Protein AF-0000000083464629 (afdb_homodimer)

Solvent-accessible surface area (backbone atoms only — not comparable to full-atom values): 28797 Å² total; per-residue (Å²): 110,67,36,54,51,48,23,51,52,24,50,50,48,28,40,46,31,40,54,57,29,33,68,50,36,50,54,61,89,63,34,59,53,63,51,28,59,60,61,76,72,45,76,74,38,76,68,29,40,52,53,20,51,51,45,43,52,50,42,50,50,52,32,47,51,54,41,57,32,25,65,60,28,70,61,53,49,41,52,51,26,43,52,52,22,53,54,37,43,52,32,29,49,36,16,50,31,30,29,48,50,47,52,40,96,74,70,76,57,60,82,69,73,93,59,94,44,72,65,58,48,50,52,48,31,51,40,29,60,75,26,73,68,31,54,82,65,72,36,41,33,73,42,37,74,41,47,34,28,62,70,39,36,53,30,50,50,32,32,52,50,44,57,68,56,42,55,85,84,46,52,67,59,44,50,50,36,48,50,47,30,51,50,27,44,51,24,29,41,36,31,25,70,44,50,59,40,17,43,52,49,18,51,52,54,47,50,48,53,52,24,52,50,48,28,34,49,40,30,66,78,52,62,44,77,49,94,58,30,42,60,52,68,46,91,59,36,66,59,47,42,65,75,42,67,87,51,80,39,70,78,78,66,45,73,38,81,71,55,81,77,73,59,70,76,74,54,71,73,78,76,72,81,117,111,66,36,53,51,50,22,52,53,25,50,50,49,29,38,46,31,40,54,58,31,34,68,50,37,51,54,60,90,65,35,60,53,63,50,26,57,61,60,76,73,45,78,76,38,74,67,28,40,53,53,20,50,51,44,42,52,50,42,50,50,52,34,48,51,53,40,56,31,24,63,60,27,69,62,52,49,40,53,50,27,42,52,51,22,54,52,38,43,54,33,28,49,35,17,50,30,30,31,47,51,48,53,40,95,75,70,74,58,60,81,70,73,94,60,93,44,72,66,58,49,49,52,46,31,51,40,28,60,74,27,72,67,30,54,82,67,71,36,42,33,74,43,36,73,41,48,34,28,61,70,35,33,52,28,52,51,30,32,52,49,45,56,68,55,42,55,84,82,47,51,67,61,44,51,49,35,47,50,48,28,52,51,28,46,52,22,28,41,36,32,26,71,42,50,60,40,18,45,52,50,17,49,51,54,47,51,48,52,52,22,51,50,47,27,34,50,40,30,66,79,52,60,44,78,49,94,57,30,42,60,53,68,45,90,60,35,66,58,47,43,65,77,40,65,88,53,81,39,71,78,75,65,43,73,39,81,71,56,81,77,75,58,69,76,75,55,72,74,79,76,70,82,118

Organism: Laodelphax striatellus (NCBI:txid195883)

Sequence (548 aa):
MNAFLICVVNFIITTLSLALVHEKVPDRASYGPLPDTFLDNVPVVEWALDASEVLIMLSTTVTYGVIIFHRHRWIVLRRVFLMLSILYLMRSITMYVTVLPMSSSTYYCSPKANITSISIIGKRVFQLISGFGLSINGKHTYCGDYIYSGHTVILVICYLIISEYSPKRCYLLHWASAITSLVGVILVLVARGHYTVDVLIAYFVTTRIFWIYHTLANHVQLKHPGSNNHLSRVWWYGLFQYFEANVGGPVPRQYDWPLPWPRRMLAKHPNRDSMNAFLICVVNFIITTLSLALVHEKVPDRASYGPLPDTFLDNVPVVEWALDASEVLIMLSTTVTYGVIIFHRHRWIVLRRVFLMLSILYLMRSITMYVTVLPMSSSTYYCSPKANITSISIIGKRVFQLISGFGLSINGKHTYCGDYIYSGHTVILVICYLIISEYSPKRCYLLHWASAITSLVGVILVLVARGHYTVDVLIAYFVTTRIFWIYHTLANHVQLKHPGSNNHLSRVWWYGLFQYFEANVGGPVPRQYDWPLPWPRRMLAKHPNRDS

Radius of gyration: 25.74 Å; Cα contacts (8 Å, |Δi|>4): 773; chains: 2; bounding box: 85×74×56 Å

Nearest PDB structures (foldseek):
  8ijq-assembly1_A  TM=8.968E-01  e=2.815E-14  Homo sapiens
  2a96-assembly2_C  TM=6.543E-01  e=4.831E-01  Salmonella enterica subsp. enterica serovar Typhimurium
  1d2t-assembly1_A  TM=6.111E-01  e=1.091E+00  Shimwellia blattae
  7f18-assembly3_C  TM=4.241E-01  e=1.308E+00  Pseudomonas aeruginosa
  8ijq-assembly1_A  TM=8.898E-01  e=2.664E-14  Homo sapiens

pLDDT: mean 89.66, std 13.61, range [23.22, 98.81]

Foldseek 3Di:
DVLQVLLVVLLLLLLLLLLVLLQVADDCVVDPADDADLLVVFAADQCLQVVLVVLLVVLVVVLVVLLLQFPPNVLLVSLLSNLSSVLSNVLSVVLRPDFYHALDSPQAADDHPNDDDPVSSVVSSVLCVVQVNGCVSVSNRRDGSVQADPSLLSLLLSLVSCCQQADPVVVVSNVVSVVSSVSSLVSCVSNSVYGPVNNVRSNVSNVVSSVLLQVCLADQVNLDDDPVNPSCPPPCSVVSNVSSVPRRHRDDNDGHDNDPPPPPPVPDDPPPPD/DVLQVLLVVLLLLLLLLLLVLLQVADDCVVDPADDADLLVVFAADQCLQVVLVVLLVVLVVVLLVLLLQFPPNVLLVSLLSNLSSVLSNVLSVVLRPDFYHALDSDQAADDHPNDDDPVSSVVSSVLCVVQVNGCVSVSNRRDGSVQA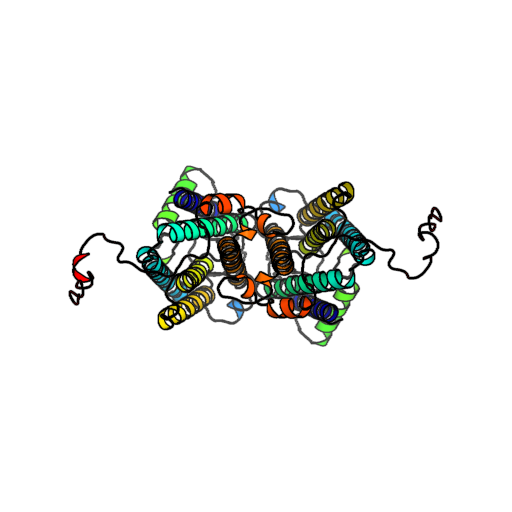DPSLLSLLLSLVSCCQQADPVVVVSNVVSVVSSVSSLVSCVSNSVYGPVNNVSSNVSNVVSVVLLQVCLADQVNLDDDPVNPSCPPPCSVVSNVSSVPRRHRDDNDGHDNDPPDPPPVPDDPPPPD

Secondary structure (DSSP, 8-state):
-HHHHHHHHHHHHHHHHHHHHHTTPPPTTT--PPPBTTTTTS---TTHHHHHHHHHHHHHHHHHHHHHTBTTHHHHHHHHHHHHHHHHHHHHHHHHHBPPPPS-SS---PPP-SS--HHHHHHHHHHHHHTTT-GGGT--------SS-HHHHHHHHHHHHHHHHS-TT-HHHHHHHHHHHHHHHHHHHHTTSS-HHHHHHHHHHHHHHHHHHHHHHH-GGGGS-BTTBGGGGSTTHHHHHHHTTT--SPPP--B--SSSS--SSS--------/-HHHHHHHHHHHHHHHHHHHHHTTPPPTTT--PPPBTTTTTS---TTHHHHHHHHHHHHHHHHHHHHHTBTTHHHHHHHHHHHHHHHHHHHHHHHHHBPPPPS-SS---PPP-SS--HHHHHHHHHHHHHTTT-GGGT--------SS-HHHHHHHHHHHHHHHHS-TT-HHHHHHHHHHHHHHHHHHHHTTSS-HHHHHHHHHHHHHHHHHHHHHHH-GGGGS-BTTBGGGGSTTHHHHHHHTTT--SPPP--B--SSSS--STT--------

Structure (mmCIF, N/CA/C/O backbone):
data_AF-0000000083464629-model_v1
#
loop_
_entity.id
_entity.type
_entity.pdbx_description
1 polymer 'Sphingomyelin synthase-like domain-containing protein'
#
loop_
_atom_site.group_PDB
_atom_site.id
_atom_site.type_symbol
_atom_site.label_atom_id
_atom_site.label_alt_id
_atom_site.label_comp_id
_atom_site.label_asym_id
_atom_site.label_entity_id
_atom_site.label_seq_id
_atom_site.pdbx_PDB_ins_code
_atom_site.Cartn_x
_atom_site.Cartn_y
_atom_site.Cartn_z
_atom_site.occupancy
_atom_site.B_iso_or_equiv
_atom_site.auth_seq_id
_atom_site.auth_comp_id
_atom_site.auth_asym_id
_atom_site.auth_atom_id
_atom_site.pdbx_PDB_model_num
ATOM 1 N N . MET A 1 1 ? 21.281 3.742 19 1 77.5 1 MET A N 1
ATOM 2 C CA . MET A 1 1 ? 21.453 2.316 19.25 1 77.5 1 MET A CA 1
ATOM 3 C C . MET A 1 1 ? 20.125 1.584 19.219 1 77.5 1 MET A C 1
ATOM 5 O O . MET A 1 1 ? 20 0.537 18.594 1 77.5 1 MET A O 1
ATOM 9 N N . ASN A 1 2 ? 19.078 2.164 19.672 1 89.5 2 ASN A N 1
ATOM 10 C CA . ASN A 1 2 ? 17.781 1.507 19.734 1 89.5 2 ASN A CA 1
ATOM 11 C C . ASN A 1 2 ? 17.188 1.309 18.344 1 89.5 2 ASN A C 1
ATOM 13 O O . ASN A 1 2 ? 16.688 0.226 18.031 1 89.5 2 ASN A O 1
ATOM 17 N N . ALA A 1 3 ? 17.359 2.307 17.531 1 89.75 3 ALA A N 1
ATOM 18 C CA . ALA A 1 3 ? 16.781 2.193 16.203 1 89.75 3 ALA A CA 1
ATOM 19 C C . ALA A 1 3 ? 17.516 1.131 15.383 1 89.75 3 ALA A C 1
ATOM 21 O O . ALA A 1 3 ? 16.891 0.401 14.602 1 89.75 3 ALA A O 1
ATOM 22 N N . PHE A 1 4 ? 18.797 1.026 15.609 1 90.62 4 PHE A N 1
ATOM 23 C CA . PHE A 1 4 ? 19.594 0.019 14.922 1 90.62 4 PHE A CA 1
ATOM 24 C C . PHE A 1 4 ? 19.172 -1.384 15.352 1 90.62 4 PHE A C 1
ATOM 26 O O . PHE A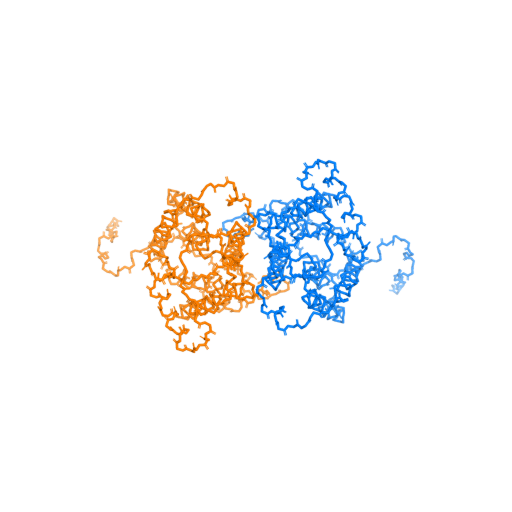 1 4 ? 19.016 -2.271 14.516 1 90.62 4 PHE A O 1
ATOM 33 N N . LEU A 1 5 ? 18.969 -1.547 16.594 1 90.81 5 LEU A N 1
ATOM 34 C CA . LEU A 1 5 ? 18.562 -2.844 17.125 1 90.81 5 LEU A CA 1
ATOM 35 C C . LEU A 1 5 ? 17.188 -3.25 16.594 1 90.81 5 LEU A C 1
ATOM 37 O O . LEU A 1 5 ? 16.984 -4.402 16.219 1 90.81 5 LEU A O 1
ATOM 41 N N . ILE A 1 6 ? 16.312 -2.295 16.5 1 91.62 6 ILE A N 1
ATOM 42 C CA . ILE A 1 6 ? 14.984 -2.566 15.969 1 91.62 6 ILE A CA 1
ATOM 43 C C . ILE A 1 6 ? 15.078 -2.982 14.508 1 91.62 6 ILE A C 1
ATOM 45 O O . ILE A 1 6 ? 14.391 -3.906 14.07 1 91.62 6 ILE A O 1
ATOM 49 N N . CYS A 1 7 ? 15.945 -2.354 13.867 1 91.69 7 CYS A N 1
ATOM 50 C CA . CYS A 1 7 ? 16.141 -2.658 12.453 1 91.69 7 CYS A CA 1
ATOM 51 C C . CYS A 1 7 ? 16.688 -4.062 12.273 1 91.69 7 CYS A C 1
ATOM 53 O O . CYS A 1 7 ? 16.203 -4.832 11.445 1 91.69 7 CYS A O 1
ATOM 55 N N . VAL A 1 8 ? 17.656 -4.426 13.102 1 90.31 8 VAL A N 1
ATOM 56 C CA . VAL A 1 8 ? 18.297 -5.738 13.023 1 90.31 8 VAL A CA 1
ATOM 57 C C . VAL A 1 8 ? 17.281 -6.824 13.359 1 90.31 8 VAL A C 1
ATOM 59 O O . VAL A 1 8 ? 17.172 -7.832 12.656 1 90.31 8 VAL A O 1
ATOM 62 N N . VAL A 1 9 ? 16.5 -6.605 14.32 1 91.56 9 VAL A N 1
ATOM 63 C CA . VAL A 1 9 ? 15.484 -7.574 14.727 1 91.56 9 VAL A CA 1
ATOM 64 C C . VAL A 1 9 ? 14.469 -7.77 13.602 1 91.56 9 VAL A C 1
ATOM 66 O O . VAL A 1 9 ? 14.094 -8.898 13.281 1 91.56 9 VAL A O 1
ATOM 69 N N . ASN A 1 10 ? 14.117 -6.695 12.984 1 92.19 10 ASN A N 1
ATOM 70 C CA . ASN A 1 10 ? 13.125 -6.793 11.922 1 92.19 10 ASN A CA 1
ATOM 71 C C . ASN A 1 10 ? 13.703 -7.465 10.68 1 92.19 10 ASN A C 1
ATOM 73 O O . ASN A 1 10 ? 12.992 -8.164 9.953 1 92.19 10 ASN A O 1
ATOM 77 N N . PHE A 1 11 ? 14.977 -7.258 10.469 1 89.81 11 PHE A N 1
ATOM 78 C CA . PHE A 1 11 ? 15.617 -7.973 9.367 1 89.81 11 PHE A CA 1
ATOM 79 C C . PHE A 1 11 ? 15.648 -9.469 9.641 1 89.81 11 PHE A C 1
ATOM 81 O O . PHE A 1 11 ? 15.445 -10.281 8.734 1 89.81 11 PHE A O 1
ATOM 88 N N . ILE A 1 12 ? 15.852 -9.797 10.891 1 89.69 12 ILE A N 1
ATOM 89 C CA . ILE A 1 12 ? 15.844 -11.203 11.281 1 89.69 12 ILE A CA 1
ATOM 90 C C . ILE A 1 12 ? 14.445 -11.773 11.102 1 89.69 12 ILE A C 1
ATOM 92 O O . ILE A 1 12 ? 14.281 -12.883 10.586 1 89.69 12 ILE A O 1
ATOM 96 N N . ILE A 1 13 ? 13.453 -11.039 11.43 1 92.44 13 ILE A N 1
ATOM 97 C CA . ILE A 1 13 ? 12.07 -11.469 11.266 1 92.44 13 ILE A CA 1
ATOM 98 C C . ILE A 1 13 ? 11.766 -11.672 9.781 1 92.44 13 ILE A C 1
ATOM 100 O O . ILE A 1 13 ? 11.102 -12.641 9.398 1 92.44 13 ILE A O 1
ATOM 104 N N . THR A 1 14 ? 12.289 -10.812 9 1 92.06 14 THR A N 1
ATOM 105 C CA . THR A 1 14 ? 12.055 -10.898 7.566 1 92.06 14 THR A CA 1
ATOM 106 C C . THR A 1 14 ? 12.711 -12.148 6.988 1 92.06 14 THR A C 1
ATOM 108 O O . THR A 1 14 ? 12.109 -12.844 6.164 1 92.06 14 THR A O 1
ATOM 111 N N . THR A 1 15 ? 13.883 -12.43 7.453 1 90.25 15 THR A N 1
ATOM 112 C CA . THR A 1 15 ? 14.57 -13.617 6.973 1 90.25 15 THR A CA 1
ATOM 113 C C . THR A 1 15 ? 13.883 -14.883 7.477 1 90.25 15 THR A C 1
ATOM 115 O O . THR A 1 15 ? 13.812 -15.891 6.762 1 90.25 15 THR A O 1
ATOM 118 N N . LEU A 1 16 ? 13.422 -14.836 8.664 1 90.44 16 LEU A N 1
ATOM 119 C CA . 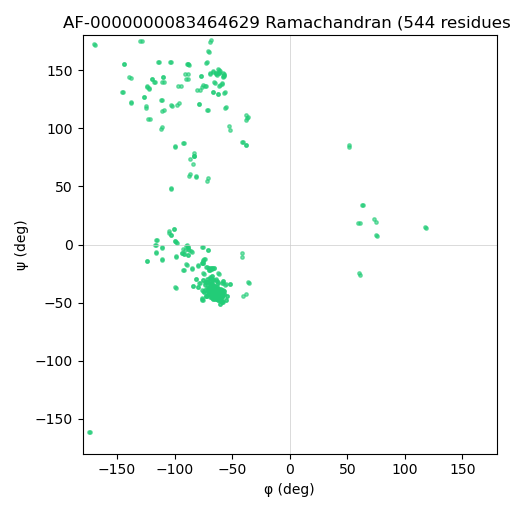LEU A 1 16 ? 12.633 -15.945 9.188 1 90.44 16 LEU A CA 1
ATOM 120 C C . LEU A 1 16 ? 11.375 -16.172 8.359 1 90.44 16 LEU A C 1
ATOM 122 O O . LEU A 1 16 ? 11.039 -17.297 8.016 1 90.44 16 LEU A O 1
ATOM 126 N N . SER A 1 17 ? 10.75 -15.109 8.062 1 93.19 17 SER A N 1
ATOM 127 C CA . SER A 1 17 ? 9.547 -15.188 7.242 1 93.19 17 SER A CA 1
ATOM 128 C C . SER A 1 17 ? 9.844 -15.812 5.883 1 93.19 17 SER A C 1
ATOM 130 O O . SER A 1 17 ? 9.102 -16.688 5.422 1 93.19 17 SER A O 1
ATOM 132 N N . LEU A 1 18 ? 10.891 -15.383 5.305 1 92.31 18 LEU A N 1
ATOM 133 C CA . LEU A 1 18 ? 11.258 -15.914 3.998 1 92.31 18 LEU A CA 1
ATOM 134 C C . LEU A 1 18 ? 11.562 -17.406 4.09 1 92.31 18 LEU A C 1
ATOM 136 O O . LEU A 1 18 ? 11.164 -18.188 3.215 1 92.31 18 LEU A O 1
ATOM 140 N N . ALA A 1 19 ? 12.227 -17.812 5.129 1 89.19 19 ALA A N 1
ATOM 141 C CA . ALA A 1 19 ? 12.547 -19.219 5.336 1 89.19 19 ALA A CA 1
ATOM 142 C C . ALA A 1 19 ? 11.281 -20.062 5.453 1 89.19 19 ALA A C 1
ATOM 144 O O . ALA A 1 19 ? 11.227 -21.188 4.945 1 89.19 19 ALA A O 1
ATOM 145 N N . LEU A 1 20 ? 10.32 -19.547 6.082 1 91 20 LEU A N 1
ATOM 146 C CA . LEU A 1 20 ? 9.062 -20.25 6.254 1 91 20 LEU A CA 1
ATOM 147 C C . LEU A 1 20 ? 8.242 -20.234 4.965 1 91 20 LEU A C 1
ATOM 149 O O . LEU A 1 20 ? 7.637 -21.25 4.598 1 91 20 LEU A O 1
ATOM 153 N N . VAL A 1 21 ? 8.242 -19.141 4.281 1 93.56 21 VAL A N 1
ATOM 154 C CA . VAL A 1 21 ? 7.48 -18.953 3.049 1 93.56 21 VAL A CA 1
ATOM 155 C C . VAL A 1 21 ? 8.016 -19.891 1.966 1 93.56 21 VAL A C 1
ATOM 157 O O . VAL A 1 21 ? 7.25 -20.406 1.153 1 93.56 21 VAL A O 1
ATOM 160 N N . HIS A 1 22 ? 9.312 -20.078 1.956 1 91.94 22 HIS A N 1
ATOM 161 C CA . HIS A 1 22 ? 9.953 -20.938 0.967 1 91.94 22 HIS A CA 1
ATOM 162 C C . HIS A 1 22 ? 9.289 -22.312 0.92 1 91.94 22 HIS A C 1
ATOM 164 O O . HIS A 1 22 ? 9.102 -22.891 -0.159 1 91.94 22 HIS A O 1
ATOM 170 N N . GLU A 1 23 ? 8.82 -22.812 2.053 1 91.44 23 GLU A N 1
ATOM 171 C CA . GLU A 1 23 ? 8.211 -24.141 2.146 1 91.44 23 GLU A CA 1
ATOM 172 C C . GLU A 1 23 ? 6.809 -24.141 1.553 1 91.44 23 GLU A C 1
ATOM 174 O O . GLU A 1 23 ? 6.266 -25.203 1.239 1 91.44 23 GLU A O 1
ATOM 179 N N . LYS A 1 24 ? 6.293 -22.984 1.334 1 93.31 24 LYS A N 1
ATOM 180 C CA . LYS A 1 24 ? 4.891 -22.891 0.929 1 93.31 24 LYS A CA 1
ATOM 181 C C . LYS A 1 24 ? 4.77 -22.438 -0.52 1 93.31 24 LYS A C 1
ATOM 183 O O . LYS A 1 24 ? 3.662 -22.359 -1.06 1 93.31 24 LYS A O 1
ATOM 188 N N . VAL A 1 25 ? 5.867 -22.156 -1.16 1 94.44 25 VAL A N 1
ATOM 189 C CA . VAL A 1 25 ? 5.84 -21.672 -2.535 1 94.44 25 VAL A CA 1
ATOM 190 C C . VAL A 1 25 ? 5.234 -22.734 -3.449 1 94.44 25 VAL A C 1
ATOM 192 O O . VAL A 1 25 ? 5.621 -23.906 -3.389 1 94.44 25 VAL A O 1
ATOM 195 N N . PRO A 1 26 ? 4.27 -22.328 -4.25 1 93.19 26 PRO A N 1
ATOM 196 C CA . PRO A 1 26 ? 3.691 -23.297 -5.18 1 93.19 26 PRO A CA 1
ATOM 197 C C . PRO A 1 26 ? 4.73 -23.922 -6.117 1 93.19 26 PRO A C 1
ATOM 199 O O . PRO A 1 26 ? 5.664 -23.234 -6.543 1 93.19 26 PRO A O 1
ATOM 202 N N . ASP A 1 27 ? 4.469 -25.156 -6.445 1 89.19 27 ASP A N 1
ATOM 203 C CA . ASP A 1 27 ? 5.379 -25.891 -7.324 1 89.19 27 ASP A CA 1
ATOM 204 C C . ASP A 1 27 ? 5.375 -25.297 -8.734 1 89.19 27 ASP A C 1
ATOM 206 O O . ASP A 1 27 ? 4.32 -25.188 -9.359 1 89.19 27 ASP A O 1
ATOM 210 N N . ARG A 1 28 ? 6.457 -25.062 -9.25 1 87.56 28 ARG A N 1
ATOM 211 C CA . ARG A 1 28 ? 6.605 -24.406 -10.547 1 87.56 28 ARG A CA 1
ATOM 212 C C . ARG A 1 28 ? 6.121 -25.312 -11.672 1 87.56 28 ARG A C 1
ATOM 214 O O . ARG A 1 28 ? 5.719 -24.844 -12.734 1 87.56 28 ARG A O 1
ATOM 221 N N . ALA A 1 29 ? 6.227 -26.531 -11.398 1 83.62 29 ALA A N 1
ATOM 222 C CA . ALA A 1 29 ? 5.773 -27.484 -12.406 1 83.62 29 ALA A CA 1
ATOM 223 C C . ALA A 1 29 ? 4.254 -27.438 -12.555 1 83.62 29 ALA A C 1
ATOM 225 O O . ALA A 1 29 ? 3.727 -27.688 -13.648 1 83.62 29 ALA A O 1
ATOM 226 N N . SER A 1 30 ? 3.641 -27.078 -11.461 1 83 30 SER A N 1
ATOM 227 C CA . SER A 1 30 ? 2.184 -27.016 -11.469 1 83 30 SER A CA 1
ATOM 228 C C . SER A 1 30 ? 1.689 -25.578 -11.656 1 83 30 SER A C 1
ATOM 230 O O . SER A 1 30 ? 0.697 -25.344 -12.352 1 83 30 SER A O 1
ATOM 232 N N . TYR A 1 31 ? 2.449 -24.688 -11.031 1 86.31 31 TYR A N 1
ATOM 233 C CA . TYR A 1 31 ? 2.082 -23.266 -11.078 1 86.31 31 TYR A CA 1
ATOM 234 C C . TYR A 1 31 ? 3.094 -22.469 -11.891 1 86.31 31 TYR A C 1
ATOM 236 O O . TYR A 1 31 ? 4.18 -22.156 -11.406 1 86.31 31 TYR A O 1
ATOM 244 N N . GLY A 1 32 ? 2.805 -22.188 -13.094 1 89.12 32 GLY A N 1
ATOM 245 C CA . GLY A 1 32 ? 3.635 -21.234 -13.812 1 89.12 32 GLY A CA 1
ATOM 246 C C . GLY A 1 32 ? 3.508 -19.812 -13.289 1 89.12 32 GLY A C 1
ATOM 247 O O . GLY A 1 32 ? 2.779 -19.562 -12.32 1 89.12 32 GLY A O 1
ATOM 248 N N . PRO A 1 33 ? 4.332 -18.938 -13.891 1 94.94 33 PRO A N 1
ATOM 249 C CA . PRO A 1 33 ? 4.215 -17.531 -13.492 1 94.94 33 PRO A CA 1
ATOM 250 C C . PRO A 1 33 ? 2.814 -16.969 -13.719 1 94.94 33 PRO A C 1
ATOM 252 O O . PRO A 1 33 ? 2.135 -17.359 -14.672 1 94.94 33 PRO A O 1
ATOM 255 N N . LEU A 1 34 ? 2.406 -16.141 -12.859 1 96.81 34 LEU A N 1
ATOM 256 C CA . LEU A 1 34 ? 1.122 -15.461 -13.008 1 96.81 34 LEU A CA 1
ATOM 257 C C . LEU A 1 34 ? 1.133 -14.516 -14.203 1 96.81 34 LEU A C 1
ATOM 259 O O . LEU A 1 34 ? 2.182 -13.984 -14.57 1 96.81 34 LEU A O 1
ATOM 263 N N . PRO A 1 35 ? -0.04 -14.352 -14.82 1 96.5 35 PRO A N 1
ATOM 264 C CA . PRO A 1 35 ? -0.117 -13.336 -15.875 1 96.5 35 PRO A CA 1
ATOM 265 C C . PRO A 1 35 ? 0.284 -11.953 -15.383 1 96.5 35 PRO A C 1
ATOM 267 O O . PRO A 1 35 ? -0.192 -11.5 -14.336 1 96.5 35 PRO A O 1
ATOM 270 N N . ASP A 1 36 ? 1.168 -11.312 -16.125 1 98.12 36 ASP A N 1
ATOM 271 C CA . ASP A 1 36 ? 1.73 -10.023 -15.75 1 98.12 36 ASP A CA 1
ATOM 272 C C . ASP A 1 36 ? 1.983 -9.148 -16.984 1 98.12 36 ASP A C 1
ATOM 274 O O . ASP A 1 36 ? 2.602 -9.594 -17.953 1 98.12 36 ASP A O 1
ATOM 278 N N . THR A 1 37 ? 1.537 -7.961 -16.875 1 97.75 37 THR A N 1
ATOM 279 C CA . THR A 1 37 ? 1.538 -7.07 -18.031 1 97.75 37 THR A CA 1
ATOM 280 C C . THR A 1 37 ? 2.961 -6.828 -18.531 1 97.75 37 THR A C 1
ATOM 282 O O . THR A 1 37 ? 3.219 -6.859 -19.734 1 97.75 37 THR A O 1
ATOM 285 N N . PHE A 1 38 ? 3.91 -6.57 -17.656 1 98.19 38 PHE A N 1
ATOM 286 C CA . PHE A 1 38 ? 5.289 -6.316 -18.047 1 98.19 38 PHE A CA 1
ATOM 287 C C . PHE A 1 38 ? 5.996 -7.613 -18.422 1 98.19 38 PHE A C 1
ATOM 289 O O . PHE A 1 38 ? 6.621 -7.711 -19.484 1 98.19 38 PHE A O 1
ATOM 296 N N . LEU A 1 39 ? 5.859 -8.617 -17.609 1 97.56 39 LEU A N 1
ATOM 297 C CA . LEU A 1 39 ? 6.594 -9.867 -17.781 1 97.56 39 LEU A CA 1
ATOM 298 C C . LEU A 1 39 ? 6.164 -10.578 -19.062 1 97.56 39 LEU A C 1
ATOM 300 O O . LEU A 1 39 ? 6.992 -11.188 -19.75 1 97.56 39 LEU A O 1
ATOM 304 N N . A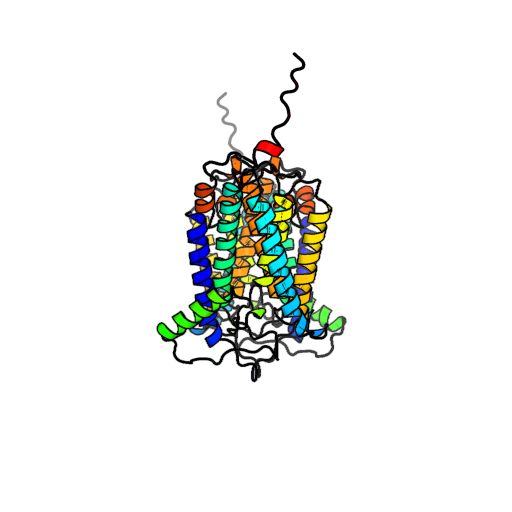SP A 1 40 ? 4.93 -10.484 -19.391 1 97.06 40 ASP A N 1
ATOM 305 C CA . ASP A 1 40 ? 4.395 -11.18 -20.562 1 97.06 40 ASP A CA 1
ATOM 306 C C . ASP A 1 40 ? 4.805 -10.477 -21.859 1 97.06 40 ASP A C 1
ATOM 308 O O . ASP A 1 40 ? 4.738 -11.07 -22.938 1 97.06 40 ASP A O 1
ATOM 312 N N . ASN A 1 41 ? 5.27 -9.188 -21.734 1 97.56 41 ASN A N 1
ATOM 313 C CA . ASN A 1 41 ? 5.5 -8.422 -22.953 1 97.56 41 ASN A CA 1
ATOM 314 C C . ASN A 1 41 ? 6.973 -8.055 -23.125 1 97.56 41 ASN A C 1
ATOM 316 O O . ASN A 1 41 ? 7.355 -7.422 -24.109 1 97.56 41 ASN A O 1
ATOM 320 N N . VAL A 1 42 ? 7.824 -8.469 -22.172 1 97.44 42 VAL A N 1
ATOM 321 C CA . VAL A 1 42 ? 9.25 -8.172 -22.219 1 97.44 42 VAL A CA 1
ATOM 322 C C . VAL A 1 42 ? 10.055 -9.469 -22.094 1 97.44 42 VAL A C 1
ATOM 324 O O . VAL A 1 42 ? 9.812 -10.266 -21.188 1 97.44 42 VAL A O 1
ATOM 327 N N . PRO A 1 43 ? 10.953 -9.68 -23.047 1 97 43 PRO A N 1
ATOM 328 C CA . PRO A 1 43 ? 11.773 -10.891 -22.969 1 97 43 PRO A CA 1
ATOM 329 C C . PRO A 1 43 ? 12.633 -10.938 -21.719 1 97 43 PRO A C 1
ATOM 331 O O . PRO A 1 43 ? 13.109 -9.906 -21.25 1 97 43 PRO A O 1
ATOM 334 N N . VAL A 1 44 ? 12.859 -12.117 -21.234 1 96.44 44 VAL A N 1
ATOM 335 C CA . VAL A 1 44 ? 13.625 -12.328 -20.016 1 96.44 44 VAL A CA 1
ATOM 336 C C . VAL A 1 44 ? 15.117 -12.156 -20.297 1 96.44 44 VAL A C 1
ATOM 338 O O . VAL A 1 44 ? 15.609 -12.602 -21.344 1 96.44 44 VAL A O 1
ATOM 341 N N . VAL A 1 45 ? 15.836 -11.461 -19.438 1 96 45 VAL A N 1
ATOM 342 C CA . VAL A 1 45 ? 17.297 -11.344 -19.422 1 96 45 VAL A CA 1
ATOM 343 C C . VAL A 1 45 ? 17.844 -11.828 -18.094 1 96 45 VAL A C 1
ATOM 345 O O . VAL A 1 45 ? 17.75 -11.125 -17.078 1 96 45 VAL A O 1
ATOM 348 N N . GLU A 1 46 ? 18.469 -12.922 -18.031 1 89.12 46 GLU A N 1
ATOM 349 C CA . GLU A 1 46 ? 18.844 -13.617 -16.797 1 89.12 46 GLU A CA 1
ATOM 350 C C . GLU A 1 46 ? 19.891 -12.82 -16.016 1 89.12 46 GLU A C 1
ATOM 352 O O . GLU A 1 46 ? 19.797 -12.727 -14.789 1 89.12 46 GLU A O 1
ATOM 357 N N . TRP A 1 47 ? 20.859 -12.195 -16.734 1 92.38 47 TRP A N 1
ATOM 358 C CA . TRP A 1 47 ? 21.922 -11.5 -16.016 1 92.38 47 TRP A CA 1
ATOM 359 C C . TRP A 1 47 ? 21.438 -10.172 -15.461 1 92.38 47 TRP A C 1
ATOM 361 O O . TRP A 1 47 ? 22.156 -9.484 -14.742 1 92.38 47 TRP A O 1
ATOM 371 N N . ALA A 1 48 ? 20.188 -9.789 -15.703 1 96.31 48 ALA A N 1
ATOM 372 C CA . ALA A 1 48 ? 19.641 -8.5 -15.289 1 96.31 48 ALA A CA 1
ATOM 373 C C . ALA A 1 48 ? 19.484 -8.422 -13.773 1 96.31 48 ALA A C 1
ATOM 375 O O . ALA A 1 48 ? 19.609 -7.348 -13.188 1 96.31 48 ALA A O 1
ATOM 376 N N . LEU A 1 49 ? 19.219 -9.547 -13.195 1 94.06 49 LEU A N 1
ATOM 377 C CA . LEU A 1 49 ? 19.094 -9.547 -11.742 1 94.06 49 LEU A CA 1
ATOM 378 C C . LEU A 1 49 ? 20.422 -9.227 -11.07 1 94.06 49 LEU A C 1
ATOM 380 O O . LEU A 1 49 ? 20.484 -8.414 -10.141 1 94.06 49 LEU A O 1
ATOM 384 N N . ASP A 1 50 ? 21.5 -9.836 -11.547 1 93.94 50 ASP A N 1
ATOM 385 C CA . ASP A 1 50 ? 22.844 -9.539 -11.023 1 93.94 50 ASP A CA 1
ATOM 386 C C . ASP A 1 50 ? 23.172 -8.062 -11.195 1 93.94 50 ASP A C 1
ATOM 388 O O . ASP A 1 50 ? 23.75 -7.441 -10.297 1 93.94 50 ASP A O 1
ATOM 392 N N . ALA A 1 51 ? 22.875 -7.562 -12.32 1 96.88 51 ALA A N 1
ATOM 393 C CA . ALA A 1 51 ? 23.125 -6.148 -12.586 1 96.88 51 ALA A CA 1
ATOM 394 C C . ALA A 1 51 ? 22.344 -5.262 -11.625 1 96.88 51 ALA A C 1
ATOM 396 O O . ALA A 1 51 ? 22.859 -4.27 -11.117 1 96.88 51 ALA A O 1
ATOM 397 N N . SER A 1 52 ? 21.094 -5.613 -11.398 1 97 52 SER A N 1
ATOM 398 C CA . SER A 1 52 ? 20.281 -4.855 -10.445 1 97 52 SER A CA 1
ATOM 399 C C . SER A 1 52 ? 20.891 -4.895 -9.047 1 97 52 SER A C 1
ATOM 401 O O . SER A 1 52 ? 20.938 -3.879 -8.352 1 97 52 SER A O 1
ATOM 403 N N . GLU A 1 53 ? 21.391 -6.012 -8.625 1 95.56 53 GLU A N 1
ATOM 404 C CA . GLU A 1 53 ? 21.969 -6.16 -7.289 1 95.56 53 GLU A CA 1
ATOM 405 C C . GLU A 1 53 ? 23.266 -5.375 -7.152 1 95.56 53 GLU A C 1
ATOM 407 O O . GLU A 1 53 ? 23.562 -4.848 -6.078 1 95.56 53 GLU A O 1
ATOM 412 N N . VAL A 1 54 ? 24.016 -5.281 -8.242 1 96.94 54 VAL A N 1
ATOM 413 C CA . VAL A 1 54 ? 25.188 -4.414 -8.242 1 96.94 54 VAL A CA 1
ATOM 414 C C . VAL A 1 54 ? 24.766 -2.961 -8.055 1 96.94 54 VAL A C 1
ATOM 416 O O . VAL A 1 54 ? 25.375 -2.221 -7.285 1 96.94 54 VAL A O 1
ATOM 419 N N . LEU A 1 55 ? 23.703 -2.584 -8.727 1 97.88 55 LEU A N 1
ATOM 420 C CA . LEU A 1 55 ? 23.203 -1.226 -8.594 1 97.88 55 LEU A CA 1
ATOM 421 C C . LEU A 1 55 ? 22.688 -0.978 -7.18 1 97.88 55 LEU A C 1
ATOM 423 O O . LEU A 1 55 ? 22.828 0.127 -6.648 1 97.88 55 LEU A O 1
ATOM 427 N N . ILE A 1 56 ? 22.094 -1.988 -6.586 1 97.56 56 ILE A N 1
ATOM 428 C CA . ILE A 1 56 ? 21.641 -1.891 -5.203 1 97.56 56 ILE A CA 1
ATOM 429 C C . ILE A 1 56 ? 22.828 -1.67 -4.281 1 97.56 56 ILE A C 1
ATOM 431 O O . ILE A 1 56 ? 22.797 -0.792 -3.414 1 97.56 56 ILE A O 1
ATOM 435 N N . MET A 1 57 ? 23.891 -2.42 -4.5 1 96.38 57 MET A N 1
ATOM 436 C CA . MET A 1 57 ? 25.094 -2.271 -3.68 1 96.38 57 MET A CA 1
ATOM 437 C C . MET A 1 57 ? 25.703 -0.888 -3.863 1 96.38 57 MET A C 1
ATOM 439 O O . MET A 1 57 ? 26.125 -0.251 -2.891 1 96.38 57 MET A O 1
ATOM 443 N N . LEU A 1 58 ? 25.75 -0.462 -5.062 1 97.81 58 LEU A N 1
ATOM 444 C CA . LEU A 1 58 ? 26.281 0.868 -5.352 1 97.81 58 LEU A CA 1
ATOM 445 C C . LEU A 1 58 ? 25.422 1.945 -4.688 1 97.81 58 LEU A C 1
ATOM 447 O O . LEU A 1 58 ? 25.969 2.844 -4.031 1 97.81 58 LEU A O 1
ATOM 451 N N . SER A 1 59 ? 24.141 1.841 -4.844 1 98.31 59 SER A N 1
ATOM 452 C CA . SER A 1 59 ? 23.219 2.818 -4.266 1 98.31 59 SER A CA 1
ATOM 453 C C . SER A 1 59 ? 23.328 2.848 -2.746 1 98.31 59 SER A C 1
ATOM 455 O O . SER A 1 59 ? 23.328 3.922 -2.139 1 98.31 59 SER A O 1
ATOM 457 N N . THR A 1 60 ? 23.406 1.658 -2.158 1 97.69 60 THR A N 1
ATOM 458 C CA . THR A 1 60 ? 23.484 1.579 -0.705 1 97.69 60 THR A CA 1
ATOM 459 C C . THR A 1 60 ? 24.812 2.172 -0.212 1 97.69 60 THR A C 1
ATOM 461 O O . THR A 1 60 ? 24.844 2.879 0.797 1 97.69 60 THR A O 1
ATOM 464 N N . THR A 1 61 ? 25.875 1.948 -0.953 1 97.69 61 THR A N 1
ATOM 465 C CA . THR A 1 61 ? 27.188 2.475 -0.583 1 97.69 61 THR A CA 1
ATOM 466 C C . THR A 1 61 ? 27.203 3.998 -0.671 1 97.69 61 THR A C 1
ATOM 468 O O . THR A 1 61 ? 27.672 4.672 0.249 1 97.69 61 THR A O 1
ATOM 471 N N . VAL A 1 62 ? 26.688 4.48 -1.727 1 98 62 VAL A N 1
ATOM 472 C CA . VAL A 1 62 ? 26.625 5.926 -1.91 1 98 62 VAL A CA 1
ATOM 473 C C . VAL A 1 62 ? 25.766 6.551 -0.823 1 98 62 VAL A C 1
ATOM 475 O O . VAL A 1 62 ? 26.125 7.582 -0.246 1 98 62 VAL A O 1
ATOM 478 N N . THR A 1 63 ? 24.641 5.949 -0.558 1 98.25 63 THR A N 1
ATOM 479 C CA . THR A 1 63 ? 23.734 6.434 0.488 1 98.25 63 THR A CA 1
ATOM 480 C C . THR A 1 63 ? 24.453 6.457 1.839 1 98.25 63 THR A C 1
ATOM 482 O O . THR A 1 63 ? 24.344 7.438 2.582 1 98.25 63 THR A O 1
ATOM 485 N N . TYR A 1 64 ? 25.156 5.367 2.086 1 97.06 64 TYR A N 1
ATOM 486 C CA . TYR A 1 64 ? 25.938 5.309 3.322 1 97.06 64 TYR A CA 1
ATOM 487 C C . TYR A 1 64 ? 26.953 6.438 3.381 1 97.06 64 TYR A C 1
ATOM 489 O O . TYR A 1 64 ? 27.156 7.051 4.43 1 97.06 64 TYR A O 1
ATOM 497 N N . GLY A 1 65 ? 27.625 6.742 2.326 1 96.25 65 GLY A N 1
ATOM 498 C CA . GLY A 1 65 ? 28.547 7.859 2.248 1 96.25 65 GLY A CA 1
ATOM 499 C C . GLY A 1 65 ? 27.891 9.195 2.535 1 96.25 65 GLY A C 1
ATOM 500 O O . GLY A 1 65 ? 28.422 10 3.305 1 96.25 65 GLY A O 1
ATOM 501 N N . VAL A 1 66 ? 26.719 9.406 1.983 1 96.62 66 VAL A N 1
ATOM 502 C CA . VAL A 1 66 ? 25.969 10.648 2.195 1 96.62 66 VAL A CA 1
ATOM 503 C C . VAL A 1 66 ? 25.641 10.805 3.678 1 96.62 66 VAL A C 1
ATOM 505 O O . VAL A 1 66 ? 25.766 11.898 4.234 1 96.62 66 VAL A O 1
ATOM 508 N N . ILE A 1 67 ? 25.266 9.711 4.301 1 96.75 67 ILE A N 1
ATOM 509 C CA . ILE A 1 67 ? 24.844 9.75 5.695 1 96.75 67 ILE A CA 1
ATOM 510 C C . ILE A 1 67 ? 26.062 9.984 6.598 1 96.75 67 ILE A C 1
ATOM 512 O O . ILE A 1 67 ? 26.016 10.836 7.488 1 96.75 67 ILE A O 1
ATOM 516 N N . ILE A 1 68 ? 27.156 9.273 6.32 1 94.88 68 ILE A N 1
ATOM 517 C CA . ILE A 1 68 ? 28.312 9.312 7.211 1 94.88 68 ILE A CA 1
ATOM 518 C C . ILE A 1 68 ? 28.953 10.695 7.176 1 94.88 68 ILE A C 1
ATOM 520 O O . ILE A 1 68 ? 29.453 11.18 8.188 1 94.88 68 ILE A O 1
ATOM 524 N N . PHE A 1 69 ? 28.875 11.414 6.102 1 93.88 69 PHE A N 1
ATOM 525 C CA . PHE A 1 69 ? 29.5 12.719 5.973 1 93.88 69 PHE A CA 1
ATOM 526 C C . PHE A 1 69 ? 28.531 13.828 6.363 1 93.88 69 PHE A C 1
ATOM 528 O O . PHE A 1 69 ? 28.906 15 6.402 1 93.88 69 PHE A O 1
ATOM 535 N N . HIS A 1 70 ? 27.344 13.477 6.652 1 93.62 70 HIS A N 1
ATOM 536 C CA . HIS A 1 70 ? 26.359 14.453 7.105 1 93.62 70 HIS A CA 1
ATOM 537 C C . HIS A 1 70 ? 26.641 14.891 8.539 1 93.62 70 HIS A C 1
ATOM 539 O O . HIS A 1 70 ? 26.984 14.07 9.391 1 93.62 70 HIS A O 1
ATOM 545 N N . ARG A 1 71 ? 26.562 16.172 8.883 1 93.25 71 ARG A N 1
ATOM 546 C CA . ARG A 1 71 ? 26.844 16.719 10.203 1 93.25 71 ARG A CA 1
ATOM 547 C C . ARG A 1 71 ? 25.969 16.047 11.266 1 93.25 71 ARG A C 1
ATOM 549 O O . ARG A 1 71 ? 26.438 15.773 12.375 1 93.25 71 ARG A O 1
ATOM 556 N N . HIS A 1 72 ? 24.75 15.828 10.914 1 94.81 72 HIS A N 1
ATOM 557 C CA . HIS A 1 72 ? 23.781 15.211 11.82 1 94.81 72 HIS A CA 1
ATOM 558 C C . HIS A 1 72 ? 23.547 13.75 11.461 1 94.81 72 HIS A C 1
ATOM 560 O O . HIS A 1 72 ? 22.406 13.297 11.391 1 94.81 72 HIS A O 1
ATOM 566 N N . ARG A 1 73 ? 24.594 13.016 11.266 1 94.81 73 ARG A N 1
ATOM 567 C CA . ARG A 1 73 ? 24.547 11.656 10.758 1 94.81 73 ARG A CA 1
ATOM 568 C C . ARG A 1 73 ? 23.781 10.734 11.711 1 94.81 73 ARG A C 1
ATOM 570 O O . ARG A 1 73 ? 23.078 9.82 11.273 1 94.81 73 ARG A O 1
ATOM 577 N N . TRP A 1 74 ? 23.797 10.922 12.977 1 94.19 74 TRP A N 1
ATOM 578 C CA . TRP A 1 74 ? 23.141 10.023 13.922 1 94.19 74 TRP A CA 1
ATOM 579 C C . TRP A 1 74 ? 21.625 10.18 13.875 1 94.19 74 TRP A C 1
ATOM 581 O O . TRP A 1 74 ? 20.891 9.203 14.055 1 94.19 74 TRP A O 1
ATOM 591 N N . ILE A 1 75 ? 21.141 11.414 13.625 1 95.88 75 ILE A N 1
ATOM 592 C CA . ILE A 1 75 ? 19.703 11.648 13.438 1 95.88 75 ILE A CA 1
ATOM 593 C C . ILE A 1 75 ? 19.25 10.969 12.156 1 95.88 75 ILE A C 1
ATOM 595 O O . ILE A 1 75 ? 18.219 10.273 12.148 1 95.88 75 ILE A O 1
ATOM 599 N N . VAL A 1 76 ? 20.047 11.141 11.117 1 96.38 76 VAL A N 1
ATOM 600 C CA . VAL A 1 76 ? 19.688 10.578 9.82 1 96.38 76 VAL A CA 1
ATOM 601 C C . VAL A 1 76 ? 19.688 9.055 9.898 1 96.38 76 VAL A C 1
ATOM 603 O O . VAL A 1 76 ? 18.766 8.398 9.414 1 96.38 76 VAL A O 1
ATOM 606 N N . LEU A 1 77 ? 20.703 8.484 10.57 1 96.44 77 LEU A N 1
ATOM 607 C CA . LEU A 1 77 ? 20.797 7.035 10.711 1 96.44 77 LEU A CA 1
ATOM 608 C C . LEU A 1 77 ? 19.594 6.492 11.484 1 96.44 77 LEU A C 1
ATOM 610 O O . LEU A 1 77 ? 19.031 5.457 11.125 1 96.44 77 LEU A O 1
ATOM 614 N N . ARG A 1 78 ? 19.203 7.164 12.508 1 96.62 78 ARG A N 1
ATOM 615 C CA . ARG A 1 78 ? 18.062 6.754 13.305 1 96.62 78 ARG A CA 1
ATOM 616 C C . ARG A 1 78 ? 16.781 6.746 12.469 1 96.62 78 ARG A C 1
ATOM 618 O O . ARG A 1 78 ? 15.992 5.809 12.547 1 96.62 78 ARG A O 1
ATOM 625 N N . ARG A 1 79 ? 16.609 7.773 11.672 1 97.88 79 ARG A N 1
ATOM 626 C CA . ARG A 1 79 ? 15.461 7.863 10.789 1 97.88 79 ARG A CA 1
ATOM 627 C C . ARG A 1 79 ? 15.445 6.707 9.789 1 97.88 79 ARG A C 1
ATOM 629 O O . ARG A 1 79 ? 14.414 6.062 9.594 1 97.88 79 ARG A O 1
ATOM 636 N N . VAL A 1 80 ? 16.594 6.473 9.211 1 97.94 80 VAL A N 1
ATOM 637 C CA . VAL A 1 80 ? 16.719 5.461 8.172 1 97.94 80 VAL A CA 1
ATOM 638 C C . VAL A 1 80 ? 16.469 4.074 8.766 1 97.94 80 VAL A C 1
ATOM 640 O O . VAL A 1 80 ? 15.727 3.271 8.188 1 97.94 80 VAL A O 1
ATOM 643 N N . PHE A 1 81 ? 17.016 3.803 9.938 1 97.31 81 PHE A N 1
ATOM 644 C CA . PHE A 1 81 ? 16.844 2.506 10.578 1 97.31 81 PHE A CA 1
ATOM 645 C C . PHE A 1 81 ? 15.375 2.271 10.938 1 97.31 81 PHE A C 1
ATOM 647 O O . PHE A 1 81 ? 14.859 1.167 10.758 1 97.31 81 PHE A O 1
ATOM 654 N N . LEU A 1 82 ? 14.711 3.273 11.391 1 97.56 82 LEU A N 1
ATOM 655 C CA . LEU A 1 82 ? 13.305 3.111 11.742 1 97.56 82 LEU A CA 1
ATOM 656 C C . LEU A 1 82 ? 12.453 2.863 10.492 1 97.56 82 LEU A C 1
ATOM 658 O O . LEU A 1 82 ? 11.617 1.959 10.477 1 97.56 82 LEU A O 1
ATOM 662 N N . MET A 1 83 ? 12.68 3.637 9.461 1 98.38 83 MET A N 1
ATOM 663 C CA . MET A 1 83 ? 11.898 3.475 8.242 1 98.38 83 MET A CA 1
ATOM 664 C C . MET A 1 83 ? 12.133 2.104 7.613 1 98.38 83 MET A C 1
ATOM 666 O O . MET A 1 83 ? 11.188 1.448 7.168 1 98.38 83 MET A O 1
ATOM 670 N N . LEU A 1 84 ? 13.391 1.671 7.59 1 97.94 84 LEU A N 1
ATOM 671 C CA . LEU A 1 84 ? 13.695 0.344 7.066 1 97.94 84 LEU A CA 1
ATOM 672 C C . LEU A 1 84 ? 13.031 -0.74 7.91 1 97.94 84 LEU A C 1
ATOM 674 O O . LEU A 1 84 ? 12.531 -1.729 7.375 1 97.94 84 LEU A O 1
ATOM 678 N N . SER A 1 85 ? 13.07 -0.496 9.219 1 97.56 85 SER A N 1
ATOM 679 C CA . SER A 1 85 ? 12.422 -1.443 10.125 1 97.56 85 SER A CA 1
ATOM 680 C C . SER A 1 85 ? 10.938 -1.569 9.82 1 97.56 85 SER A C 1
ATOM 682 O O . SER A 1 85 ? 10.406 -2.678 9.742 1 97.56 85 SER A O 1
ATOM 684 N N . ILE A 1 86 ? 10.281 -0.495 9.625 1 98.12 86 ILE A N 1
ATOM 685 C CA . ILE A 1 86 ? 8.852 -0.475 9.336 1 98.12 86 ILE A CA 1
ATOM 686 C C . ILE A 1 86 ? 8.586 -1.162 7.996 1 98.12 86 ILE A C 1
ATOM 688 O O . ILE A 1 86 ? 7.707 -2.021 7.895 1 98.12 86 ILE A O 1
ATOM 692 N N . LEU A 1 87 ? 9.352 -0.84 7.016 1 98.25 87 LEU A N 1
ATOM 693 C CA . LEU A 1 87 ? 9.172 -1.362 5.668 1 98.25 87 LEU A CA 1
ATOM 694 C C . LEU A 1 87 ? 9.367 -2.875 5.641 1 98.25 87 LEU A C 1
ATOM 696 O O . LEU A 1 87 ? 8.562 -3.596 5.043 1 98.25 87 LEU A O 1
ATOM 700 N N . TYR A 1 88 ? 10.336 -3.357 6.316 1 96.81 88 TYR A N 1
ATOM 701 C CA . TYR A 1 88 ? 10.648 -4.781 6.238 1 96.81 88 TYR A CA 1
ATOM 702 C C . TYR A 1 88 ? 9.734 -5.59 7.145 1 96.81 88 TYR A C 1
ATOM 704 O O . TYR A 1 88 ? 9.414 -6.742 6.852 1 96.81 88 TYR A O 1
ATOM 712 N N . LEU A 1 89 ? 9.289 -4.996 8.234 1 97.5 89 LEU A N 1
ATOM 713 C CA . LEU A 1 89 ? 8.273 -5.676 9.031 1 97.5 89 LEU A CA 1
ATOM 714 C C . LEU A 1 89 ? 6.996 -5.887 8.219 1 97.5 89 LEU A C 1
ATOM 716 O O . LEU A 1 89 ? 6.438 -6.984 8.211 1 97.5 89 LEU A O 1
ATOM 720 N N . MET A 1 90 ? 6.582 -4.84 7.578 1 98.12 90 MET A N 1
ATOM 721 C CA . MET A 1 90 ? 5.387 -4.941 6.75 1 98.12 90 MET A CA 1
ATOM 722 C C . MET A 1 90 ? 5.586 -5.949 5.625 1 98.12 90 MET A C 1
ATOM 724 O O . MET A 1 90 ? 4.68 -6.723 5.309 1 98.12 90 MET A O 1
ATOM 728 N N . ARG A 1 91 ? 6.734 -5.941 5.055 1 97.62 91 ARG A N 1
ATOM 729 C CA . ARG A 1 91 ? 7.059 -6.898 4.004 1 97.62 91 ARG A CA 1
ATOM 730 C C . ARG A 1 91 ? 7.008 -8.328 4.531 1 97.62 91 ARG A C 1
ATOM 732 O O . ARG A 1 91 ? 6.492 -9.227 3.861 1 97.62 91 ARG A O 1
ATOM 739 N N . SER A 1 92 ? 7.59 -8.547 5.711 1 97 92 SER A N 1
ATOM 740 C CA . SER A 1 92 ? 7.598 -9.875 6.309 1 97 92 SER A CA 1
ATOM 741 C C . SER A 1 92 ? 6.176 -10.398 6.512 1 97 92 SER A C 1
ATOM 743 O O . SER A 1 92 ? 5.914 -11.586 6.328 1 97 92 SER A O 1
ATOM 745 N N . ILE A 1 93 ? 5.27 -9.523 6.785 1 97.94 93 ILE A N 1
ATOM 746 C CA . ILE A 1 93 ? 3.881 -9.906 7.023 1 97.94 93 ILE A CA 1
ATOM 747 C C . ILE A 1 93 ? 3.201 -10.227 5.695 1 97.94 93 ILE A C 1
ATOM 749 O O . ILE A 1 93 ? 2.57 -11.281 5.555 1 97.94 93 ILE A O 1
ATOM 753 N N . THR A 1 94 ? 3.367 -9.422 4.727 1 98.06 94 THR A N 1
ATOM 754 C CA . THR A 1 94 ? 2.66 -9.594 3.461 1 98.06 94 THR A CA 1
ATOM 755 C C . THR A 1 94 ? 3.162 -10.836 2.727 1 98.06 94 THR A C 1
ATOM 757 O O . THR A 1 94 ? 2.377 -11.555 2.102 1 98.06 94 THR A O 1
ATOM 760 N N . MET A 1 95 ? 4.453 -11.047 2.809 1 97.19 95 MET A N 1
ATOM 761 C CA . MET A 1 95 ? 4.988 -12.227 2.133 1 97.19 95 MET A CA 1
ATOM 762 C C . MET A 1 95 ? 4.508 -13.508 2.811 1 97.19 95 MET A C 1
ATOM 764 O O . MET A 1 95 ? 4.344 -14.531 2.154 1 97.19 95 MET A O 1
ATOM 768 N N . TYR A 1 96 ? 4.223 -13.383 4.09 1 97.31 96 TYR A N 1
ATOM 769 C CA . TYR A 1 96 ? 3.906 -14.57 4.887 1 97.31 96 TYR A CA 1
ATOM 770 C C . TYR A 1 96 ? 2.438 -14.945 4.746 1 97.31 96 TYR A C 1
ATOM 772 O O . TYR A 1 96 ? 2.096 -16.125 4.699 1 97.31 96 TYR A O 1
ATOM 780 N N . VAL A 1 97 ? 1.584 -13.984 4.629 1 98.25 97 VAL A N 1
ATOM 781 C CA . VAL A 1 97 ? 0.157 -14.266 4.758 1 98.25 97 VAL A CA 1
ATOM 782 C C . VAL A 1 97 ? -0.371 -14.883 3.465 1 98.25 97 VAL A C 1
ATOM 784 O O . VAL A 1 97 ? -1.328 -15.656 3.488 1 98.25 97 VAL A O 1
ATOM 787 N N . THR A 1 98 ? 0.148 -14.523 2.35 1 98.38 98 THR A N 1
ATOM 788 C CA . THR A 1 98 ? -0.209 -15.094 1.054 1 98.38 98 THR A CA 1
ATOM 789 C C . THR A 1 98 ? 1.037 -15.328 0.204 1 98.38 98 THR A C 1
ATOM 791 O O . THR A 1 98 ? 1.786 -14.391 -0.08 1 98.38 98 THR A O 1
ATOM 794 N N . VAL A 1 99 ? 1.27 -16.531 -0.209 1 97.62 99 VAL A N 1
ATOM 795 C CA . VAL A 1 99 ? 2.496 -16.891 -0.91 1 97.62 99 VAL A CA 1
ATOM 796 C C . VAL A 1 99 ? 2.221 -17.016 -2.406 1 97.62 99 VAL A C 1
ATOM 798 O O . VAL A 1 99 ? 1.421 -17.844 -2.832 1 97.62 99 VAL A O 1
ATOM 801 N N . LEU A 1 100 ? 2.873 -16.219 -3.238 1 96.88 100 LEU A N 1
ATOM 802 C CA . LEU A 1 100 ? 2.717 -16.219 -4.691 1 96.88 100 LEU A CA 1
ATOM 803 C C . LEU A 1 100 ? 3.68 -17.203 -5.34 1 96.88 100 LEU A C 1
ATOM 805 O O . LEU A 1 100 ? 4.727 -17.516 -4.773 1 96.88 100 LEU A O 1
ATOM 809 N N . PRO A 1 101 ? 3.297 -17.672 -6.535 1 96 101 PRO A N 1
ATOM 810 C CA . PRO A 1 101 ? 4.262 -18.484 -7.277 1 96 101 PRO A CA 1
ATOM 811 C C . PRO A 1 101 ? 5.438 -17.672 -7.809 1 96 101 PRO A C 1
ATOM 813 O O . PRO A 1 101 ? 5.375 -16.438 -7.844 1 96 101 PRO A O 1
ATOM 816 N N . MET A 1 102 ? 6.445 -18.375 -8.219 1 95.44 102 MET A N 1
ATOM 817 C CA . MET A 1 102 ? 7.648 -17.734 -8.719 1 95.44 102 MET A CA 1
ATOM 818 C C . MET A 1 102 ? 7.359 -16.969 -10.008 1 95.44 102 MET A C 1
ATOM 820 O O . MET A 1 102 ? 6.617 -17.453 -10.867 1 95.44 102 MET A O 1
ATOM 824 N N . SER A 1 103 ? 7.922 -15.844 -10.086 1 96 103 SER A N 1
ATOM 825 C CA . SER A 1 103 ? 7.789 -15.039 -11.289 1 96 103 SER A CA 1
ATOM 826 C C . SER A 1 103 ? 8.742 -15.523 -12.383 1 96 103 SER A C 1
ATOM 828 O O . SER A 1 103 ? 8.547 -15.203 -13.562 1 96 103 SER A O 1
ATOM 830 N N . SER A 1 104 ? 9.711 -16.266 -11.992 1 93.5 104 SER A N 1
ATOM 831 C CA . SER A 1 104 ? 10.688 -16.828 -12.922 1 93.5 104 SER A CA 1
ATOM 832 C C . SER A 1 104 ? 10.516 -18.344 -13.055 1 93.5 104 SER A C 1
ATOM 834 O O . SER A 1 104 ? 10.273 -19.031 -12.062 1 93.5 104 SER A O 1
ATOM 836 N N . SER A 1 105 ? 10.75 -18.797 -14.242 1 90.94 105 SER A N 1
ATOM 837 C CA . SER A 1 105 ? 10.68 -20.234 -14.477 1 90.94 105 SER A CA 1
ATOM 838 C C . SER A 1 105 ? 12.055 -20.891 -14.344 1 90.94 105 SER A C 1
ATOM 840 O O . SER A 1 105 ? 12.156 -22.109 -14.266 1 90.94 105 SER A O 1
ATOM 842 N N . THR A 1 106 ? 13.07 -20.062 -14.188 1 87.69 106 THR A N 1
ATOM 843 C CA . THR A 1 106 ? 14.414 -20.625 -14.273 1 87.69 106 THR A CA 1
ATOM 844 C C . THR A 1 106 ? 15.211 -20.328 -13.016 1 87.69 106 THR A C 1
ATOM 846 O O . THR A 1 106 ? 16.25 -20.953 -12.766 1 87.69 106 THR A O 1
ATOM 849 N N . TYR A 1 107 ? 14.758 -19.438 -12.219 1 87.69 107 TYR A N 1
ATOM 850 C CA . TYR A 1 107 ? 15.508 -19.062 -11.023 1 87.69 107 TYR A CA 1
ATOM 851 C C . TYR A 1 107 ? 15.672 -20.266 -10.094 1 87.69 107 TYR A C 1
ATOM 853 O O . TYR A 1 107 ? 14.711 -20.984 -9.828 1 87.69 107 TYR A O 1
ATOM 861 N N . TYR A 1 108 ? 16.844 -20.422 -9.578 1 86.94 108 TYR A N 1
ATOM 862 C CA . TYR A 1 108 ? 17.125 -21.578 -8.719 1 86.94 108 TYR A CA 1
ATOM 863 C C . TYR A 1 108 ? 16.562 -21.359 -7.316 1 86.94 108 TYR A C 1
ATOM 865 O O . TYR A 1 108 ? 16.797 -20.312 -6.707 1 86.94 108 TYR A O 1
ATOM 873 N N . CYS A 1 109 ? 15.883 -22.375 -6.816 1 87.31 109 CYS A N 1
ATOM 874 C CA . CYS A 1 109 ? 15.367 -22.391 -5.453 1 87.31 109 CYS A CA 1
ATOM 875 C C . CYS A 1 109 ? 15.883 -23.625 -4.699 1 87.31 109 CYS A C 1
ATOM 877 O O . CYS A 1 109 ? 15.867 -24.734 -5.227 1 87.31 109 CYS A O 1
ATOM 879 N N . SER A 1 110 ? 16.281 -23.375 -3.488 1 86.38 110 SER A N 1
ATOM 880 C CA . SER A 1 110 ? 16.719 -24.484 -2.656 1 86.38 110 SER A CA 1
ATOM 881 C C . SER A 1 110 ? 15.586 -25.484 -2.432 1 86.38 110 SER A C 1
ATOM 883 O O . SER A 1 110 ? 14.414 -25.109 -2.416 1 86.38 110 SER A O 1
ATOM 885 N N . PRO A 1 111 ? 16.016 -26.766 -2.287 1 85.88 111 PRO A N 1
ATOM 886 C CA . PRO A 1 111 ? 14.977 -27.766 -2.025 1 85.88 111 PRO A CA 1
ATOM 887 C C . PRO A 1 111 ? 14.227 -27.5 -0.721 1 85.88 111 PRO A C 1
ATOM 889 O O . PRO A 1 111 ? 14.812 -27.016 0.247 1 85.88 111 PRO A O 1
ATOM 892 N N . LYS A 1 112 ? 12.969 -27.906 -0.7 1 86.75 112 LYS A N 1
ATOM 893 C CA . LYS A 1 112 ? 12.141 -27.781 0.493 1 86.75 112 LYS A CA 1
ATOM 894 C C . LYS A 1 112 ? 12.477 -28.844 1.521 1 86.75 112 LYS A C 1
ATOM 896 O O . LYS A 1 112 ? 12.938 -29.938 1.161 1 86.75 112 LYS A O 1
ATOM 901 N N . ALA A 1 113 ? 12.414 -28.578 2.717 1 78.81 113 ALA A N 1
ATOM 902 C CA . ALA A 1 113 ? 12.719 -29.547 3.766 1 78.81 113 ALA A CA 1
ATOM 903 C C . ALA A 1 113 ? 11.477 -30.328 4.184 1 78.81 113 ALA A C 1
ATOM 905 O O . ALA A 1 113 ? 11.57 -31.453 4.66 1 78.81 113 ALA A O 1
ATOM 906 N N . ASN A 1 114 ? 10.359 -29.969 3.922 1 68.25 114 ASN A N 1
ATOM 907 C CA . ASN A 1 114 ? 9.078 -30.578 4.27 1 68.25 114 ASN A CA 1
ATOM 908 C C . ASN A 1 114 ? 8.891 -30.672 5.781 1 68.25 114 ASN A C 1
ATOM 910 O O . ASN A 1 114 ? 7.797 -30.969 6.258 1 68.25 114 ASN A O 1
ATOM 914 N N . ILE A 1 115 ? 10.086 -30.688 6.547 1 65.5 115 ILE A N 1
ATOM 915 C CA . ILE A 1 115 ? 9.977 -30.719 8 1 65.5 115 ILE A CA 1
ATOM 916 C C . ILE A 1 115 ? 10.461 -29.391 8.578 1 65.5 115 ILE A C 1
ATOM 918 O O . ILE A 1 115 ? 11.547 -28.906 8.234 1 65.5 115 ILE A O 1
ATOM 922 N N . THR A 1 116 ? 9.547 -28.656 9.195 1 63.81 116 THR A N 1
ATOM 923 C CA . THR A 1 116 ? 9.922 -27.359 9.766 1 63.81 116 THR A CA 1
ATOM 924 C C . THR A 1 116 ? 10.547 -27.531 11.141 1 63.81 116 THR A C 1
ATOM 926 O O . THR A 1 116 ? 9.844 -27.719 12.141 1 63.81 116 THR A O 1
ATOM 929 N N . SER A 1 117 ? 11.867 -27.984 11.148 1 77 117 SER A N 1
ATOM 930 C CA . SER A 1 117 ? 12.547 -28 12.438 1 77 117 SER A CA 1
ATOM 931 C C . SER A 1 117 ? 13.227 -26.656 12.719 1 77 117 SER A C 1
ATOM 933 O O . SER A 1 117 ? 13.562 -25.922 11.789 1 77 117 SER A O 1
ATOM 935 N N . ILE A 1 118 ? 13.273 -26.266 13.969 1 78.75 118 ILE A N 1
ATOM 936 C CA . ILE A 1 118 ? 13.844 -25.016 14.43 1 78.75 118 ILE A CA 1
ATOM 937 C C . ILE A 1 118 ? 15.297 -24.891 13.961 1 78.75 118 ILE A C 1
ATOM 939 O O . ILE A 1 118 ? 15.742 -23.812 13.578 1 78.75 118 ILE A O 1
ATOM 943 N N . SER A 1 119 ? 15.977 -25.984 13.891 1 80.44 119 SER A N 1
ATOM 944 C CA . SER A 1 119 ? 17.375 -25.969 13.477 1 80.44 119 SER A CA 1
ATOM 945 C C . SER A 1 119 ? 17.516 -25.656 11.992 1 80.44 119 SER A C 1
ATOM 947 O O . SER A 1 119 ? 18.391 -24.891 11.602 1 80.44 119 SER A O 1
ATOM 949 N N . ILE A 1 120 ? 16.656 -26.172 11.234 1 79.69 120 ILE A N 1
ATOM 950 C CA . ILE A 1 120 ? 16.703 -25.938 9.797 1 79.69 120 ILE A CA 1
ATOM 951 C C . ILE A 1 120 ? 16.359 -24.484 9.5 1 79.69 120 ILE A C 1
ATOM 953 O O . ILE A 1 120 ? 17.047 -23.828 8.711 1 79.69 120 ILE A O 1
ATOM 957 N N . ILE A 1 121 ? 15.445 -24.031 10.195 1 81.19 121 ILE A N 1
ATOM 958 C CA . ILE A 1 121 ? 15.039 -22.641 10.008 1 81.19 121 ILE A CA 1
ATOM 959 C C . ILE A 1 121 ? 16.172 -21.703 10.422 1 81.19 121 ILE A C 1
ATOM 961 O O . ILE A 1 121 ? 16.469 -20.719 9.734 1 81.19 121 ILE A O 1
ATOM 965 N N . GLY A 1 122 ? 16.781 -22.031 11.5 1 82.62 122 GLY A N 1
ATOM 966 C CA . GLY A 1 122 ? 17.906 -21.234 11.961 1 82.62 122 GLY A CA 1
ATOM 967 C C . GLY A 1 122 ? 19.047 -21.188 10.953 1 82.62 122 GLY A C 1
ATOM 968 O O . GLY A 1 122 ? 19.625 -20.125 10.727 1 82.62 122 GLY A O 1
ATOM 969 N N . LYS A 1 123 ? 19.375 -22.25 10.359 1 80.62 123 LYS A N 1
ATOM 970 C CA . LYS A 1 123 ? 20.422 -22.312 9.336 1 80.62 123 LYS A CA 1
ATOM 971 C C . LYS A 1 123 ? 20.062 -21.453 8.125 1 80.62 123 LYS A C 1
ATOM 973 O O . LYS A 1 123 ? 20.906 -20.75 7.586 1 80.62 123 LYS A O 1
ATOM 978 N N . ARG A 1 124 ? 18.875 -21.5 7.762 1 79.5 124 ARG A N 1
ATOM 979 C CA . ARG A 1 124 ? 18.406 -20.703 6.625 1 79.5 124 ARG A CA 1
ATOM 980 C C . ARG A 1 124 ? 18.516 -19.219 6.91 1 79.5 124 ARG A C 1
ATOM 982 O O . ARG A 1 124 ? 18.953 -18.453 6.055 1 79.5 124 ARG A O 1
ATOM 989 N N . VAL A 1 125 ? 18.141 -18.922 8.102 1 82.25 125 VAL A N 1
ATOM 990 C CA . VAL A 1 125 ? 18.188 -17.516 8.516 1 82.25 125 VAL A CA 1
ATOM 991 C C . VAL A 1 125 ? 19.625 -17.031 8.5 1 82.25 125 VAL A C 1
ATOM 993 O O . VAL A 1 125 ? 19.906 -15.945 7.977 1 82.25 125 VAL A O 1
ATOM 996 N N . PHE A 1 126 ? 20.453 -17.812 8.992 1 81.75 126 PHE A N 1
ATOM 997 C CA . PHE A 1 126 ? 21.875 -17.453 9.039 1 81.75 126 PHE A CA 1
ATOM 998 C C . PHE A 1 126 ? 22.438 -17.297 7.633 1 81.75 126 PHE A C 1
ATOM 1000 O O . PHE A 1 126 ? 23.188 -16.359 7.355 1 81.75 126 PHE A O 1
ATOM 1007 N N . GLN A 1 127 ? 22.109 -18.141 6.758 1 80.12 127 GLN A N 1
ATOM 1008 C CA . GLN A 1 127 ? 22.562 -18.078 5.371 1 80.12 127 GLN A CA 1
ATOM 1009 C C . GLN A 1 127 ? 22.062 -16.797 4.688 1 80.12 127 GLN A C 1
ATOM 1011 O O . GLN A 1 127 ? 22.812 -16.125 3.99 1 80.12 127 GLN A O 1
ATOM 1016 N N . LEU A 1 128 ? 20.906 -16.531 4.949 1 78.31 128 LEU A N 1
ATOM 1017 C CA . LEU A 1 128 ? 20.297 -15.352 4.324 1 78.31 128 LEU A CA 1
ATOM 1018 C C . LEU A 1 128 ? 20.953 -14.07 4.836 1 78.31 128 LEU A C 1
ATOM 1020 O O . LEU A 1 128 ? 21.25 -13.172 4.051 1 78.31 128 LEU A O 1
ATOM 1024 N N . ILE A 1 129 ? 21.172 -14.062 6.078 1 79.5 129 ILE A N 1
ATOM 1025 C CA . ILE A 1 129 ? 21.766 -12.875 6.68 1 79.5 129 ILE A CA 1
ATOM 1026 C C . ILE A 1 129 ? 23.203 -12.703 6.172 1 79.5 129 ILE A C 1
ATOM 1028 O O . ILE A 1 129 ? 23.625 -11.594 5.848 1 79.5 129 ILE A O 1
ATOM 1032 N N . SER A 1 130 ? 23.875 -13.781 6.02 1 78.38 130 SER A N 1
ATOM 1033 C CA . SER A 1 130 ? 25.266 -13.742 5.594 1 78.38 130 SER A CA 1
ATOM 1034 C C . SER A 1 130 ? 25.391 -13.297 4.141 1 78.38 130 SER A C 1
ATOM 1036 O O . SER A 1 130 ? 26.422 -12.727 3.744 1 78.38 130 SER A O 1
ATOM 1038 N N . GLY A 1 131 ? 24.359 -13.43 3.385 1 76.56 131 GLY A N 1
ATOM 1039 C CA . GLY A 1 131 ? 24.359 -13.016 1.991 1 76.56 131 GLY A CA 1
ATOM 1040 C C . GLY A 1 131 ? 23.703 -11.664 1.772 1 76.56 131 GLY A C 1
ATOM 1041 O O . GLY A 1 131 ? 23.562 -11.211 0.634 1 76.56 131 GLY A O 1
ATOM 1042 N N . PHE A 1 132 ? 23.297 -11.055 2.793 1 72.88 132 PHE A N 1
ATOM 1043 C CA . PHE A 1 132 ? 22.625 -9.758 2.748 1 72.88 132 PHE A CA 1
ATOM 1044 C C . PHE A 1 132 ? 21.359 -9.828 1.906 1 72.88 132 PHE A C 1
ATOM 1046 O O . PHE A 1 132 ? 20.984 -8.844 1.27 1 72.88 132 PHE A O 1
ATOM 1053 N N . GLY A 1 133 ? 20.906 -11.07 1.715 1 71.81 133 GLY A N 1
ATOM 1054 C CA . GLY A 1 133 ? 19.656 -11.266 0.981 1 71.81 133 GLY A CA 1
ATOM 1055 C C . GLY A 1 133 ? 19.812 -11.055 -0.513 1 71.81 133 GLY A C 1
ATOM 1056 O O . GLY A 1 133 ? 18.828 -10.766 -1.205 1 71.81 133 GLY A O 1
ATOM 1057 N N . LEU A 1 134 ? 21.016 -11.125 -1 1 79.88 134 LEU A N 1
ATOM 1058 C CA . LEU A 1 134 ? 21.297 -10.922 -2.416 1 79.88 134 LEU A CA 1
ATOM 1059 C C . LEU A 1 134 ? 21.703 -12.227 -3.09 1 79.88 134 LEU A C 1
ATOM 1061 O O . LEU A 1 134 ? 22.406 -13.055 -2.494 1 79.88 134 LEU A O 1
ATOM 1065 N N . SER A 1 135 ? 21.234 -12.414 -4.242 1 79 135 SER A N 1
ATOM 1066 C CA . SER A 1 135 ? 21.484 -13.656 -4.961 1 79 135 SER A CA 1
ATOM 1067 C C . SER A 1 135 ? 22.906 -13.711 -5.484 1 79 135 SER A C 1
ATOM 1069 O O . SER A 1 135 ? 23.484 -14.797 -5.641 1 79 135 SER A O 1
ATOM 1071 N N . ILE A 1 136 ? 23.453 -12.625 -5.676 1 76.75 136 ILE A N 1
ATOM 1072 C CA . ILE A 1 136 ? 24.781 -12.555 -6.289 1 76.75 136 ILE A CA 1
ATOM 1073 C C . ILE A 1 136 ? 25.812 -13.188 -5.359 1 76.75 136 ILE A C 1
ATOM 1075 O O . ILE A 1 136 ? 26.844 -13.68 -5.812 1 76.75 136 ILE A O 1
ATOM 1079 N N . ASN A 1 137 ? 25.469 -13.273 -4.176 1 76.06 137 ASN A N 1
ATOM 1080 C CA . ASN A 1 137 ? 26.391 -13.852 -3.207 1 76.06 137 ASN A CA 1
ATOM 1081 C C . ASN A 1 137 ? 26.219 -15.367 -3.117 1 76.06 137 ASN A C 1
ATOM 1083 O O . ASN A 1 137 ? 26.969 -16.031 -2.391 1 76.06 137 ASN A O 1
ATOM 1087 N N . GLY A 1 138 ? 25.219 -15.898 -3.91 1 72.69 138 GLY A N 1
ATOM 1088 C CA . GLY A 1 138 ? 25.031 -17.328 -3.988 1 72.69 138 GLY A CA 1
ATOM 1089 C C . GLY A 1 138 ? 24.359 -17.906 -2.754 1 72.69 138 GLY A C 1
ATOM 1090 O O . GLY A 1 138 ? 24.281 -19.125 -2.598 1 72.69 138 GLY A O 1
ATOM 1091 N N . LYS A 1 139 ? 23.969 -17 -1.979 1 72.44 139 LYS A N 1
ATOM 1092 C CA . LYS A 1 139 ? 23.453 -17.469 -0.7 1 72.44 139 LYS A CA 1
ATOM 1093 C C . LYS A 1 139 ? 21.953 -17.234 -0.601 1 72.44 139 LYS A C 1
ATOM 1095 O O . LYS A 1 139 ? 21.312 -17.641 0.379 1 72.44 139 LYS A O 1
ATOM 1100 N N . HIS A 1 140 ? 21.438 -16.453 -1.519 1 71.62 140 HIS A N 1
ATOM 1101 C CA . HIS A 1 140 ? 20 -16.25 -1.533 1 71.62 140 HIS A CA 1
ATOM 1102 C C . HIS A 1 140 ? 19.312 -17.25 -2.453 1 71.62 140 HIS A C 1
ATOM 1104 O O . HIS A 1 140 ? 19.078 -16.969 -3.633 1 71.62 140 HIS A O 1
ATOM 1110 N N . THR A 1 141 ? 19.016 -18.438 -1.766 1 78.25 141 THR A N 1
ATOM 1111 C CA . THR A 1 141 ? 18.484 -19.562 -2.547 1 78.25 141 THR A CA 1
ATOM 1112 C C . THR A 1 141 ? 17.062 -19.906 -2.117 1 78.25 141 THR A C 1
ATOM 1114 O O . THR A 1 141 ? 16.453 -20.812 -2.666 1 78.25 141 THR A O 1
ATOM 1117 N N . TYR A 1 142 ? 16.578 -19.047 -1.182 1 86.19 142 TYR A N 1
ATOM 1118 C CA . TYR A 1 142 ? 15.195 -19.266 -0.759 1 86.19 142 TYR A CA 1
ATOM 1119 C C . TYR A 1 142 ? 14.242 -18.344 -1.509 1 86.19 142 TYR A C 1
ATOM 1121 O O . TYR A 1 142 ? 14.547 -17.172 -1.725 1 86.19 142 TYR A O 1
ATOM 1129 N N . CYS A 1 143 ? 13.172 -19 -1.901 1 89 143 CYS A N 1
ATOM 1130 C CA . CYS A 1 143 ? 12.289 -18.328 -2.846 1 89 143 CYS A CA 1
ATOM 1131 C C . CYS A 1 143 ? 10.938 -18.016 -2.209 1 89 143 CYS A C 1
ATOM 1133 O O . CYS A 1 143 ? 10.578 -18.609 -1.188 1 89 143 CYS A O 1
ATOM 1135 N N . GLY A 1 144 ? 10.234 -17.016 -2.777 1 92.19 144 GLY A N 1
ATOM 1136 C CA . GLY A 1 144 ? 8.891 -16.703 -2.328 1 92.19 144 GLY A CA 1
ATOM 1137 C C . GLY A 1 144 ? 8.758 -15.305 -1.75 1 92.19 144 GLY A C 1
ATOM 1138 O O . GLY A 1 144 ? 7.77 -14.992 -1.088 1 92.19 144 GLY A O 1
ATOM 1139 N N . ASP A 1 145 ? 9.742 -14.516 -2.01 1 90.94 145 ASP A N 1
ATOM 1140 C CA . ASP A 1 145 ? 9.727 -13.188 -1.4 1 90.94 145 ASP A CA 1
ATOM 1141 C C . ASP A 1 145 ? 8.961 -12.195 -2.27 1 90.94 145 ASP A C 1
ATOM 1143 O O . ASP A 1 145 ? 9.516 -11.172 -2.68 1 90.94 145 ASP A O 1
ATOM 1147 N N . TYR A 1 146 ? 7.66 -12.578 -2.482 1 93.69 146 TYR A N 1
ATOM 1148 C CA . TYR A 1 146 ? 6.781 -11.703 -3.246 1 93.69 146 TYR A CA 1
ATOM 1149 C C . TYR A 1 146 ? 5.828 -10.945 -2.326 1 93.69 146 TYR A C 1
ATOM 1151 O O . TYR A 1 146 ? 5.516 -11.414 -1.228 1 93.69 146 TYR A O 1
ATOM 1159 N N . ILE A 1 147 ? 5.34 -9.75 -2.906 1 94.31 147 ILE A N 1
ATOM 1160 C CA . ILE A 1 147 ? 4.535 -8.734 -2.236 1 94.31 147 ILE A CA 1
ATOM 1161 C C . ILE A 1 147 ? 5.207 -8.32 -0.928 1 94.31 147 ILE A C 1
ATOM 1163 O O . ILE A 1 147 ? 4.945 -8.914 0.123 1 94.31 147 ILE A O 1
ATOM 1167 N N . TYR A 1 148 ? 6.035 -7.477 -0.976 1 96.94 148 TYR A N 1
ATOM 1168 C CA . TYR A 1 148 ? 6.449 -6.66 -2.111 1 96.94 148 TYR A CA 1
ATOM 1169 C C . TYR A 1 148 ? 7.965 -6.711 -2.293 1 96.94 148 TYR A C 1
ATOM 1171 O O . TYR A 1 148 ? 8.672 -7.316 -1.487 1 96.94 148 TYR A O 1
ATOM 1179 N N . SER A 1 149 ? 8.492 -6.145 -3.283 1 97.75 149 SER A N 1
ATOM 1180 C CA . SER A 1 149 ? 9.867 -6.254 -3.746 1 97.75 149 SER A CA 1
ATOM 1181 C C . SER A 1 149 ? 10.828 -5.539 -2.801 1 97.75 149 SER A C 1
ATOM 1183 O O . SER A 1 149 ? 10.82 -4.309 -2.717 1 97.75 149 SER A O 1
ATOM 1185 N N . GLY A 1 150 ? 11.688 -6.328 -2.197 1 96.44 150 GLY A N 1
ATOM 1186 C CA . GLY A 1 150 ? 12.734 -5.738 -1.37 1 96.44 150 GLY A CA 1
ATOM 1187 C C . GLY A 1 150 ? 13.75 -4.949 -2.168 1 96.44 150 GLY A C 1
ATOM 1188 O O . GLY A 1 150 ? 14.266 -3.932 -1.697 1 96.44 150 GLY A O 1
ATOM 1189 N N . HIS A 1 151 ? 14.117 -5.449 -3.393 1 96.88 151 HIS A N 1
ATOM 1190 C CA . HIS A 1 151 ? 15.016 -4.719 -4.277 1 96.88 151 HIS A CA 1
ATOM 1191 C C . HIS A 1 151 ? 14.5 -3.309 -4.547 1 96.88 151 HIS A C 1
ATOM 1193 O O . HIS A 1 151 ? 15.258 -2.338 -4.445 1 96.88 151 HIS A O 1
ATOM 1199 N N . THR A 1 152 ? 13.242 -3.246 -4.805 1 98.56 152 THR A N 1
ATOM 1200 C CA . THR A 1 152 ? 12.641 -1.951 -5.094 1 98.56 152 THR A CA 1
ATOM 1201 C C . THR A 1 152 ? 12.664 -1.056 -3.857 1 98.56 152 THR A C 1
ATOM 1203 O O . THR A 1 152 ? 12.961 0.137 -3.953 1 98.56 152 THR A O 1
ATOM 1206 N N . VAL A 1 153 ? 12.367 -1.64 -2.721 1 98.5 153 VAL A N 1
ATOM 1207 C CA . VAL A 1 153 ? 12.375 -0.878 -1.477 1 98.5 153 VAL A CA 1
ATOM 1208 C C . VAL A 1 153 ? 13.742 -0.212 -1.288 1 98.5 153 VAL A C 1
ATOM 1210 O O . VAL A 1 153 ? 13.82 0.998 -1.065 1 98.5 153 VAL A O 1
ATOM 1213 N N . ILE A 1 154 ? 14.789 -0.958 -1.465 1 98.25 154 ILE A N 1
ATOM 1214 C CA . ILE A 1 154 ? 16.125 -0.459 -1.188 1 98.25 154 ILE A CA 1
ATOM 1215 C C . ILE A 1 154 ? 16.516 0.577 -2.238 1 98.25 154 ILE A C 1
ATOM 1217 O O . ILE A 1 154 ? 17.062 1.633 -1.905 1 98.25 154 ILE A O 1
ATOM 1221 N N . LEU A 1 155 ? 16.234 0.332 -3.457 1 98.75 155 LEU A N 1
ATOM 1222 C CA . LEU A 1 155 ? 16.578 1.264 -4.527 1 98.75 155 LEU A CA 1
ATOM 1223 C C . LEU A 1 155 ? 15.836 2.588 -4.352 1 98.75 155 LEU A C 1
ATOM 1225 O O . LEU A 1 155 ? 16.438 3.658 -4.457 1 98.75 155 LEU A O 1
ATOM 1229 N N . VAL A 1 156 ? 14.586 2.518 -4.008 1 98.81 156 VAL A N 1
ATOM 1230 C CA . VAL A 1 156 ? 13.766 3.719 -3.879 1 98.81 156 VAL A CA 1
ATOM 1231 C C . VAL A 1 156 ? 14.172 4.492 -2.627 1 98.81 156 VAL A C 1
ATOM 1233 O O . VAL A 1 156 ? 14.336 5.715 -2.672 1 98.81 156 VAL A O 1
ATOM 1236 N N . ILE A 1 157 ? 14.359 3.777 -1.523 1 98.81 157 ILE A N 1
ATOM 1237 C CA . ILE A 1 157 ? 14.664 4.48 -0.281 1 98.81 157 ILE A CA 1
ATOM 1238 C C . ILE A 1 157 ? 16.047 5.129 -0.378 1 98.81 157 ILE A C 1
ATOM 1240 O O . ILE A 1 157 ? 16.266 6.207 0.172 1 98.81 157 ILE A O 1
ATOM 1244 N N . CYS A 1 158 ? 17 4.48 -1.105 1 98.75 158 CYS A N 1
ATOM 1245 C CA . CYS A 1 158 ? 18.312 5.082 -1.324 1 98.75 158 CYS A CA 1
ATOM 1246 C C . CYS A 1 158 ? 18.188 6.391 -2.094 1 98.75 158 CYS A C 1
ATOM 1248 O O . CYS A 1 158 ? 18.766 7.402 -1.7 1 98.75 158 CYS A O 1
ATOM 1250 N N . TYR A 1 159 ? 17.438 6.414 -3.125 1 98.75 159 TYR A N 1
ATOM 1251 C CA . TYR A 1 159 ? 17.219 7.637 -3.895 1 98.75 159 TYR A CA 1
ATOM 1252 C C . TYR A 1 159 ? 16.625 8.734 -3.021 1 98.75 159 TYR A C 1
ATOM 1254 O O . TYR A 1 159 ? 17.062 9.883 -3.062 1 98.75 159 TYR A O 1
ATOM 1262 N N . LEU A 1 160 ? 15.617 8.367 -2.211 1 98.56 160 LEU A N 1
ATOM 1263 C CA . LEU A 1 160 ? 14.93 9.344 -1.378 1 98.56 160 LEU A CA 1
ATOM 1264 C C . LEU A 1 160 ? 15.867 9.93 -0.332 1 98.56 160 LEU A C 1
ATOM 1266 O O . LEU A 1 160 ? 15.852 11.133 -0.075 1 98.56 160 LEU A O 1
ATOM 1270 N N . ILE A 1 161 ? 16.719 9.078 0.277 1 98.5 161 ILE A N 1
ATOM 1271 C CA . ILE A 1 161 ? 17.641 9.531 1.304 1 98.5 161 ILE A CA 1
ATOM 1272 C C . ILE A 1 161 ? 18.688 10.461 0.685 1 98.5 161 ILE A C 1
ATOM 1274 O O . ILE A 1 161 ? 18.969 11.531 1.229 1 98.5 161 ILE A O 1
ATOM 1278 N N . ILE A 1 162 ? 19.234 10.07 -0.443 1 98.25 162 ILE A N 1
ATOM 1279 C CA . ILE A 1 162 ? 20.234 10.891 -1.123 1 98.25 162 ILE A CA 1
ATOM 1280 C C . ILE A 1 162 ? 19.625 12.242 -1.483 1 98.25 162 ILE A C 1
ATOM 1282 O O . ILE A 1 162 ? 20.234 13.289 -1.222 1 98.25 162 ILE A O 1
ATOM 1286 N N . SER A 1 163 ? 18.438 12.234 -1.977 1 96.56 163 SER A N 1
ATOM 1287 C CA . SER A 1 163 ? 17.766 13.461 -2.396 1 96.56 163 SER A CA 1
ATOM 1288 C C . SER A 1 163 ? 17.438 14.352 -1.202 1 96.56 163 SER A C 1
ATOM 1290 O O . SER A 1 163 ? 17.484 15.578 -1.304 1 96.56 163 SER A O 1
ATOM 1292 N N . GLU A 1 164 ? 17.125 13.773 -0.084 1 96.5 164 GLU A N 1
ATOM 1293 C CA . GLU A 1 164 ? 16.688 14.508 1.098 1 96.5 164 GLU A CA 1
ATOM 1294 C C . GLU A 1 164 ? 17.875 15.117 1.836 1 96.5 164 GLU A C 1
ATOM 1296 O O . GLU A 1 164 ? 17.797 16.25 2.307 1 96.5 164 GLU A O 1
ATOM 1301 N N . TYR A 1 165 ? 19.047 14.414 1.894 1 96.31 165 TYR A N 1
ATOM 1302 C CA . TYR A 1 165 ? 20.047 14.797 2.883 1 96.31 165 TYR A CA 1
ATOM 1303 C C . TYR A 1 165 ? 21.328 15.281 2.205 1 96.31 165 TYR A C 1
ATOM 1305 O O . TYR A 1 165 ? 22.25 15.758 2.873 1 96.31 165 TYR A O 1
ATOM 1313 N N . SER A 1 166 ? 21.422 15.164 0.877 1 95.56 166 SER A N 1
ATOM 1314 C CA . SER A 1 166 ? 22.531 15.766 0.164 1 95.56 166 SER A CA 1
ATOM 1315 C C . SER A 1 166 ? 22.234 17.203 -0.239 1 95.56 166 SER A C 1
ATOM 1317 O O . SER A 1 166 ? 21.062 17.594 -0.329 1 95.56 166 SER A O 1
ATOM 1319 N N . PRO A 1 167 ? 23.266 18.016 -0.425 1 92.62 167 PRO A N 1
ATOM 1320 C CA . PRO A 1 167 ? 23.016 19.406 -0.804 1 92.62 167 PRO A CA 1
ATOM 1321 C C . PRO A 1 167 ? 22.203 19.547 -2.09 1 92.62 167 PRO A C 1
ATOM 1323 O O . PRO A 1 167 ? 22.391 18.75 -3.021 1 92.62 167 PRO A O 1
ATOM 1326 N N . LYS A 1 168 ? 21.375 20.547 -2.18 1 90.19 168 LYS A N 1
ATOM 1327 C CA . LYS A 1 168 ? 20.5 20.766 -3.324 1 90.19 168 LYS A CA 1
ATOM 1328 C C . LYS A 1 168 ? 21.297 21 -4.598 1 90.19 168 LYS A C 1
ATOM 1330 O O . LYS A 1 168 ? 20.828 20.688 -5.699 1 90.19 168 LYS A O 1
ATOM 1335 N N . ARG A 1 169 ? 22.516 21.453 -4.484 1 92.38 169 ARG A N 1
ATOM 1336 C CA . ARG A 1 169 ? 23.359 21.781 -5.633 1 92.38 169 ARG A CA 1
ATOM 1337 C C . ARG A 1 169 ? 23.906 20.531 -6.289 1 92.38 169 ARG A C 1
ATOM 1339 O O . ARG A 1 169 ? 24.438 20.578 -7.406 1 92.38 169 ARG A O 1
ATOM 1346 N N . CYS A 1 170 ? 23.844 19.422 -5.621 1 93.75 170 CYS A N 1
ATOM 1347 C CA . CYS A 1 170 ? 24.375 18.172 -6.152 1 93.75 170 CYS A CA 1
ATOM 1348 C C . CYS A 1 170 ? 23.375 17.531 -7.113 1 93.75 170 CYS A C 1
ATOM 1350 O O . CYS A 1 170 ? 23 16.375 -6.945 1 93.75 170 CYS A O 1
ATOM 1352 N N . TYR A 1 171 ? 23 18.25 -8.172 1 94.81 171 TYR A N 1
ATOM 1353 C CA . TYR A 1 171 ? 21.984 17.797 -9.109 1 94.81 171 TYR A CA 1
ATOM 1354 C C . TYR A 1 171 ? 22.422 16.516 -9.82 1 94.81 171 TYR A C 1
ATOM 1356 O O . TYR A 1 171 ? 21.594 15.641 -10.094 1 94.81 171 TYR A O 1
ATOM 1364 N N . LEU A 1 172 ? 23.719 16.391 -10.125 1 96.19 172 LEU A N 1
ATOM 1365 C CA . LEU A 1 172 ? 24.219 15.203 -10.805 1 96.19 172 LEU A CA 1
ATOM 1366 C C . LEU A 1 172 ? 24.031 13.961 -9.938 1 96.19 172 LEU A C 1
ATOM 1368 O O . LEU A 1 172 ? 23.656 12.906 -10.438 1 96.19 172 LEU A O 1
ATOM 1372 N N . LEU A 1 173 ? 24.297 14.117 -8.617 1 97 173 LEU A N 1
ATOM 1373 C CA . LEU A 1 173 ? 24.094 13.008 -7.688 1 97 173 LEU A CA 1
ATOM 1374 C C . LEU A 1 173 ? 22.625 12.617 -7.598 1 97 173 LEU A C 1
ATOM 1376 O O . LEU A 1 173 ? 22.297 11.43 -7.582 1 97 173 LEU A O 1
ATOM 1380 N N . HIS A 1 174 ? 21.75 13.578 -7.586 1 97.75 174 HIS A N 1
ATOM 1381 C CA . HIS A 1 174 ? 20.312 13.328 -7.508 1 97.75 174 HIS A CA 1
ATOM 1382 C C . HIS A 1 174 ? 19.812 12.602 -8.758 1 97.75 174 HIS A C 1
ATOM 1384 O O . HIS A 1 174 ? 19.109 11.602 -8.656 1 97.75 174 HIS A O 1
ATOM 1390 N N . TRP A 1 175 ? 20.281 13.094 -9.922 1 97.88 175 TRP A N 1
ATOM 1391 C CA . TRP A 1 175 ? 19.859 12.477 -11.172 1 97.88 175 TRP A CA 1
ATOM 1392 C C . TRP A 1 175 ? 20.453 11.078 -11.32 1 97.88 175 TRP A C 1
ATOM 1394 O O . TRP A 1 175 ? 19.766 10.148 -11.75 1 97.88 175 TRP A O 1
ATOM 1404 N N . ALA A 1 176 ? 21.672 10.938 -10.969 1 98.38 176 ALA A N 1
ATOM 1405 C CA . ALA A 1 176 ? 22.328 9.625 -11.039 1 98.38 176 ALA A CA 1
ATOM 1406 C C . ALA A 1 176 ? 21.609 8.617 -10.148 1 98.38 176 ALA A C 1
ATOM 1408 O O . ALA A 1 176 ? 21.391 7.473 -10.547 1 98.38 176 ALA A O 1
ATOM 1409 N N . SER A 1 177 ? 21.281 9.062 -8.945 1 98.56 177 SER A N 1
ATOM 1410 C CA . SER A 1 177 ? 20.594 8.172 -8.023 1 98.56 177 SER A CA 1
ATOM 1411 C C . SER A 1 177 ? 19.203 7.805 -8.547 1 98.56 177 SER A C 1
ATOM 1413 O O . SER A 1 177 ? 18.781 6.648 -8.453 1 98.56 177 SER A O 1
ATOM 1415 N N . ALA A 1 178 ? 18.484 8.789 -9.133 1 98.31 178 ALA A N 1
ATOM 1416 C CA . ALA A 1 178 ? 17.156 8.539 -9.695 1 98.31 178 ALA A CA 1
ATOM 1417 C C . ALA A 1 178 ? 17.219 7.543 -10.844 1 98.31 178 ALA A C 1
ATOM 1419 O O . ALA A 1 178 ? 16.438 6.594 -10.906 1 98.31 178 ALA A O 1
ATOM 1420 N N . ILE A 1 179 ? 18.156 7.742 -11.711 1 98.56 179 ILE A N 1
ATOM 1421 C CA . ILE A 1 179 ? 18.312 6.898 -12.891 1 98.56 179 ILE A CA 1
ATOM 1422 C C . ILE A 1 179 ? 18.75 5.496 -12.469 1 98.56 179 ILE A C 1
ATOM 1424 O O . ILE A 1 179 ? 18.219 4.5 -12.961 1 98.56 179 ILE A O 1
ATOM 1428 N N . THR A 1 180 ? 19.688 5.438 -11.539 1 98.62 180 THR A N 1
ATOM 1429 C CA . THR A 1 180 ? 20.156 4.148 -11.047 1 98.62 180 THR A CA 1
ATOM 1430 C C . THR A 1 180 ? 19.016 3.363 -10.414 1 98.62 180 THR A C 1
ATOM 1432 O O . THR A 1 180 ? 18.859 2.168 -10.672 1 98.62 180 THR A O 1
ATOM 1435 N N . SER A 1 181 ? 18.219 4.039 -9.594 1 98.62 181 SER A N 1
ATOM 1436 C CA . SER A 1 181 ? 17.078 3.383 -8.953 1 98.62 181 SER A CA 1
ATOM 1437 C C . SER A 1 181 ? 16.062 2.914 -9.984 1 98.62 181 SER A C 1
ATOM 1439 O O . SER A 1 181 ? 15.57 1.785 -9.914 1 98.62 181 SER A O 1
ATOM 1441 N N . LEU A 1 182 ? 15.789 3.76 -10.977 1 98.62 182 LEU A N 1
ATOM 1442 C CA . LEU A 1 182 ? 14.828 3.414 -12.023 1 98.62 182 LEU A CA 1
ATOM 1443 C C . LEU A 1 182 ? 15.328 2.232 -12.844 1 98.62 182 LEU A C 1
ATOM 1445 O O . LEU A 1 182 ? 14.586 1.272 -13.07 1 98.62 182 LEU A O 1
ATOM 1449 N N . VAL A 1 183 ? 16.562 2.268 -13.25 1 98.75 183 VAL A N 1
ATOM 1450 C CA . VAL A 1 183 ? 17.141 1.2 -14.055 1 98.75 183 VAL A CA 1
ATOM 1451 C C . VAL A 1 183 ? 17.203 -0.087 -13.234 1 98.75 183 VAL A C 1
ATOM 1453 O O . VAL A 1 183 ? 16.891 -1.167 -13.734 1 98.75 183 VAL A O 1
ATOM 1456 N N . GLY A 1 184 ? 17.609 0.028 -11.961 1 98.69 184 GLY A N 1
ATOM 1457 C CA . GLY A 1 184 ? 17.641 -1.14 -11.094 1 98.69 184 GLY A CA 1
ATOM 1458 C C . GLY A 1 184 ? 16.297 -1.837 -10.984 1 98.69 184 GLY A C 1
ATOM 1459 O O . GLY A 1 184 ? 16.219 -3.066 -11.039 1 98.69 184 GLY A O 1
ATOM 1460 N N . VAL A 1 185 ? 15.258 -1.041 -10.852 1 98.69 185 VAL A N 1
ATOM 1461 C CA . VAL A 1 185 ? 13.914 -1.59 -10.719 1 98.69 185 VAL A CA 1
ATOM 1462 C C . VAL A 1 185 ? 13.492 -2.26 -12.023 1 98.69 185 VAL A C 1
ATOM 1464 O O . VAL A 1 185 ? 12.93 -3.359 -12.016 1 98.69 185 VAL A O 1
ATOM 1467 N N . ILE A 1 186 ? 13.812 -1.626 -13.156 1 98.62 186 ILE A N 1
ATOM 1468 C CA . ILE A 1 186 ? 13.469 -2.184 -14.461 1 98.62 186 ILE A CA 1
ATOM 1469 C C . ILE A 1 186 ? 14.211 -3.5 -14.672 1 98.62 186 ILE A C 1
ATOM 1471 O O . ILE A 1 186 ? 13.641 -4.469 -15.18 1 98.62 186 ILE A O 1
ATOM 1475 N N . LEU A 1 187 ? 15.422 -3.58 -14.242 1 98.56 187 LEU A N 1
ATOM 1476 C CA . LEU A 1 187 ? 16.219 -4.789 -14.398 1 98.56 187 LEU A CA 1
ATOM 1477 C C . LEU A 1 187 ? 15.664 -5.93 -13.555 1 98.56 187 LEU A C 1
ATOM 1479 O O . LEU A 1 187 ? 15.711 -7.09 -13.961 1 98.56 187 LEU A O 1
ATOM 1483 N N . VAL A 1 188 ? 15.117 -5.594 -12.359 1 97.44 188 VAL A N 1
ATOM 1484 C CA . VAL A 1 188 ? 14.477 -6.602 -11.531 1 97.44 188 VAL A CA 1
ATOM 1485 C C . VAL A 1 188 ? 13.305 -7.227 -12.281 1 97.44 188 VAL A C 1
ATOM 1487 O O . VAL A 1 188 ? 13.109 -8.445 -12.25 1 97.44 188 VAL A O 1
ATOM 1490 N N . LEU A 1 189 ? 12.57 -6.398 -13.047 1 98.44 189 LEU A N 1
ATOM 1491 C CA . LEU A 1 189 ? 11.414 -6.867 -13.805 1 98.44 189 LEU A CA 1
ATOM 1492 C C . LEU A 1 189 ? 11.852 -7.66 -15.031 1 98.44 189 LEU A C 1
ATOM 1494 O O . LEU A 1 189 ? 11.305 -8.727 -15.312 1 98.44 189 LEU A O 1
ATOM 1498 N N . VAL A 1 190 ? 12.867 -7.195 -15.672 1 98.25 190 VAL A N 1
ATOM 1499 C CA . VAL A 1 190 ? 13.367 -7.844 -16.875 1 98.25 190 VAL A CA 1
ATOM 1500 C C . VAL A 1 190 ? 13.891 -9.234 -16.547 1 98.25 190 VAL A C 1
ATOM 1502 O O . VAL A 1 190 ? 13.742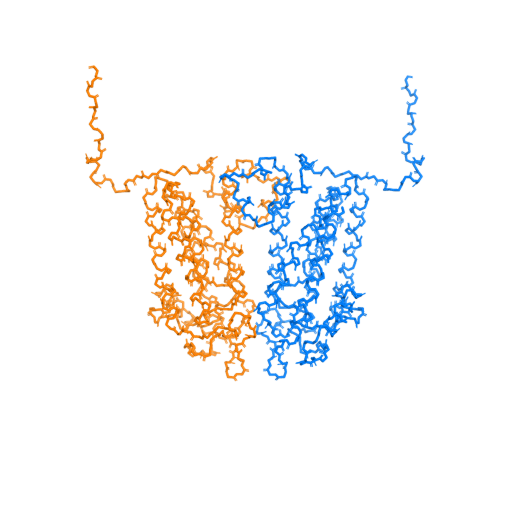 -10.172 -17.328 1 98.25 190 VAL A O 1
ATOM 1505 N N . ALA A 1 191 ? 14.367 -9.414 -15.383 1 96.81 191 ALA A N 1
ATOM 1506 C CA . ALA A 1 191 ? 14.914 -10.695 -14.938 1 96.81 191 ALA A CA 1
ATOM 1507 C C . ALA A 1 191 ? 13.82 -11.602 -14.391 1 96.81 191 ALA A C 1
ATOM 1509 O O . ALA A 1 191 ? 14.086 -12.75 -14.016 1 96.81 191 ALA A O 1
ATOM 1510 N N . ARG A 1 192 ? 12.633 -11.102 -14.297 1 96.94 192 ARG A N 1
ATOM 1511 C CA . ARG A 1 192 ? 11.516 -11.82 -13.688 1 96.94 192 ARG A CA 1
ATOM 1512 C C . ARG A 1 192 ? 11.781 -12.086 -12.203 1 96.94 192 ARG A C 1
ATOM 1514 O O . ARG A 1 192 ? 11.43 -13.148 -11.695 1 96.94 192 ARG A O 1
ATOM 1521 N N . GLY A 1 193 ? 12.469 -11.117 -11.617 1 94.75 193 GLY A N 1
ATOM 1522 C CA . GLY A 1 193 ? 12.727 -11.25 -10.195 1 94.75 193 GLY A CA 1
ATOM 1523 C C . GLY A 1 193 ? 11.492 -11.008 -9.344 1 94.75 193 GLY A C 1
ATOM 1524 O O . GLY A 1 193 ? 11.367 -11.562 -8.242 1 94.75 193 GLY A O 1
ATOM 1525 N N . HIS A 1 194 ? 10.648 -10.156 -9.797 1 97.38 194 HIS A N 1
ATOM 1526 C CA . HIS A 1 194 ? 9.422 -9.781 -9.109 1 97.38 194 HIS A CA 1
ATOM 1527 C C . HIS A 1 194 ? 8.289 -9.531 -10.109 1 97.38 194 HIS A C 1
ATOM 1529 O O . HIS A 1 194 ? 8.539 -9.281 -11.289 1 97.38 194 HIS A O 1
ATOM 1535 N N . TYR A 1 195 ? 7.062 -9.672 -9.664 1 98.38 195 TYR A N 1
ATOM 1536 C CA . TYR A 1 195 ? 5.906 -9.258 -10.445 1 98.38 195 TYR A CA 1
ATOM 1537 C C . TYR A 1 195 ? 5.785 -7.742 -10.484 1 98.38 195 TYR A C 1
ATOM 1539 O O . TYR A 1 195 ? 6.285 -7.051 -9.602 1 98.38 195 TYR A O 1
ATOM 1547 N N . THR A 1 196 ? 5.129 -7.234 -11.484 1 98.75 196 THR A N 1
ATOM 1548 C CA . THR A 1 196 ? 4.93 -5.797 -11.617 1 98.75 196 THR A CA 1
ATOM 1549 C C . THR A 1 196 ? 4.203 -5.234 -10.398 1 98.75 196 THR A C 1
ATOM 1551 O O . THR A 1 196 ? 4.555 -4.164 -9.898 1 98.75 196 THR A O 1
ATOM 1554 N N . VAL A 1 197 ? 3.232 -5.98 -9.898 1 98.56 197 VAL A N 1
ATOM 1555 C CA . VAL A 1 197 ? 2.447 -5.496 -8.766 1 98.56 197 VAL A CA 1
ATOM 1556 C C . VAL A 1 197 ? 3.334 -5.391 -7.527 1 98.56 197 VAL A C 1
ATOM 1558 O O . VAL A 1 197 ? 3.15 -4.496 -6.699 1 98.56 197 VAL A O 1
ATOM 1561 N N . ASP A 1 198 ? 4.402 -6.262 -7.391 1 98.25 198 ASP A N 1
ATOM 1562 C CA . ASP A 1 198 ? 5.371 -6.195 -6.301 1 98.25 198 ASP A CA 1
ATOM 1563 C C . ASP A 1 198 ? 6.109 -4.859 -6.301 1 98.25 198 ASP A C 1
ATOM 1565 O O . ASP A 1 198 ? 6.289 -4.242 -5.25 1 98.25 198 ASP A O 1
ATOM 1569 N N . VAL A 1 199 ? 6.449 -4.539 -7.48 1 98.69 199 VAL A N 1
ATOM 1570 C CA . VAL A 1 199 ? 7.246 -3.33 -7.664 1 98.69 199 VAL A CA 1
ATOM 1571 C C . VAL A 1 199 ? 6.391 -2.098 -7.375 1 98.69 199 VAL A C 1
ATOM 1573 O O . VAL A 1 199 ? 6.832 -1.179 -6.68 1 98.69 199 VAL A O 1
ATOM 1576 N N . LEU A 1 200 ? 5.18 -2.107 -7.816 1 98.56 200 LEU A N 1
ATOM 1577 C CA . LEU A 1 200 ? 4.285 -0.971 -7.617 1 98.56 200 LEU A CA 1
ATOM 1578 C C . LEU A 1 200 ? 3.957 -0.789 -6.141 1 98.56 200 LEU A C 1
ATOM 1580 O O . LEU A 1 200 ? 3.986 0.333 -5.629 1 98.56 200 LEU A O 1
ATOM 1584 N N . ILE A 1 201 ? 3.66 -1.873 -5.496 1 98.56 201 ILE A N 1
ATOM 1585 C CA . ILE A 1 201 ? 3.322 -1.801 -4.082 1 98.56 201 ILE A CA 1
ATOM 1586 C C . ILE A 1 201 ? 4.547 -1.367 -3.279 1 98.56 201 ILE A C 1
ATOM 1588 O O . ILE A 1 201 ? 4.441 -0.549 -2.363 1 98.56 201 ILE A O 1
ATOM 1592 N N . ALA A 1 202 ? 5.73 -1.882 -3.65 1 98.75 202 ALA A N 1
ATOM 1593 C CA . ALA A 1 202 ? 6.965 -1.496 -2.971 1 98.75 202 ALA A CA 1
ATOM 1594 C C . ALA A 1 202 ? 7.219 0.003 -3.102 1 98.75 202 ALA A C 1
ATOM 1596 O O . ALA A 1 202 ? 7.574 0.667 -2.125 1 98.75 202 ALA A O 1
ATOM 1597 N N . TYR A 1 203 ? 7.043 0.48 -4.297 1 98.69 203 TYR A N 1
ATOM 1598 C CA . TYR A 1 203 ? 7.211 1.913 -4.516 1 98.69 203 TYR A CA 1
ATOM 1599 C C . TYR A 1 203 ? 6.242 2.713 -3.654 1 98.69 203 TYR A C 1
ATOM 1601 O O . TYR A 1 203 ? 6.641 3.68 -2.998 1 98.69 203 TYR A O 1
ATOM 1609 N N . PHE A 1 204 ? 5.012 2.316 -3.678 1 98.62 204 PHE A N 1
ATOM 1610 C CA . PHE A 1 204 ? 3.967 3.027 -2.953 1 98.62 204 PHE A CA 1
ATOM 1611 C C . PHE A 1 204 ? 4.258 3.043 -1.457 1 98.62 204 PHE A C 1
ATOM 1613 O O . PHE A 1 204 ? 4.254 4.105 -0.83 1 98.62 204 PHE A O 1
ATOM 1620 N N . VAL A 1 205 ? 4.527 1.891 -0.869 1 98.5 205 VAL A N 1
ATOM 1621 C CA . VAL A 1 205 ? 4.723 1.781 0.573 1 98.5 205 VAL A CA 1
ATOM 1622 C C . VAL A 1 205 ? 5.973 2.553 0.985 1 98.5 205 VAL A C 1
ATOM 1624 O O . VAL A 1 205 ? 5.961 3.277 1.982 1 98.5 205 VAL A O 1
ATOM 1627 N N . THR A 1 206 ? 7.023 2.5 0.173 1 98.75 206 THR A N 1
ATOM 1628 C CA . THR A 1 206 ? 8.289 3.135 0.517 1 98.75 206 THR A CA 1
ATOM 1629 C C . THR A 1 206 ? 8.164 4.656 0.494 1 98.75 206 THR A C 1
ATOM 1631 O O . THR A 1 206 ? 8.555 5.332 1.447 1 98.75 206 THR A O 1
ATOM 1634 N N . THR A 1 207 ? 7.535 5.172 -0.528 1 98.62 207 THR A N 1
ATOM 1635 C CA . THR A 1 207 ? 7.406 6.617 -0.649 1 98.62 207 THR A CA 1
ATOM 1636 C C . THR A 1 207 ? 6.449 7.168 0.405 1 98.62 207 THR A C 1
ATOM 1638 O O . THR A 1 207 ? 6.703 8.219 0.993 1 98.62 207 THR A O 1
ATOM 1641 N N . ARG A 1 208 ? 5.406 6.41 0.678 1 98.31 208 ARG A N 1
ATOM 1642 C CA . ARG A 1 208 ? 4.441 6.895 1.66 1 98.31 208 ARG A CA 1
ATOM 1643 C C . ARG A 1 208 ? 5.051 6.926 3.057 1 98.31 208 ARG A C 1
ATOM 1645 O O . ARG A 1 208 ? 4.844 7.883 3.809 1 98.31 208 ARG A O 1
ATOM 1652 N N . ILE A 1 209 ? 5.781 5.855 3.367 1 98.62 209 ILE A N 1
ATOM 1653 C CA . ILE A 1 209 ? 6.414 5.832 4.68 1 98.62 209 ILE A CA 1
ATOM 1654 C C . ILE A 1 209 ? 7.43 6.969 4.781 1 98.62 209 ILE A C 1
ATOM 1656 O O . ILE A 1 209 ? 7.469 7.688 5.785 1 98.62 209 ILE A O 1
ATOM 1660 N N . PHE A 1 210 ? 8.219 7.199 3.717 1 98.69 210 PHE A N 1
ATOM 1661 C CA . PHE A 1 210 ? 9.242 8.242 3.707 1 98.69 210 PHE A CA 1
ATOM 1662 C C . PHE A 1 210 ? 8.609 9.625 3.809 1 98.69 210 PHE A C 1
ATOM 1664 O O . PHE A 1 210 ? 9.031 10.445 4.621 1 98.69 210 PHE A O 1
ATOM 1671 N N . TRP A 1 211 ? 7.566 9.883 3.057 1 98.38 211 TRP A N 1
ATOM 1672 C CA . TRP A 1 211 ? 6.949 11.203 2.998 1 98.38 211 TRP A CA 1
ATOM 1673 C C . TRP A 1 211 ? 6.164 11.492 4.273 1 98.38 211 TRP A C 1
ATOM 1675 O O . TRP A 1 211 ? 6.18 12.625 4.773 1 98.38 211 TRP A O 1
ATOM 1685 N N . ILE A 1 212 ? 5.477 10.484 4.812 1 98.06 212 ILE A N 1
ATOM 1686 C CA . ILE A 1 212 ? 4.766 10.672 6.074 1 98.06 212 ILE A CA 1
ATOM 1687 C C . ILE A 1 212 ? 5.766 10.977 7.188 1 98.06 212 ILE A C 1
ATOM 1689 O O . ILE A 1 212 ? 5.602 11.945 7.926 1 98.06 212 ILE A O 1
ATOM 1693 N N . TYR A 1 213 ? 6.828 10.195 7.242 1 98 213 TYR A N 1
ATOM 1694 C CA . TYR A 1 213 ? 7.82 10.367 8.297 1 98 213 TYR A CA 1
ATOM 1695 C C . TYR A 1 213 ? 8.422 11.766 8.266 1 98 213 TYR A C 1
ATOM 1697 O O . TYR A 1 213 ? 8.461 12.453 9.289 1 98 213 TYR A O 1
ATOM 1705 N N . HIS A 1 214 ? 8.836 12.219 7.156 1 97.62 214 HIS A N 1
ATOM 1706 C CA . HIS A 1 214 ? 9.555 13.484 7.062 1 97.62 214 HIS A CA 1
ATOM 1707 C C . HIS A 1 214 ? 8.602 14.672 7.207 1 97.62 214 HIS A C 1
ATOM 1709 O O . HIS A 1 214 ? 8.984 15.719 7.727 1 97.62 214 HIS A O 1
ATOM 1715 N N . THR A 1 215 ? 7.363 14.492 6.773 1 96.38 215 THR A N 1
ATOM 1716 C CA . THR A 1 215 ? 6.383 15.539 7.039 1 96.38 215 THR A CA 1
ATOM 1717 C C . THR A 1 215 ? 6.129 15.68 8.539 1 96.38 215 THR A C 1
ATOM 1719 O O . THR A 1 215 ? 6.086 16.797 9.062 1 96.38 215 THR A O 1
ATOM 1722 N N . LEU A 1 216 ? 5.961 14.57 9.195 1 96 216 LEU A N 1
ATOM 1723 C CA . LEU A 1 216 ? 5.797 14.594 10.648 1 96 216 LEU A CA 1
ATOM 1724 C C . LEU A 1 216 ? 7 15.234 11.32 1 96 216 LEU A C 1
ATOM 1726 O O . LEU A 1 216 ? 6.844 16.062 12.227 1 96 216 LEU A O 1
ATOM 1730 N N . ALA A 1 217 ? 8.18 14.891 10.836 1 96 217 ALA A N 1
ATOM 1731 C CA . ALA A 1 217 ? 9.422 15.344 11.453 1 96 217 ALA A CA 1
ATOM 1732 C C . ALA A 1 217 ? 9.641 16.828 11.219 1 96 217 ALA A C 1
ATOM 1734 O O . ALA A 1 217 ? 10.227 17.531 12.055 1 96 217 ALA A O 1
ATOM 1735 N N . ASN A 1 218 ? 9.133 17.312 10.094 1 94.5 218 ASN A N 1
ATOM 1736 C CA . ASN A 1 218 ? 9.43 18.688 9.68 1 94.5 218 ASN A CA 1
ATOM 1737 C C . ASN A 1 218 ? 8.43 19.672 10.266 1 94.5 218 ASN A C 1
ATOM 1739 O O . ASN A 1 218 ? 8.641 20.891 10.172 1 94.5 218 ASN A O 1
ATOM 1743 N N . HIS A 1 219 ? 7.359 19.188 10.883 1 92.56 219 HIS A N 1
ATOM 1744 C CA . HIS A 1 219 ? 6.332 20.078 11.422 1 92.56 219 HIS A CA 1
ATOM 1745 C C . HIS A 1 219 ? 6.094 19.797 12.906 1 92.56 219 HIS A C 1
ATOM 1747 O O . HIS A 1 219 ? 5.559 18.75 13.266 1 92.56 219 HIS A O 1
ATOM 1753 N N . VAL A 1 220 ? 6.332 20.75 13.664 1 90.38 220 VAL A N 1
ATOM 1754 C CA . VAL A 1 220 ? 6.266 20.625 15.117 1 90.38 220 VAL A CA 1
ATOM 1755 C C . VAL A 1 220 ? 4.844 20.281 15.547 1 90.38 220 VAL A C 1
ATOM 1757 O O . VAL A 1 220 ? 4.641 19.5 16.469 1 90.38 220 VAL A O 1
ATOM 1760 N N . GLN A 1 221 ? 3.879 20.766 14.859 1 89.75 221 GLN A N 1
ATOM 1761 C CA . GLN A 1 221 ? 2.479 20.547 15.195 1 89.75 221 GLN A CA 1
ATOM 1762 C C . GLN A 1 221 ? 2.09 19.078 15 1 89.75 221 GLN A C 1
ATOM 1764 O O . GLN A 1 221 ? 1.111 18.609 15.586 1 89.75 221 GLN A O 1
ATOM 1769 N N . LEU A 1 222 ? 2.863 18.375 14.219 1 93.88 222 LEU A N 1
ATOM 1770 C CA . LEU A 1 2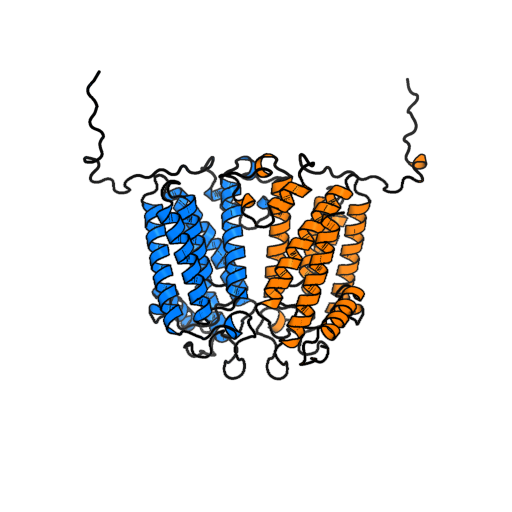22 ? 2.523 17 13.891 1 93.88 222 LEU A CA 1
ATOM 1771 C C . LEU A 1 222 ? 3.318 16.016 14.75 1 93.88 222 LEU A C 1
ATOM 1773 O O . LEU A 1 222 ? 3.223 14.805 14.562 1 93.88 222 LEU A O 1
ATOM 1777 N N . LYS A 1 223 ? 4.074 16.562 15.625 1 92.12 223 LYS A N 1
ATOM 1778 C CA . LYS A 1 223 ? 4.859 15.711 16.516 1 92.12 223 LYS A CA 1
ATOM 1779 C C . LYS A 1 223 ? 4.059 15.328 17.75 1 92.12 223 LYS A C 1
ATOM 1781 O O . LYS A 1 223 ? 4.496 14.492 18.547 1 92.12 223 LYS A O 1
ATOM 1786 N N . HIS A 1 224 ? 2.863 15.898 17.859 1 89.75 224 HIS A N 1
ATOM 1787 C CA . HIS A 1 224 ? 1.943 15.555 18.938 1 89.75 224 HIS A CA 1
ATOM 1788 C C . HIS A 1 224 ? 0.64 14.984 18.391 1 89.75 224 HIS A C 1
ATOM 1790 O O . HIS A 1 224 ? 0.144 15.438 17.359 1 89.75 224 HIS A O 1
ATOM 1796 N N . PRO A 1 225 ? 0.208 14.023 19.156 1 88.81 225 PRO A N 1
ATOM 1797 C CA . PRO A 1 225 ? -1.073 13.477 18.703 1 88.81 225 PRO A CA 1
ATOM 1798 C C . PRO A 1 225 ? -2.232 14.453 18.891 1 88.81 225 PRO A C 1
ATOM 1800 O O . PRO A 1 225 ? -2.184 15.305 19.781 1 88.81 225 PRO A O 1
ATOM 1803 N N . GLY A 1 226 ? -3.203 14.398 18.016 1 84.75 226 GLY A N 1
ATOM 1804 C CA . GLY A 1 226 ? -4.367 15.266 18.094 1 84.75 226 GLY A CA 1
ATOM 1805 C C . GLY A 1 226 ? -5.469 14.883 17.125 1 84.75 226 GLY A C 1
ATOM 1806 O O . GLY A 1 226 ? -5.266 14.047 16.25 1 84.75 226 GLY A O 1
ATOM 1807 N N . SER A 1 227 ? -6.547 15.523 17.266 1 83.62 227 SER A N 1
ATOM 1808 C CA . SER A 1 227 ? -7.715 15.242 16.453 1 83.62 227 SER A CA 1
ATOM 1809 C C . SER A 1 227 ? -7.488 15.68 15 1 83.62 227 SER A C 1
ATOM 1811 O O . SER A 1 227 ? -8.039 15.078 14.07 1 83.62 227 SER A O 1
ATOM 1813 N N . ASN A 1 228 ? -6.52 16.609 14.875 1 88.5 228 ASN A N 1
ATOM 1814 C CA . ASN A 1 228 ? -6.293 17.125 13.531 1 88.5 228 ASN A CA 1
ATOM 1815 C C . ASN A 1 228 ? -5.105 16.453 12.859 1 88.5 228 ASN A C 1
ATOM 1817 O O . ASN A 1 228 ? -4.844 16.688 11.68 1 88.5 228 ASN A O 1
ATOM 1821 N N . ASN A 1 229 ? -4.387 15.711 13.648 1 93 229 ASN A N 1
ATOM 1822 C CA . ASN A 1 229 ? -3.26 14.945 13.125 1 93 229 ASN A CA 1
ATO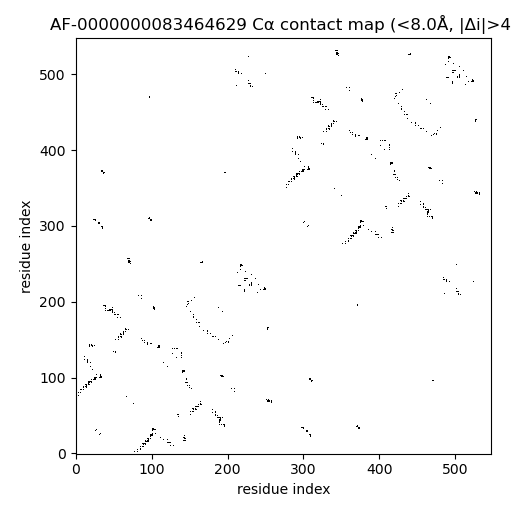M 1823 C C . ASN A 1 229 ? -3.631 13.484 12.906 1 93 229 ASN A C 1
ATOM 1825 O O . ASN A 1 229 ? -3.307 12.625 13.727 1 93 229 ASN A O 1
ATOM 1829 N N . HIS A 1 230 ? -4.188 13.258 11.797 1 95.88 230 HIS A N 1
ATOM 1830 C CA . HIS A 1 230 ? -4.66 11.906 11.492 1 95.88 230 HIS A CA 1
ATOM 1831 C C . HIS A 1 230 ? -3.49 10.945 11.32 1 95.88 230 HIS A C 1
ATOM 1833 O O . HIS A 1 230 ? -3.646 9.734 11.5 1 95.88 230 HIS A O 1
ATOM 1839 N N . LEU A 1 231 ? -2.326 11.5 11.047 1 96.69 231 LEU A N 1
ATOM 1840 C CA . LEU A 1 231 ? -1.148 10.664 10.836 1 96.69 231 LEU A CA 1
ATOM 1841 C C . LEU A 1 231 ? -0.641 10.094 12.156 1 96.69 231 LEU A C 1
ATOM 1843 O O . LEU A 1 231 ? 0.168 9.164 12.164 1 96.69 231 LEU A O 1
ATOM 1847 N N . SER A 1 232 ? -1.166 10.648 13.242 1 96.06 232 SER A N 1
ATOM 1848 C CA . SER A 1 232 ? -0.804 10.109 14.555 1 96.06 232 SER A CA 1
ATOM 1849 C C . SER A 1 232 ? -1.429 8.742 14.773 1 96.06 232 SER A C 1
ATOM 1851 O O . SER A 1 232 ? -1.071 8.039 15.727 1 96.06 232 SER A O 1
ATOM 1853 N N . ARG A 1 233 ? -2.246 8.305 13.836 1 95.69 233 ARG A N 1
ATOM 1854 C CA . ARG A 1 233 ? -2.947 7.035 13.977 1 95.69 233 ARG A CA 1
ATOM 1855 C C . ARG A 1 233 ? -2.148 5.898 13.352 1 95.69 233 ARG A C 1
ATOM 1857 O O . ARG A 1 233 ? -2.51 4.727 13.492 1 95.69 233 ARG A O 1
ATOM 1864 N N . VAL A 1 234 ? -1.05 6.234 12.633 1 96.69 234 VAL A N 1
ATOM 1865 C CA . VAL A 1 234 ? -0.22 5.152 12.109 1 96.69 234 VAL A CA 1
ATOM 1866 C C . VAL A 1 234 ? 0.387 4.363 13.266 1 96.69 234 VAL A C 1
ATOM 1868 O O . VAL A 1 234 ? 0.723 4.93 14.312 1 96.69 234 VAL A O 1
ATOM 1871 N N . TRP A 1 235 ? 0.592 3.088 13.086 1 96.38 235 TRP A N 1
ATOM 1872 C CA . TRP A 1 235 ? 0.938 2.193 14.188 1 96.38 235 TRP A CA 1
ATOM 1873 C C . TRP A 1 235 ? 2.35 2.473 14.695 1 96.38 235 TRP A C 1
ATOM 1875 O O . TRP A 1 235 ? 2.691 2.125 15.828 1 96.38 235 TRP A O 1
ATOM 1885 N N . TRP A 1 236 ? 3.182 3.104 13.93 1 97.06 236 TRP A N 1
ATOM 1886 C CA . TRP A 1 236 ? 4.562 3.363 14.328 1 97.06 236 TRP A CA 1
ATOM 1887 C C . TRP A 1 236 ? 4.73 4.797 14.82 1 97.06 236 TRP A C 1
ATOM 1889 O O . TRP A 1 236 ? 5.852 5.273 14.992 1 97.06 236 TRP A O 1
ATOM 1899 N N . TYR A 1 237 ? 3.639 5.543 15.102 1 97.62 237 TYR A N 1
ATOM 1900 C CA . TYR A 1 237 ? 3.695 6.938 15.523 1 97.62 237 TYR A CA 1
ATOM 1901 C C . TYR A 1 237 ? 4.406 7.066 16.875 1 97.62 237 TYR A C 1
ATOM 1903 O O . TYR A 1 237 ? 5.184 8 17.078 1 97.62 237 TYR A O 1
ATOM 1911 N N . GLY A 1 238 ? 4.141 6.113 17.797 1 96.38 238 GLY A N 1
ATOM 1912 C CA . GLY A 1 238 ? 4.816 6.137 19.078 1 96.38 238 GLY A CA 1
ATOM 1913 C C . GLY A 1 238 ? 6.324 6.035 18.969 1 96.38 238 GLY A C 1
ATOM 1914 O O . GLY A 1 238 ? 7.055 6.734 19.672 1 96.38 238 GLY A O 1
ATOM 1915 N N . LEU A 1 239 ? 6.801 5.176 18.109 1 96.12 239 LEU A N 1
ATOM 1916 C CA . LEU A 1 239 ? 8.234 5.043 17.859 1 96.12 239 LEU A CA 1
ATOM 1917 C C . LEU A 1 239 ? 8.797 6.324 17.25 1 96.12 239 LEU A C 1
ATOM 1919 O O . LEU A 1 239 ? 9.883 6.766 17.609 1 96.12 239 LEU A O 1
ATOM 1923 N N . PHE A 1 240 ? 8.031 6.859 16.375 1 96.81 240 PHE A N 1
ATOM 1924 C CA . PHE A 1 240 ? 8.406 8.125 15.766 1 96.81 240 PHE A CA 1
ATOM 1925 C C . PHE A 1 240 ? 8.602 9.211 16.828 1 96.81 240 PHE A C 1
ATOM 1927 O O . PHE A 1 240 ? 9.609 9.914 16.828 1 96.81 240 PHE A O 1
ATOM 1934 N N . GLN A 1 241 ? 7.625 9.312 17.688 1 95.81 241 GLN A N 1
ATOM 1935 C CA . GLN A 1 241 ? 7.711 10.312 18.75 1 95.81 241 GLN A CA 1
ATOM 1936 C C . GLN A 1 241 ? 8.945 10.094 19.609 1 95.81 241 GLN A C 1
ATOM 1938 O O . GLN A 1 241 ? 9.648 11.047 19.969 1 95.81 241 GLN A O 1
ATOM 1943 N N . TYR A 1 242 ? 9.172 8.906 19.922 1 95.31 242 TYR A N 1
ATOM 1944 C CA . TYR A 1 242 ? 10.305 8.539 20.766 1 95.31 242 TYR A CA 1
ATOM 1945 C C . TYR A 1 242 ? 11.617 8.922 20.109 1 95.31 242 TYR A C 1
ATOM 1947 O O . TYR A 1 242 ? 12.477 9.555 20.719 1 95.31 242 TYR A O 1
ATOM 1955 N N . PHE A 1 243 ? 11.82 8.68 18.828 1 95.06 243 PHE A N 1
ATOM 1956 C CA . PHE A 1 243 ? 13.102 8.844 18.156 1 95.06 243 PHE A CA 1
ATOM 1957 C C . PHE A 1 243 ? 13.297 10.281 17.703 1 95.06 243 PHE A C 1
ATOM 1959 O O . PHE A 1 243 ? 14.422 10.719 17.453 1 95.06 243 PHE A O 1
ATOM 1966 N N . GLU A 1 244 ? 12.18 11.008 17.594 1 95 244 GLU A N 1
ATOM 1967 C CA . GLU A 1 244 ? 12.258 12.391 17.141 1 95 244 GLU A CA 1
ATOM 1968 C C . GLU A 1 244 ? 12.109 13.367 18.312 1 95 244 GLU A C 1
ATOM 1970 O O . GLU A 1 244 ? 12.023 14.578 18.109 1 95 244 GLU A O 1
ATOM 1975 N N . ALA A 1 245 ? 12.109 12.914 19.469 1 91.88 245 ALA A N 1
ATOM 1976 C CA . ALA A 1 245 ? 11.828 13.719 20.656 1 91.88 245 ALA A CA 1
ATOM 1977 C C . ALA A 1 245 ? 12.805 14.891 20.766 1 91.88 245 ALA A C 1
ATOM 1979 O O . ALA A 1 245 ? 12.43 15.984 21.172 1 91.88 245 ALA A O 1
ATOM 1980 N N . ASN A 1 246 ? 13.992 14.695 20.297 1 90.06 246 ASN A N 1
ATOM 1981 C CA . ASN A 1 246 ? 15.023 15.711 20.484 1 90.06 246 ASN A CA 1
ATOM 1982 C C . ASN A 1 246 ? 15.305 16.484 19.203 1 90.06 246 ASN A C 1
ATOM 1984 O O . ASN A 1 246 ? 16.328 17.156 19.078 1 90.06 246 ASN A O 1
ATOM 1988 N N . VAL A 1 247 ? 14.477 16.312 18.234 1 90.94 247 VAL A N 1
ATOM 1989 C CA . VAL A 1 247 ? 14.68 17 16.953 1 90.94 247 VAL A CA 1
ATOM 1990 C C . VAL A 1 247 ? 13.586 18.031 16.75 1 90.94 247 VAL A C 1
ATOM 1992 O O . VAL A 1 247 ? 12.398 17.703 16.75 1 90.94 247 VAL A O 1
ATOM 1995 N N . GLY A 1 248 ? 13.875 19.203 16.547 1 83.5 248 GLY A N 1
ATOM 1996 C CA . GLY A 1 248 ? 12.93 20.297 16.531 1 83.5 248 GLY A CA 1
ATOM 1997 C C . GLY A 1 248 ? 12.367 20.594 15.156 1 83.5 248 GLY A C 1
ATOM 1998 O O . GLY A 1 248 ? 11.359 21.297 15.031 1 83.5 248 GLY A O 1
ATOM 1999 N N . GLY A 1 249 ? 13.039 20.203 14.141 1 85.81 249 GLY A N 1
ATOM 2000 C CA . GLY A 1 249 ? 12.617 20.562 12.797 1 85.81 249 GLY A CA 1
ATOM 2001 C C . GLY A 1 249 ? 13.445 19.875 11.719 1 85.81 249 GLY A C 1
ATOM 2002 O O . GLY A 1 249 ? 14.055 18.844 11.953 1 85.81 249 GLY A O 1
ATOM 2003 N N . PRO A 1 250 ? 13.32 20.5 10.57 1 87.94 250 PRO A N 1
ATOM 2004 C CA . PRO A 1 250 ? 14.086 19.922 9.469 1 87.94 250 PRO A CA 1
ATOM 2005 C C . PRO A 1 250 ? 15.586 19.875 9.758 1 87.94 250 PRO A C 1
ATOM 2007 O O . PRO A 1 250 ? 16.125 20.797 10.359 1 87.94 250 PRO A O 1
ATOM 2010 N N . VAL A 1 251 ? 16.172 18.781 9.383 1 90.75 251 VAL A N 1
ATOM 2011 C CA . VAL A 1 251 ? 17.609 18.625 9.547 1 90.75 251 VAL A CA 1
ATOM 2012 C C . VAL A 1 251 ? 18.344 19.375 8.445 1 90.75 251 VAL A C 1
ATOM 2014 O O . VAL A 1 251 ? 18.109 19.125 7.258 1 90.75 251 VAL A O 1
ATOM 2017 N N . PRO A 1 252 ? 19.188 20.312 8.867 1 87.44 252 PRO A N 1
ATOM 2018 C CA . PRO A 1 252 ? 19.922 21.047 7.844 1 87.44 252 PRO A CA 1
ATOM 2019 C C . PRO A 1 252 ? 20.875 20.156 7.035 1 87.44 252 PRO A C 1
ATOM 2021 O O . PRO A 1 252 ? 21.453 19.219 7.582 1 87.44 252 PRO A O 1
ATOM 2024 N N . ARG A 1 253 ? 21.047 20.469 5.773 1 86.75 253 ARG A N 1
ATOM 2025 C CA . ARG A 1 253 ? 21.969 19.75 4.898 1 86.75 253 ARG A CA 1
ATOM 2026 C C . ARG A 1 253 ? 23.391 20.25 5.039 1 86.75 253 ARG A C 1
ATOM 2028 O O . ARG A 1 253 ? 23.891 20.984 4.18 1 86.75 253 ARG A O 1
ATOM 2035 N N . GLN A 1 254 ? 24.016 19.875 6.086 1 85.75 254 GLN A N 1
ATOM 2036 C CA . GLN A 1 254 ? 25.391 20.281 6.383 1 85.75 254 GLN A CA 1
ATOM 2037 C C . GLN A 1 254 ? 26.328 19.078 6.434 1 85.75 254 GLN A C 1
ATOM 2039 O O . GLN A 1 254 ? 25.906 17.984 6.84 1 85.75 254 GLN A O 1
ATOM 2044 N N . TYR A 1 255 ? 27.469 19.328 5.883 1 85 255 TYR A N 1
ATOM 2045 C CA . TYR A 1 255 ? 28.406 18.203 5.781 1 85 255 TYR A CA 1
ATOM 2046 C C . TYR A 1 255 ? 29.719 18.516 6.488 1 85 255 TYR A C 1
ATOM 2048 O O . TYR A 1 255 ? 30.141 19.672 6.531 1 85 255 TYR A O 1
ATOM 2056 N N . ASP A 1 256 ? 30.172 17.578 7.223 1 80.81 256 ASP A N 1
ATOM 2057 C CA . ASP A 1 256 ? 31.453 17.703 7.922 1 80.81 256 ASP A CA 1
ATOM 2058 C C . ASP A 1 256 ? 32.219 16.391 7.852 1 80.81 256 ASP A C 1
ATOM 2060 O O . ASP A 1 256 ? 31.656 15.328 7.613 1 80.81 256 ASP A O 1
ATOM 2064 N N . TRP A 1 257 ? 33.531 16.562 7.738 1 73.88 257 TRP A N 1
ATOM 2065 C CA . TRP A 1 257 ? 34.406 15.391 7.773 1 73.88 257 TRP A CA 1
ATOM 2066 C C . TRP A 1 257 ? 34.188 14.586 9.047 1 73.88 257 TRP A C 1
ATOM 2068 O O . TRP A 1 257 ? 34.281 15.109 10.156 1 73.88 257 TRP A O 1
ATOM 2078 N N . PRO A 1 258 ? 33.75 13.359 8.953 1 73.12 258 PRO A N 1
ATOM 2079 C CA . PRO A 1 258 ? 33.312 12.594 10.117 1 73.12 258 PRO A CA 1
ATOM 2080 C C . PRO A 1 258 ? 34.469 12.156 11.016 1 73.12 258 PRO A C 1
ATOM 2082 O O . PRO A 1 258 ? 34.25 11.75 12.156 1 73.12 258 PRO A O 1
ATOM 2085 N N . LEU A 1 259 ? 35.688 12.133 10.531 1 68.25 259 LEU A N 1
ATOM 2086 C CA . LEU A 1 259 ? 36.812 11.617 11.312 1 68.25 259 LEU A CA 1
ATOM 2087 C C . LEU A 1 259 ? 37.562 12.75 12 1 68.25 259 LEU A C 1
ATOM 2089 O O . LEU A 1 259 ? 37.625 13.859 11.469 1 68.25 259 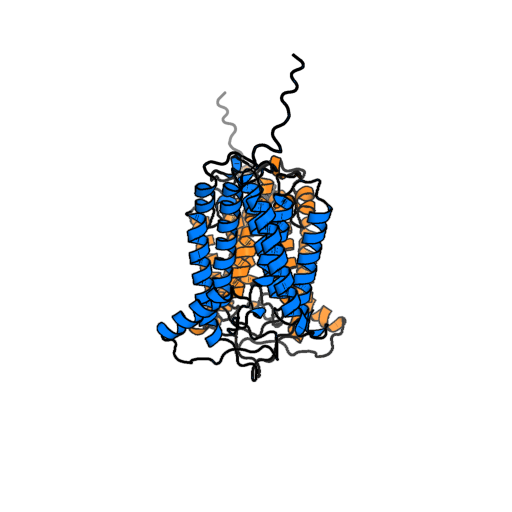LEU A O 1
ATOM 2093 N N . PRO A 1 260 ? 37.656 12.695 13.43 1 58.53 260 PRO A N 1
ATOM 2094 C CA . PRO A 1 260 ? 38.406 13.75 14.109 1 58.53 260 PRO A CA 1
ATOM 2095 C C . PRO A 1 260 ? 39.688 14.125 13.352 1 58.53 260 PRO A C 1
ATOM 2097 O O . PRO A 1 260 ? 40.125 15.281 13.414 1 58.53 260 PRO A O 1
ATOM 2100 N N . TRP A 1 261 ? 40.594 13.227 12.797 1 50.97 261 TRP A N 1
ATOM 2101 C CA . TRP A 1 261 ? 41.844 13.523 12.07 1 50.97 261 TRP A CA 1
ATOM 2102 C C . TRP A 1 261 ? 41.562 13.695 10.586 1 50.97 261 TRP A C 1
ATOM 2104 O O . TRP A 1 261 ? 40.625 13.094 10.039 1 50.97 261 TRP A O 1
ATOM 2114 N N . PRO A 1 262 ? 42.312 14.703 9.875 1 50.56 262 PRO A N 1
ATOM 2115 C CA . PRO A 1 262 ? 43.188 15.867 9.945 1 50.56 262 PRO A CA 1
ATOM 2116 C C . PRO A 1 262 ? 42.438 17.188 10.07 1 50.56 262 PRO A C 1
ATOM 2118 O O . PRO A 1 262 ? 41.688 17.547 9.172 1 50.56 262 PRO A O 1
ATOM 2121 N N . ARG A 1 263 ? 41.906 17.516 11.086 1 46.56 263 ARG A N 1
ATOM 2122 C CA . ARG A 1 263 ? 41.312 18.812 11.375 1 46.56 263 ARG A CA 1
ATOM 2123 C C . ARG A 1 263 ? 42.094 19.938 10.727 1 46.56 263 ARG A C 1
ATOM 2125 O O . ARG A 1 263 ? 41.625 21.062 10.617 1 46.56 263 ARG A O 1
ATOM 2132 N N . ARG A 1 264 ? 43.406 19.75 10.641 1 44.62 264 ARG A N 1
ATOM 2133 C CA . ARG A 1 264 ? 44.312 20.828 10.305 1 44.62 264 ARG A CA 1
ATOM 2134 C C . ARG A 1 264 ? 44.031 21.375 8.914 1 44.62 264 ARG A C 1
ATOM 2136 O O . ARG A 1 264 ? 44.375 22.516 8.602 1 44.62 264 ARG A O 1
ATOM 2143 N N . MET A 1 265 ? 43.75 20.469 8.07 1 43.94 265 MET A N 1
ATOM 2144 C CA . MET A 1 265 ? 43.906 21.031 6.734 1 43.94 265 MET A CA 1
ATOM 2145 C C . MET A 1 265 ? 42.781 22.031 6.438 1 43.94 265 MET A C 1
ATOM 2147 O O . MET A 1 265 ? 42.906 22.859 5.531 1 43.94 265 MET A O 1
ATOM 2151 N N . LEU A 1 266 ? 41.562 21.734 6.918 1 40.41 266 LEU A N 1
ATOM 2152 C CA . LEU A 1 266 ? 40.5 22.641 6.465 1 40.41 266 LEU A CA 1
ATOM 2153 C C . LEU A 1 266 ? 40.344 23.812 7.426 1 40.41 266 LEU A C 1
ATOM 2155 O O . LEU A 1 266 ? 39.375 24.547 7.359 1 40.41 266 LEU A O 1
ATOM 2159 N N . ALA A 1 267 ? 41.156 23.891 8.594 1 42.19 267 ALA A N 1
ATOM 2160 C CA . ALA A 1 267 ? 41.062 25.078 9.43 1 42.19 267 ALA A CA 1
ATOM 2161 C C . ALA A 1 267 ? 41.25 26.344 8.602 1 42.19 267 ALA A C 1
ATOM 2163 O O . ALA A 1 267 ? 42.25 26.484 7.879 1 42.19 267 ALA A O 1
ATOM 2164 N N . LYS A 1 268 ? 40.219 26.969 8.305 1 44.09 268 LYS A N 1
ATOM 2165 C CA . LYS A 1 268 ? 40.25 28.328 7.766 1 44.09 268 LYS A CA 1
ATOM 2166 C C . LYS A 1 268 ? 41.375 29.156 8.406 1 44.09 268 LYS A C 1
ATOM 2168 O O . LYS A 1 268 ? 41.625 29.031 9.609 1 44.09 268 LYS A O 1
ATOM 2173 N N . HIS A 1 269 ? 42.438 29.531 7.785 1 39.62 269 HIS A N 1
ATOM 2174 C CA . HIS A 1 269 ? 43.438 30.516 8.219 1 39.62 269 HIS A CA 1
ATOM 2175 C C . HIS A 1 269 ? 42.781 31.688 8.93 1 39.62 269 HIS A C 1
ATOM 2177 O O . HIS A 1 269 ? 41.719 32.156 8.516 1 39.62 269 HIS A O 1
ATOM 2183 N N . PRO A 1 270 ? 42.875 31.859 10.289 1 40.97 270 PRO A N 1
ATOM 2184 C CA . PRO A 1 270 ? 42.438 33.094 10.938 1 40.97 270 PRO A CA 1
ATOM 2185 C C . PRO A 1 270 ? 42.781 34.344 10.102 1 40.97 270 PRO A C 1
ATOM 2187 O O . PRO A 1 270 ? 43.906 34.469 9.625 1 40.97 270 PRO A O 1
ATOM 2190 N N . ASN A 1 271 ? 41.969 34.75 9.156 1 36.97 271 ASN A N 1
ATOM 2191 C CA . ASN A 1 271 ? 42.25 36.094 8.648 1 36.97 271 ASN A CA 1
ATOM 2192 C C . ASN A 1 271 ? 42.594 37.062 9.773 1 36.97 271 ASN A C 1
ATOM 2194 O O . ASN A 1 271 ? 41.812 37.281 10.695 1 36.97 271 ASN A O 1
ATOM 2198 N N . ARG A 1 272 ? 43.875 37.219 10.227 1 37.38 272 ARG A N 1
ATOM 2199 C CA . ARG A 1 272 ? 44.469 38.219 11.086 1 37.38 272 ARG A CA 1
ATOM 2200 C C . ARG A 1 272 ? 43.969 39.625 10.75 1 37.38 272 ARG A C 1
ATOM 2202 O O . ARG A 1 272 ? 44.469 40.625 11.258 1 37.38 272 ARG A O 1
ATOM 2209 N N . ASP A 1 273 ? 43.188 39.875 9.672 1 32.16 273 ASP A N 1
ATOM 2210 C CA . ASP A 1 273 ? 42.969 41.312 9.484 1 32.16 273 ASP A CA 1
ATOM 2211 C C . ASP A 1 273 ? 42.031 41.844 10.555 1 32.16 273 ASP A C 1
ATOM 2213 O O . ASP A 1 273 ? 40.844 41.562 10.562 1 32.16 273 ASP A O 1
ATOM 2217 N N . SER A 1 274 ? 42.312 41.656 11.875 1 24.17 274 SER A N 1
ATOM 2218 C CA . SER A 1 274 ? 41.875 42.812 12.648 1 24.17 274 SER A CA 1
ATOM 2219 C C . SER A 1 274 ? 42.625 44.062 12.273 1 24.17 274 SER A C 1
ATOM 2221 O O . SER A 1 274 ? 43.812 44.031 11.953 1 24.17 274 SER A O 1
ATOM 2223 N N . MET B 1 1 ? -19.344 18.906 -8.375 1 77.56 1 MET B N 1
ATOM 2224 C CA . MET B 1 1 ? -19.656 18.219 -9.617 1 77.56 1 MET B CA 1
ATOM 2225 C C . MET B 1 1 ? -18.406 17.594 -10.219 1 77.56 1 MET B C 1
ATOM 2227 O O . MET B 1 1 ? -18.406 16.422 -10.617 1 77.56 1 MET B O 1
ATOM 2231 N N . ASN B 1 2 ? -17.297 18.188 -10.117 1 89.62 2 ASN B N 1
ATOM 2232 C CA . ASN B 1 2 ? -16.062 17.688 -10.719 1 89.62 2 ASN B CA 1
ATOM 2233 C C . ASN B 1 2 ? -15.555 16.453 -10.008 1 89.62 2 ASN B C 1
ATOM 2235 O O . ASN B 1 2 ? -15.188 15.461 -10.648 1 89.62 2 ASN B O 1
ATOM 2239 N N . ALA B 1 3 ? -15.672 16.484 -8.711 1 89.75 3 ALA B N 1
ATOM 2240 C CA . ALA B 1 3 ? -15.172 15.336 -7.961 1 89.75 3 ALA B CA 1
ATOM 2241 C C . ALA B 1 3 ? -16.031 14.102 -8.211 1 89.75 3 ALA B C 1
ATOM 2243 O O . ALA B 1 3 ? -15.516 12.984 -8.297 1 89.75 3 ALA B O 1
ATOM 2244 N N . PHE B 1 4 ? -17.312 14.336 -8.375 1 90.69 4 PHE B N 1
ATOM 2245 C CA . PHE B 1 4 ? -18.234 13.242 -8.664 1 90.69 4 PHE B CA 1
ATOM 2246 C C . PHE B 1 4 ? -17.938 12.641 -10.031 1 90.69 4 PHE B C 1
ATOM 2248 O O . PHE B 1 4 ? -17.891 11.414 -10.18 1 90.69 4 PHE B O 1
ATOM 2255 N N . LEU B 1 5 ? -17.688 13.461 -10.961 1 90.75 5 LEU B N 1
ATOM 2256 C CA . LEU B 1 5 ? -17.391 13 -12.32 1 90.75 5 LEU B CA 1
ATOM 2257 C C . LEU B 1 5 ? -16.094 12.203 -12.352 1 90.75 5 LEU B C 1
ATOM 2259 O O . LEU B 1 5 ? -16.016 11.156 -12.992 1 90.75 5 LEU B O 1
ATOM 2263 N N . ILE B 1 6 ? -15.133 12.656 -11.594 1 91.5 6 ILE B N 1
ATOM 2264 C CA . ILE B 1 6 ? -13.859 11.953 -11.523 1 91.5 6 ILE B CA 1
ATOM 2265 C C . ILE B 1 6 ? -14.062 10.578 -10.891 1 91.5 6 ILE B C 1
ATOM 2267 O O . ILE B 1 6 ? -13.484 9.586 -11.344 1 91.5 6 ILE B O 1
ATOM 2271 N N . CYS B 1 7 ? -14.891 10.57 -9.961 1 91.75 7 CYS B N 1
ATOM 2272 C CA . CYS B 1 7 ? -15.172 9.32 -9.273 1 91.75 7 CYS B CA 1
ATOM 2273 C C . CYS B 1 7 ? -15.875 8.336 -10.203 1 91.75 7 CYS B C 1
ATOM 2275 O O . CYS B 1 7 ? -15.492 7.164 -10.281 1 91.75 7 CYS B O 1
ATOM 2277 N N . VAL B 1 8 ? -16.828 8.828 -10.977 1 90.38 8 VAL B N 1
ATOM 2278 C CA . VAL B 1 8 ? -17.594 7.988 -11.891 1 90.38 8 VAL B CA 1
ATOM 2279 C C . VAL B 1 8 ? -16.672 7.453 -12.984 1 90.38 8 VAL B C 1
ATOM 2281 O O . VAL B 1 8 ? -16.703 6.262 -13.312 1 90.38 8 VAL B O 1
ATOM 2284 N N . VAL B 1 9 ? -15.828 8.25 -13.477 1 91.56 9 VAL B N 1
ATOM 2285 C CA . VAL B 1 9 ? -14.898 7.848 -14.523 1 91.56 9 VAL B CA 1
ATOM 2286 C C . VAL B 1 9 ? -13.953 6.766 -13.992 1 91.56 9 VAL B C 1
ATOM 2288 O O . VAL B 1 9 ? -13.703 5.77 -14.672 1 91.56 9 VAL B O 1
ATOM 2291 N N . ASN B 1 10 ? -13.531 6.945 -12.797 1 92.19 10 ASN B N 1
ATOM 2292 C CA . ASN B 1 10 ? -12.609 5.977 -12.227 1 92.19 10 ASN B CA 1
ATOM 2293 C C . ASN B 1 10 ? -13.305 4.652 -11.914 1 92.19 10 ASN B C 1
ATOM 2295 O O . ASN B 1 10 ? -12.695 3.586 -12.016 1 92.19 10 ASN B O 1
ATOM 2299 N N . PHE B 1 11 ? -14.555 4.746 -11.562 1 89.88 11 PHE B N 1
ATOM 2300 C CA . PHE B 1 11 ? -15.312 3.512 -11.375 1 89.88 11 PHE B CA 1
ATOM 2301 C C . PHE B 1 11 ? -15.477 2.768 -12.695 1 89.88 11 PHE B C 1
ATOM 2303 O O . PHE B 1 11 ? -15.391 1.538 -12.734 1 89.88 11 PHE B O 1
ATOM 2310 N N . ILE B 1 12 ? -15.648 3.541 -13.734 1 89.75 12 ILE B N 1
ATOM 2311 C CA . ILE B 1 12 ? -15.758 2.939 -15.062 1 89.75 12 ILE B CA 1
ATOM 2312 C C . ILE B 1 12 ? -14.43 2.303 -15.453 1 89.75 12 ILE B C 1
ATOM 2314 O O . ILE B 1 12 ? -14.398 1.186 -15.969 1 89.75 12 ILE B O 1
ATOM 2318 N N . ILE B 1 13 ? -13.359 2.93 -15.141 1 92.38 13 ILE B N 1
ATOM 2319 C CA . ILE B 1 13 ? -12.031 2.4 -15.422 1 92.38 13 ILE B CA 1
ATOM 2320 C C . ILE B 1 13 ? -11.812 1.11 -14.641 1 92.38 13 ILE B C 1
ATOM 2322 O O . ILE B 1 13 ? -11.266 0.141 -15.164 1 92.38 13 ILE B O 1
ATOM 2326 N N . THR B 1 14 ? -12.281 1.117 -13.453 1 92.12 14 THR B N 1
ATOM 2327 C CA . THR B 1 14 ? -12.125 -0.058 -12.602 1 92.12 14 THR B CA 1
ATOM 2328 C C . THR B 1 14 ? -12.914 -1.237 -13.156 1 92.12 14 THR B C 1
ATOM 2330 O O . THR B 1 14 ? -12.422 -2.367 -13.188 1 92.12 14 THR B O 1
ATOM 2333 N N . THR B 1 15 ? -14.094 -0.947 -13.617 1 90.38 15 THR B N 1
ATOM 2334 C CA . THR B 1 15 ? -14.914 -2.012 -14.188 1 90.38 15 THR B CA 1
ATOM 2335 C C . THR B 1 15 ? -14.328 -2.496 -15.508 1 90.38 15 THR B C 1
ATOM 2337 O O . THR B 1 15 ? -14.383 -3.689 -15.812 1 90.38 15 THR B O 1
ATOM 2340 N N . LEU B 1 16 ? -13.812 -1.604 -16.25 1 90.62 16 LEU B N 1
ATOM 2341 C CA . LEU B 1 16 ? -13.117 -1.984 -17.484 1 90.62 16 LEU B CA 1
ATOM 2342 C C . LEU B 1 16 ? -11.922 -2.875 -17.172 1 90.62 16 LEU B C 1
ATOM 2344 O O . LEU B 1 16 ? -11.711 -3.896 -17.828 1 90.62 16 LEU B O 1
ATOM 2348 N N . SER B 1 17 ? -11.211 -2.494 -16.203 1 93.38 17 SER B N 1
ATOM 2349 C CA . SER B 1 17 ? -10.055 -3.285 -15.781 1 93.38 17 SER B CA 1
ATOM 2350 C C . SER B 1 17 ? -10.469 -4.695 -15.375 1 93.38 17 SER B C 1
ATOM 2352 O O . SER B 1 17 ? -9.844 -5.672 -15.781 1 93.38 17 SER B O 1
ATOM 2354 N N . LEU B 1 18 ? -11.5 -4.758 -14.625 1 92.38 18 LEU B N 1
ATOM 2355 C CA . LEU B 1 18 ? -11.977 -6.066 -14.18 1 92.38 18 LEU B CA 1
ATOM 2356 C C . LEU B 1 18 ? -12.422 -6.918 -15.359 1 92.38 18 LEU B C 1
ATOM 2358 O O . LEU B 1 18 ? -12.141 -8.117 -15.406 1 92.38 18 LEU B O 1
ATOM 2362 N N . ALA B 1 19 ? -13.062 -6.312 -16.312 1 89.38 19 ALA B N 1
ATOM 2363 C CA . ALA B 1 19 ? -13.516 -7.023 -17.5 1 89.38 19 ALA B CA 1
ATOM 2364 C C . ALA B 1 19 ? -12.328 -7.594 -18.281 1 89.38 19 ALA B C 1
ATOM 2366 O O . ALA B 1 19 ? -12.406 -8.703 -18.812 1 89.38 19 ALA B O 1
ATOM 2367 N N . LEU B 1 20 ? -11.289 -6.859 -18.328 1 91.06 20 LEU B N 1
ATOM 2368 C CA . LEU B 1 20 ? -10.094 -7.305 -19.047 1 91.06 20 LEU B CA 1
ATOM 2369 C C . LEU B 1 20 ? -9.344 -8.359 -18.234 1 91.06 20 LEU B C 1
ATOM 2371 O O . LEU B 1 20 ? -8.852 -9.336 -18.797 1 91.06 20 LEU B O 1
ATOM 2375 N N . VAL B 1 21 ? -9.273 -8.18 -16.953 1 93.56 21 VAL B N 1
ATOM 2376 C CA . VAL B 1 21 ? -8.555 -9.078 -16.062 1 93.56 21 VAL B CA 1
ATOM 2377 C C . VAL B 1 21 ? -9.219 -10.453 -16.047 1 93.56 21 VAL B C 1
ATOM 2379 O O . VAL B 1 21 ? -8.547 -11.477 -15.953 1 93.56 21 VAL B O 1
ATOM 2382 N N . HIS B 1 22 ? -10.523 -10.461 -16.125 1 92 22 HIS B N 1
ATOM 2383 C CA . HIS B 1 22 ? -11.289 -11.703 -16.125 1 92 22 HIS B CA 1
ATOM 2384 C C . HIS B 1 22 ? -10.766 -12.68 -17.172 1 92 22 HIS B C 1
ATOM 2386 O O . HIS B 1 22 ? -10.688 -13.883 -16.922 1 92 22 HIS B O 1
ATOM 2392 N N . GLU B 1 23 ? -10.289 -12.172 -18.297 1 91.5 23 GLU B N 1
ATOM 2393 C CA . GLU B 1 23 ? -9.812 -13 -19.391 1 91.5 23 GLU B CA 1
ATOM 2394 C C . GLU B 1 23 ? -8.445 -13.602 -19.078 1 91.5 23 GLU B C 1
ATOM 2396 O O . GLU B 1 23 ? -8.023 -14.57 -19.703 1 91.5 23 GLU B O 1
ATOM 2401 N N . LYS B 1 24 ? -7.82 -13.086 -18.078 1 93.19 24 LYS B N 1
ATOM 2402 C CA . LYS B 1 24 ? -6.441 -13.469 -17.812 1 93.19 24 LYS B CA 1
ATOM 2403 C C . LYS B 1 24 ? -6.34 -14.297 -16.531 1 93.19 24 LYS B C 1
ATOM 2405 O O . LYS B 1 24 ? -5.262 -14.766 -16.172 1 93.19 24 LYS B O 1
ATOM 2410 N N . VAL B 1 25 ? -7.438 -14.492 -15.852 1 94.44 25 VAL B N 1
ATOM 2411 C CA . VAL B 1 25 ? -7.43 -15.234 -14.594 1 94.44 25 VAL B CA 1
ATOM 2412 C C . VAL B 1 25 ? -6.969 -16.672 -14.844 1 94.44 25 VAL B C 1
ATOM 2414 O O . VAL B 1 25 ? -7.461 -17.344 -15.758 1 94.44 25 VAL B O 1
ATOM 2417 N N . PRO B 1 26 ? -6.004 -17.125 -14.07 1 93.12 26 PRO B N 1
ATOM 2418 C CA . PRO B 1 26 ? -5.562 -18.516 -14.234 1 93.12 26 PRO B CA 1
ATOM 2419 C C . PRO B 1 26 ? -6.695 -19.516 -14.055 1 93.12 26 PRO B C 1
ATOM 2421 O O . PRO B 1 26 ? -7.578 -19.312 -13.219 1 93.12 26 PRO B O 1
ATOM 2424 N N . ASP B 1 27 ? -6.574 -20.578 -14.82 1 89.19 27 ASP B N 1
ATOM 2425 C CA . ASP B 1 27 ? -7.59 -21.625 -14.773 1 89.19 27 ASP B CA 1
ATOM 2426 C C . ASP B 1 27 ? -7.598 -22.328 -13.422 1 89.19 27 ASP B C 1
ATOM 2428 O O . ASP B 1 27 ? -6.57 -22.844 -12.969 1 89.19 27 ASP B O 1
ATOM 2432 N N . ARG B 1 28 ? -8.68 -22.469 -12.859 1 87.5 28 ARG B N 1
ATOM 2433 C CA . ARG B 1 28 ? -8.828 -23.031 -11.523 1 87.5 28 ARG B CA 1
ATOM 2434 C C . ARG B 1 28 ? -8.484 -24.516 -11.516 1 87.5 28 ARG B C 1
ATOM 2436 O O . ARG B 1 28 ? -8.078 -25.062 -10.492 1 87.5 28 ARG B O 1
ATOM 2443 N N . ALA B 1 29 ? -8.703 -25.078 -12.617 1 83.5 29 ALA B N 1
ATOM 2444 C CA . ALA B 1 29 ? -8.391 -26.5 -12.711 1 83.5 29 ALA B CA 1
ATOM 2445 C C . ALA B 1 29 ? -6.887 -26.734 -12.648 1 83.5 29 ALA B C 1
ATOM 2447 O O . ALA B 1 29 ? -6.438 -27.766 -12.141 1 83.5 29 ALA B O 1
ATOM 2448 N N . SER B 1 30 ? -6.207 -25.734 -13.109 1 83 30 SER B N 1
ATOM 2449 C CA . SER B 1 30 ? -4.75 -25.844 -13.133 1 83 30 SER B CA 1
ATOM 2450 C C . SER B 1 30 ? -4.125 -25.141 -11.938 1 83 30 SER B C 1
ATOM 2452 O O . SER B 1 30 ? -3.152 -25.641 -11.359 1 83 30 SER B O 1
ATOM 2454 N N . TYR B 1 31 ? -4.766 -24.016 -11.625 1 85.94 31 TYR B N 1
ATOM 2455 C CA . TYR B 1 31 ? -4.258 -23.188 -10.531 1 85.94 31 TYR B CA 1
ATOM 2456 C C . TYR B 1 31 ? -5.211 -23.219 -9.344 1 85.94 31 TYR B C 1
ATOM 2458 O O . TYR B 1 31 ? -6.273 -22.594 -9.383 1 85.94 31 TYR B O 1
ATOM 2466 N N . GLY B 1 32 ? -4.953 -23.953 -8.352 1 88.81 32 GLY B N 1
ATOM 2467 C CA . GLY B 1 32 ? -5.703 -23.828 -7.109 1 88.81 32 GLY B CA 1
ATOM 2468 C C . GLY B 1 32 ? -5.418 -22.531 -6.379 1 88.81 32 GLY B C 1
ATOM 2469 O O . GLY B 1 32 ? -4.641 -21.703 -6.855 1 88.81 32 GLY B O 1
ATOM 2470 N N . PRO B 1 33 ? -6.18 -22.328 -5.285 1 94.88 33 PRO B N 1
ATOM 2471 C CA . PRO B 1 33 ? -5.902 -21.141 -4.484 1 94.88 33 PRO B CA 1
ATOM 2472 C C . PRO B 1 33 ? -4.469 -21.094 -3.969 1 94.88 33 PRO B C 1
ATOM 2474 O O . PRO B 1 33 ? -3.869 -22.141 -3.699 1 94.88 33 PRO B O 1
ATOM 2477 N N . LEU B 1 34 ? -3.943 -19.953 -3.898 1 96.81 34 LEU B N 1
ATOM 2478 C CA . LEU B 1 34 ? -2.609 -19.75 -3.346 1 96.81 34 LEU B CA 1
ATOM 2479 C C . LEU B 1 34 ? -2.586 -20.062 -1.854 1 96.81 34 LEU B C 1
ATOM 2481 O O . LEU B 1 34 ? -3.598 -19.906 -1.167 1 96.81 34 LEU B O 1
ATOM 2485 N N . PRO B 1 35 ? -1.431 -20.547 -1.389 1 96.5 35 PRO B N 1
ATOM 2486 C CA . PRO B 1 35 ? -1.308 -20.703 0.062 1 96.5 35 PRO B CA 1
ATOM 2487 C C . PRO B 1 35 ? -1.553 -19.406 0.824 1 96.5 35 PRO B C 1
ATOM 2489 O O . PRO B 1 35 ? -0.99 -18.359 0.474 1 96.5 35 PRO B O 1
ATOM 2492 N N . ASP B 1 36 ? -2.398 -19.484 1.84 1 98.12 36 ASP B N 1
ATOM 2493 C CA . ASP B 1 36 ? -2.816 -18.312 2.609 1 98.12 36 ASP B CA 1
ATOM 2494 C C . ASP B 1 36 ? -3.039 -18.672 4.078 1 98.12 36 ASP B C 1
ATOM 2496 O O . ASP B 1 36 ? -3.738 -19.641 4.387 1 98.12 36 ASP B O 1
ATOM 2500 N N . THR B 1 37 ? -2.479 -17.891 4.895 1 97.75 37 THR B N 1
ATOM 2501 C CA . THR B 1 37 ? -2.445 -18.203 6.32 1 97.75 37 THR B CA 1
ATOM 2502 C C . THR B 1 37 ? -3.859 -18.281 6.887 1 97.75 37 THR B C 1
ATOM 2504 O O . THR B 1 37 ? -4.176 -19.203 7.645 1 97.75 37 THR B O 1
ATOM 2507 N N . PHE B 1 38 ? -4.73 -17.359 6.559 1 98.19 38 PHE B N 1
ATOM 2508 C CA . PHE B 1 38 ? -6.094 -17.359 7.074 1 98.19 38 PHE B CA 1
ATOM 2509 C C . PHE B 1 38 ? -6.941 -18.406 6.352 1 98.19 38 PHE B C 1
ATOM 2511 O O . PHE B 1 38 ? -7.617 -19.219 6.988 1 98.19 38 PHE B O 1
ATOM 2518 N N . LEU B 1 39 ? -6.875 -18.438 5.059 1 97.56 39 LEU B N 1
ATOM 2519 C CA . LEU B 1 39 ? -7.734 -19.297 4.25 1 97.56 39 LEU B CA 1
ATOM 2520 C C . LEU B 1 39 ? -7.43 -20.766 4.512 1 97.56 39 LEU B C 1
ATOM 2522 O O . LEU B 1 39 ? -8.336 -21.609 4.531 1 97.56 39 LEU B O 1
ATOM 2526 N N . ASP B 1 40 ? -6.199 -21.078 4.734 1 97.06 40 ASP B N 1
ATOM 2527 C CA . ASP B 1 40 ? -5.781 -22.469 4.93 1 97.06 40 ASP B CA 1
ATOM 2528 C C . ASP B 1 40 ? -6.18 -22.969 6.316 1 97.06 40 ASP B C 1
ATOM 2530 O O . ASP B 1 40 ? -6.219 -24.188 6.559 1 97.06 40 ASP B O 1
ATOM 2534 N N . ASN B 1 41 ? -6.531 -22.016 7.254 1 97.5 41 ASN B N 1
ATOM 2535 C CA . ASN B 1 41 ? -6.746 -22.438 8.633 1 97.5 41 ASN B CA 1
ATOM 2536 C C . ASN B 1 41 ? -8.188 -22.188 9.078 1 97.5 41 ASN B C 1
ATOM 2538 O O . ASN B 1 41 ? -8.555 -22.516 10.203 1 97.5 41 ASN B O 1
ATOM 2542 N N . VAL B 1 42 ? -9.016 -21.641 8.188 1 97.44 42 VAL B N 1
ATOM 2543 C CA . VAL B 1 42 ? -10.414 -21.344 8.516 1 97.44 42 VAL B CA 1
ATOM 2544 C C . VAL B 1 42 ? -11.328 -22 7.477 1 97.44 42 VAL B C 1
ATOM 2546 O O . VAL B 1 42 ? -11.125 -21.844 6.273 1 97.44 42 VAL B O 1
ATOM 2549 N N . PRO B 1 43 ? -12.289 -22.781 7.977 1 96.94 43 PRO B N 1
ATOM 2550 C CA . PRO B 1 43 ? -13.219 -23.406 7.035 1 96.94 43 PRO B CA 1
ATOM 2551 C C . PRO B 1 43 ? -14.023 -22.391 6.23 1 96.94 43 PRO B C 1
ATOM 2553 O O . PRO B 1 43 ? -14.375 -21.328 6.742 1 96.94 43 PRO B O 1
ATOM 2556 N N . VAL B 1 44 ? -14.328 -22.75 5.027 1 96.38 44 VAL B N 1
ATOM 2557 C CA . VAL B 1 44 ? -15.062 -21.875 4.109 1 96.38 44 VAL B CA 1
ATOM 2558 C C . VAL B 1 44 ? -16.531 -21.844 4.5 1 96.38 44 VAL B C 1
ATOM 2560 O O . VAL B 1 44 ? -17.125 -22.875 4.848 1 96.38 44 VAL B O 1
ATOM 2563 N N . VAL B 1 45 ? -17.156 -20.672 4.496 1 95.94 45 VAL B N 1
ATOM 2564 C CA . VAL B 1 45 ? -18.578 -20.453 4.648 1 95.94 45 VAL B CA 1
ATOM 2565 C C . VAL B 1 45 ? -19.125 -19.672 3.445 1 95.94 45 VAL B C 1
ATOM 2567 O O . VAL B 1 45 ? -18.906 -18.469 3.332 1 95.94 45 VAL B O 1
ATOM 2570 N N . GLU B 1 46 ? -19.859 -20.281 2.605 1 89.19 46 GLU B N 1
ATOM 2571 C CA . GLU B 1 46 ? -20.234 -19.734 1.304 1 89.19 46 GLU B CA 1
ATOM 2572 C C . GLU B 1 46 ? -21.156 -18.531 1.454 1 89.19 46 GLU B C 1
ATOM 2574 O O . GLU B 1 46 ? -21 -17.531 0.737 1 89.19 46 GLU B O 1
ATOM 2579 N N . TRP B 1 47 ? -22.094 -18.594 2.428 1 92.31 47 TRP B N 1
ATOM 2580 C CA . TRP B 1 47 ? -23.047 -17.516 2.555 1 92.31 47 TRP B CA 1
ATOM 2581 C C . TRP B 1 47 ? -22.422 -16.281 3.195 1 92.31 47 TRP B C 1
ATOM 2583 O O . TRP B 1 47 ? -23.047 -15.227 3.287 1 92.31 47 TRP B O 1
ATOM 2593 N N . ALA B 1 48 ? -21.156 -16.344 3.582 1 96.31 48 ALA B N 1
ATOM 2594 C CA . ALA B 1 48 ? -20.453 -15.258 4.281 1 96.31 48 ALA B CA 1
ATOM 2595 C C . ALA B 1 48 ? -20.234 -14.07 3.355 1 96.31 48 ALA B C 1
ATOM 2597 O O . ALA B 1 48 ? -20.234 -12.914 3.801 1 96.31 48 ALA B O 1
ATOM 2598 N N . LEU B 1 49 ? -20.047 -14.359 2.115 1 94.12 49 LEU B N 1
ATOM 2599 C CA . LEU B 1 49 ? -19.859 -13.258 1.175 1 94.12 49 LEU B CA 1
ATOM 2600 C C . LEU B 1 49 ? -21.109 -12.414 1.048 1 94.12 49 LEU B C 1
ATOM 2602 O O . LEU B 1 49 ? -21.047 -11.18 1.07 1 94.12 49 LEU B O 1
ATOM 2606 N N . ASP B 1 50 ? -22.281 -13.07 0.935 1 94 50 ASP B N 1
ATOM 2607 C CA . ASP B 1 50 ? -23.547 -12.352 0.885 1 94 50 ASP B CA 1
ATOM 2608 C C . ASP B 1 50 ? -23.75 -11.508 2.143 1 94 50 ASP B C 1
ATOM 2610 O O . ASP B 1 50 ? -24.203 -10.367 2.064 1 94 50 ASP B O 1
ATOM 2614 N N . ALA B 1 51 ? -23.453 -12.062 3.229 1 96.88 51 ALA B N 1
ATOM 2615 C CA . ALA B 1 51 ? -23.562 -11.344 4.492 1 96.88 51 ALA B CA 1
ATOM 2616 C C . ALA B 1 51 ? -22.656 -10.117 4.512 1 96.88 51 ALA B C 1
ATOM 2618 O O . ALA B 1 51 ? -23.062 -9.047 4.969 1 96.88 51 ALA B O 1
ATOM 2619 N N . SER B 1 52 ? -21.438 -10.297 4.039 1 97 52 SER B N 1
ATOM 2620 C CA . SER B 1 52 ? -20.516 -9.164 3.969 1 97 52 SER B CA 1
ATOM 2621 C C . SER B 1 52 ? -21.062 -8.062 3.068 1 97 52 SER B C 1
ATOM 2623 O O . SER B 1 52 ? -20.969 -6.879 3.4 1 97 52 SER B O 1
ATOM 2625 N N . GLU B 1 53 ? -21.656 -8.406 1.972 1 95.62 53 GLU B N 1
ATOM 2626 C CA . GLU B 1 53 ? -22.172 -7.422 1.022 1 95.62 53 GLU B CA 1
ATOM 2627 C C . GLU B 1 53 ? -23.375 -6.691 1.592 1 95.62 53 GLU B C 1
ATOM 2629 O O . GLU B 1 53 ? -23.578 -5.504 1.317 1 95.62 53 GLU B O 1
ATOM 2634 N N . VAL B 1 54 ? -24.156 -7.395 2.393 1 97 54 VAL B N 1
ATOM 2635 C CA . VAL B 1 54 ? -25.25 -6.727 3.105 1 97 54 VAL B CA 1
ATOM 2636 C C . VAL B 1 54 ? -24.672 -5.699 4.078 1 97 54 VAL B C 1
ATOM 2638 O O . VAL B 1 54 ? -25.172 -4.582 4.18 1 97 54 VAL B O 1
ATOM 2641 N N . LEU B 1 55 ? -23.625 -6.074 4.754 1 97.88 55 LEU B N 1
ATOM 2642 C CA . LEU B 1 55 ? -22.984 -5.152 5.68 1 97.88 55 LEU B CA 1
ATOM 2643 C C . LEU B 1 55 ? -22.391 -3.965 4.938 1 97.88 55 LEU B C 1
ATOM 2645 O O . LEU B 1 55 ? -22.391 -2.842 5.445 1 97.88 55 LEU B O 1
ATOM 2649 N N . ILE B 1 56 ? -21.859 -4.219 3.758 1 97.56 56 ILE B N 1
ATOM 2650 C CA . ILE B 1 56 ? -21.344 -3.145 2.922 1 97.56 56 ILE B CA 1
ATOM 2651 C C . ILE B 1 56 ? -22.469 -2.182 2.549 1 97.56 56 ILE B C 1
ATOM 2653 O O . ILE B 1 56 ? -22.312 -0.962 2.66 1 97.56 56 ILE B O 1
ATOM 2657 N N . MET B 1 57 ? -23.594 -2.725 2.168 1 96.5 57 MET B N 1
ATOM 2658 C CA . MET B 1 57 ? -24.734 -1.887 1.809 1 96.5 57 MET B CA 1
ATOM 2659 C C . MET B 1 57 ? -25.234 -1.087 3.012 1 96.5 57 MET B C 1
ATOM 2661 O O . MET B 1 57 ? -25.531 0.101 2.891 1 96.5 57 MET B O 1
ATOM 2665 N N . LEU B 1 58 ? -25.281 -1.725 4.102 1 97.81 58 LEU B N 1
ATOM 2666 C CA . LEU B 1 58 ? -25.688 -1.047 5.328 1 97.81 58 LEU B CA 1
ATOM 2667 C C . LEU B 1 58 ? -24.719 0.067 5.684 1 97.81 58 LEU B C 1
ATOM 2669 O O . LEU B 1 58 ? -25.125 1.193 5.973 1 97.81 58 LEU B O 1
ATOM 2673 N N . SER B 1 59 ? -23.438 -0.243 5.648 1 98.31 59 SER B N 1
ATOM 2674 C CA . SER B 1 59 ? -22.406 0.732 5.98 1 98.31 59 SER B CA 1
ATOM 2675 C C . SER B 1 59 ? -22.453 1.923 5.027 1 98.31 59 SER B C 1
ATOM 2677 O O . SER B 1 59 ? -22.328 3.072 5.457 1 98.31 59 SER B O 1
ATOM 2679 N N . THR B 1 60 ? -22.609 1.615 3.752 1 97.69 60 THR B N 1
ATOM 2680 C CA . THR B 1 60 ? -22.641 2.684 2.76 1 97.69 60 THR B CA 1
ATOM 2681 C C . THR B 1 60 ? -23.875 3.566 2.957 1 97.69 60 THR B C 1
ATOM 2683 O O . THR B 1 60 ? -23.781 4.789 2.848 1 97.69 60 THR B O 1
ATOM 2686 N N . THR B 1 61 ? -25 2.967 3.309 1 97.69 61 THR B N 1
ATOM 2687 C CA . THR B 1 61 ? -26.234 3.713 3.531 1 97.69 61 THR B CA 1
ATOM 2688 C C . THR B 1 61 ? -26.094 4.621 4.75 1 97.69 61 THR B C 1
ATOM 2690 O O . THR B 1 61 ? -26.453 5.801 4.695 1 97.69 61 THR B O 1
ATOM 2693 N N . VAL B 1 62 ? -25.594 4.074 5.777 1 98 62 VAL B N 1
ATOM 2694 C CA . VAL B 1 62 ? -25.406 4.852 7 1 98 62 VAL B CA 1
ATOM 2695 C C . VAL B 1 62 ? -24.422 5.996 6.734 1 98 62 VAL B C 1
ATOM 2697 O O . VAL B 1 62 ? -24.656 7.129 7.168 1 98 62 VAL B O 1
ATOM 2700 N N . THR B 1 63 ? -23.344 5.699 6.051 1 98.25 63 THR B N 1
ATOM 2701 C CA . THR B 1 63 ? -22.359 6.723 5.707 1 98.25 63 THR B CA 1
ATOM 2702 C C . THR B 1 63 ? -23 7.84 4.891 1 98.25 63 THR B C 1
ATOM 2704 O O . THR B 1 63 ? -22.766 9.023 5.152 1 98.25 63 THR B O 1
ATOM 2707 N N . TYR B 1 64 ? -23.812 7.402 3.936 1 97.12 64 TYR B N 1
ATOM 2708 C CA . TYR B 1 64 ? -24.516 8.383 3.131 1 97.12 64 TYR B CA 1
ATOM 2709 C C . TYR B 1 64 ? -25.422 9.25 4.004 1 97.12 64 TYR B C 1
ATOM 2711 O O . TYR B 1 64 ? -25.516 10.461 3.805 1 97.12 64 TYR B O 1
ATOM 2719 N N . GLY B 1 65 ? -26.109 8.703 4.941 1 96.25 65 GLY B N 1
ATOM 2720 C CA . GLY B 1 65 ? -26.922 9.445 5.891 1 96.25 65 GLY B CA 1
ATOM 2721 C C . GLY B 1 65 ? -26.125 10.453 6.695 1 96.25 65 GLY B C 1
ATOM 2722 O O . GLY B 1 65 ? -26.531 11.609 6.836 1 96.25 65 GLY B O 1
ATOM 2723 N N . VAL B 1 66 ? -24.953 10.055 7.164 1 96.62 66 VAL B N 1
ATOM 2724 C CA . VAL B 1 66 ? -24.094 10.93 7.938 1 96.62 66 VAL B CA 1
ATOM 2725 C C . VAL B 1 66 ? -23.672 12.125 7.086 1 96.62 66 VAL B C 1
ATOM 2727 O O . VAL B 1 66 ? -23.656 13.266 7.566 1 96.62 66 VAL B O 1
ATOM 2730 N N . ILE B 1 67 ? -23.406 11.867 5.836 1 96.75 67 ILE B N 1
ATOM 2731 C CA . ILE B 1 67 ? -22.922 12.914 4.945 1 96.75 67 ILE B CA 1
ATOM 2732 C C . ILE B 1 67 ? -24.062 13.875 4.602 1 96.75 67 ILE B C 1
ATOM 2734 O O . ILE B 1 67 ? -23.891 15.094 4.676 1 96.75 67 ILE B O 1
ATOM 2738 N N . ILE B 1 68 ? -25.234 13.32 4.289 1 94.81 68 ILE B N 1
ATOM 2739 C CA . ILE B 1 68 ? -26.344 14.133 3.799 1 94.81 68 ILE B CA 1
ATOM 2740 C C . ILE B 1 68 ? -26.844 15.047 4.914 1 94.81 68 ILE B C 1
ATOM 2742 O O . ILE B 1 68 ? -27.25 16.188 4.656 1 94.81 68 ILE B O 1
ATOM 2746 N N . PHE B 1 69 ? -26.75 14.672 6.141 1 93.81 69 PHE B N 1
ATOM 2747 C CA . PHE B 1 69 ? -27.234 15.469 7.258 1 93.81 69 PHE B CA 1
ATOM 2748 C C . PHE B 1 69 ? -26.156 16.375 7.801 1 93.81 69 PHE B C 1
ATOM 2750 O O . PHE B 1 69 ? -26.406 17.203 8.688 1 93.81 69 PHE B O 1
ATOM 2757 N N . HIS B 1 70 ? -24.984 16.266 7.305 1 93.56 70 HIS B N 1
ATOM 2758 C CA . HIS B 1 70 ? -23.891 17.141 7.711 1 93.56 70 HIS B CA 1
ATOM 2759 C C . HIS B 1 70 ? -24.062 18.547 7.141 1 93.56 70 HIS B C 1
ATOM 2761 O O . HIS B 1 70 ? -24.453 18.703 5.977 1 93.56 70 HIS B O 1
ATOM 2767 N N . ARG B 1 71 ? -23.844 19.609 7.887 1 93.12 71 ARG B N 1
ATOM 2768 C CA . ARG B 1 71 ? -24.016 20.984 7.465 1 93.12 71 ARG B CA 1
ATOM 2769 C C . ARG B 1 71 ? -23.172 21.297 6.23 1 93.12 71 ARG B C 1
ATOM 2771 O O . ARG B 1 71 ? -23.609 22.016 5.328 1 93.12 71 ARG B O 1
ATOM 2778 N N . HIS B 1 72 ? -21.984 20.781 6.23 1 94.81 72 HIS B N 1
ATOM 2779 C CA . HIS B 1 72 ? -21.062 20.984 5.129 1 94.81 72 HIS B CA 1
ATOM 2780 C C . HIS B 1 72 ? -20.984 19.75 4.234 1 94.81 72 HIS B C 1
ATOM 2782 O O . HIS B 1 72 ? -19.891 19.297 3.881 1 94.81 72 HIS B O 1
ATOM 2788 N N . ARG B 1 73 ? -22.094 19.234 3.848 1 94.81 73 ARG B N 1
ATOM 2789 C CA . ARG B 1 73 ? -22.203 17.969 3.133 1 94.81 73 ARG B CA 1
ATOM 2790 C C . ARG B 1 73 ? -21.5 18.047 1.781 1 94.81 73 ARG B C 1
ATOM 2792 O O . ARG B 1 73 ? -20.906 17.062 1.328 1 94.81 73 ARG B O 1
ATOM 2799 N N . TRP B 1 74 ? -21.422 19.125 1.109 1 94.12 74 TRP B N 1
ATOM 2800 C CA . TRP B 1 74 ? -20.812 19.219 -0.217 1 94.12 74 TRP B CA 1
ATOM 2801 C C . TRP B 1 74 ? -19.297 19.125 -0.134 1 94.12 74 TRP B C 1
ATOM 2803 O O . TRP B 1 74 ? -18.656 18.578 -1.029 1 94.12 74 TRP B O 1
ATOM 2813 N N . ILE B 1 75 ? -18.703 19.688 0.957 1 95.81 75 ILE B N 1
ATOM 2814 C CA . ILE B 1 75 ? -17.266 19.547 1.188 1 95.81 75 ILE B CA 1
ATOM 2815 C C . ILE B 1 75 ? -16.922 18.094 1.473 1 95.81 75 ILE B C 1
ATOM 2817 O O . ILE B 1 75 ? -15.984 17.547 0.898 1 95.81 75 ILE B O 1
ATOM 2821 N N . VAL B 1 76 ? -17.766 17.484 2.299 1 96.38 76 VAL B N 1
ATOM 2822 C CA . VAL B 1 76 ? -17.531 16.094 2.688 1 96.38 76 VAL B CA 1
ATOM 2823 C C . VAL B 1 76 ? -17.672 15.188 1.471 1 96.38 76 VAL B C 1
ATOM 2825 O O . VAL B 1 76 ? -16.828 14.312 1.242 1 96.38 76 VAL B O 1
ATOM 2828 N N . LEU B 1 77 ? -18.703 15.43 0.65 1 96.44 77 LEU B N 1
ATOM 2829 C CA . LEU B 1 77 ? -18.922 14.617 -0.545 1 96.44 77 LEU B CA 1
ATOM 2830 C C . LEU B 1 77 ? -17.75 14.75 -1.515 1 96.44 77 LEU B C 1
ATOM 2832 O O . LEU B 1 77 ? -17.312 13.758 -2.094 1 96.44 77 LEU B O 1
ATOM 2836 N N . ARG B 1 78 ? -17.25 15.938 -1.674 1 96.62 78 ARG B N 1
ATOM 2837 C CA . ARG B 1 78 ? -16.109 16.172 -2.551 1 96.62 78 ARG B CA 1
ATOM 2838 C C . ARG B 1 78 ? -14.891 15.406 -2.074 1 96.62 78 ARG B C 1
ATOM 2840 O O . ARG B 1 78 ? -14.18 14.789 -2.877 1 96.62 78 ARG B O 1
ATOM 2847 N N . ARG B 1 79 ? -14.648 15.438 -0.787 1 97.88 79 ARG B N 1
ATOM 2848 C CA . ARG B 1 79 ? -13.531 14.703 -0.201 1 97.88 79 ARG B CA 1
ATOM 2849 C C . ARG B 1 79 ? -13.68 13.203 -0.443 1 97.88 79 ARG B C 1
ATOM 2851 O O . ARG B 1 79 ? -12.719 12.539 -0.861 1 97.88 79 ARG B O 1
ATOM 2858 N N . VAL B 1 80 ? -14.867 12.719 -0.2 1 97.94 80 VAL B N 1
ATOM 2859 C CA . VAL B 1 80 ? -15.133 11.289 -0.298 1 97.94 80 VAL B CA 1
ATOM 2860 C C . VAL B 1 80 ? -15 10.836 -1.75 1 97.94 80 VAL B C 1
ATOM 2862 O O . VAL B 1 80 ? -14.367 9.812 -2.029 1 97.94 80 VAL B O 1
ATOM 2865 N N . PHE B 1 81 ? -15.508 11.609 -2.682 1 97.38 81 PHE B N 1
ATOM 2866 C CA . PHE B 1 81 ? -15.43 11.25 -4.094 1 97.38 81 PHE B CA 1
ATOM 2867 C C . PHE B 1 81 ? -13.984 11.234 -4.566 1 97.38 81 PHE B C 1
ATOM 2869 O O . PHE B 1 81 ? -13.586 10.344 -5.32 1 97.38 81 PHE B O 1
ATOM 2876 N N . LEU B 1 82 ? -13.203 12.164 -4.133 1 97.56 82 LEU B N 1
ATOM 2877 C CA . LEU B 1 82 ? -11.805 12.188 -4.543 1 97.56 82 LEU B CA 1
ATOM 2878 C C . LEU B 1 82 ? -11.047 11 -3.971 1 97.56 82 LEU B C 1
ATOM 2880 O O . LEU B 1 82 ? -10.297 10.328 -4.688 1 97.56 82 LEU B O 1
ATOM 2884 N N . MET B 1 83 ? -11.25 10.727 -2.701 1 98.38 83 MET B N 1
ATOM 2885 C CA . MET B 1 83 ? -10.539 9.617 -2.072 1 98.38 83 MET B CA 1
ATOM 2886 C C . MET B 1 83 ? -10.938 8.289 -2.707 1 98.38 83 MET B C 1
ATOM 2888 O O . MET B 1 83 ? -10.086 7.434 -2.959 1 98.38 83 MET B O 1
ATOM 2892 N N . LEU B 1 84 ? -12.227 8.109 -2.967 1 97.94 84 LEU B N 1
ATOM 2893 C CA . LEU B 1 84 ? -12.68 6.895 -3.629 1 97.94 84 LEU B CA 1
ATOM 2894 C C . LEU B 1 84 ? -12.086 6.781 -5.031 1 97.94 84 LEU B C 1
ATOM 2896 O O . LEU B 1 84 ? -11.703 5.691 -5.465 1 97.94 84 LEU B O 1
ATOM 2900 N N . SER B 1 85 ? -12.031 7.934 -5.688 1 97.56 85 SER B N 1
ATOM 2901 C CA . SER B 1 85 ? -11.438 7.957 -7.02 1 97.56 85 SER B CA 1
ATOM 2902 C C . SER B 1 85 ? -9.984 7.5 -6.984 1 97.56 85 SER B C 1
ATOM 2904 O O . SER B 1 85 ? -9.562 6.68 -7.805 1 97.56 85 SER B O 1
ATOM 2906 N N . ILE B 1 86 ? -9.242 7.98 -6.07 1 98.12 86 ILE B N 1
ATOM 2907 C CA . ILE B 1 86 ? -7.828 7.633 -5.926 1 98.12 86 ILE B CA 1
ATOM 2908 C C . ILE B 1 86 ? -7.695 6.145 -5.602 1 98.12 86 ILE B C 1
ATOM 2910 O O . ILE B 1 86 ? -6.91 5.434 -6.23 1 98.12 86 ILE B O 1
ATOM 2914 N N . LEU B 1 87 ? -8.477 5.68 -4.688 1 98.25 87 LEU B N 1
ATOM 2915 C CA . LEU B 1 87 ? -8.414 4.297 -4.223 1 98.25 87 LEU B CA 1
ATOM 2916 C C . LEU B 1 87 ? -8.758 3.33 -5.352 1 98.25 87 LEU B C 1
ATOM 2918 O O . LEU B 1 87 ? -8.055 2.336 -5.555 1 98.25 87 LEU B O 1
ATOM 2922 N N . TYR B 1 88 ? -9.734 3.633 -6.113 1 96.88 88 TYR B N 1
ATOM 2923 C CA . TYR B 1 88 ? -10.18 2.691 -7.133 1 96.88 88 TYR B CA 1
ATOM 2924 C C . TYR B 1 88 ? -9.305 2.779 -8.383 1 96.88 88 TYR B C 1
ATOM 2926 O O . TYR B 1 88 ? -9.117 1.785 -9.086 1 96.88 88 TYR B O 1
ATOM 2934 N N . LEU B 1 89 ? -8.758 3.941 -8.648 1 97.5 89 LEU B N 1
ATOM 2935 C CA . LEU B 1 89 ? -7.777 4.016 -9.727 1 97.5 89 LEU B CA 1
ATOM 2936 C C . LEU B 1 89 ? -6.566 3.141 -9.422 1 97.5 89 LEU B C 1
ATOM 2938 O O . LEU B 1 89 ? -6.117 2.375 -10.273 1 97.5 89 LEU B O 1
ATOM 2942 N N . MET B 1 90 ? -6.09 3.275 -8.227 1 98.06 90 MET B N 1
ATOM 2943 C CA . MET B 1 90 ? -4.945 2.461 -7.82 1 98.06 90 MET B CA 1
ATOM 2944 C C . MET B 1 90 ? -5.293 0.978 -7.855 1 98.06 90 MET B C 1
ATOM 2946 O O . MET B 1 90 ? -4.48 0.155 -8.281 1 98.06 90 MET B O 1
ATOM 2950 N N . ARG B 1 91 ? -6.461 0.662 -7.434 1 97.62 91 ARG B N 1
ATOM 2951 C CA . ARG B 1 91 ? -6.926 -0.72 -7.477 1 97.62 91 ARG B CA 1
ATOM 2952 C C . ARG B 1 91 ? -6.992 -1.234 -8.906 1 97.62 91 ARG B C 1
ATOM 2954 O O . ARG B 1 91 ? -6.598 -2.369 -9.188 1 97.62 91 ARG B O 1
ATOM 2961 N N . SER B 1 92 ? -7.531 -0.413 -9.812 1 97 92 SER B N 1
ATOM 2962 C CA . SER B 1 92 ? -7.641 -0.802 -11.211 1 97 92 SER B CA 1
ATOM 2963 C C . SER B 1 92 ? -6.27 -1.116 -11.805 1 97 92 SER B C 1
ATOM 2965 O O . SER B 1 92 ? -6.133 -2.039 -12.609 1 97 92 SER B O 1
ATOM 2967 N N . ILE B 1 93 ? -5.273 -0.444 -11.359 1 97.94 93 ILE B N 1
ATOM 2968 C CA . ILE B 1 93 ? -3.918 -0.639 -11.859 1 97.94 93 ILE B CA 1
ATOM 2969 C C . ILE B 1 93 ? -3.334 -1.928 -11.289 1 97.94 93 ILE B C 1
ATOM 2971 O O . ILE B 1 93 ? -2.812 -2.764 -12.031 1 97.94 93 ILE B O 1
ATOM 2975 N N . THR B 1 94 ? -3.457 -2.131 -10.039 1 98.12 94 THR B N 1
ATOM 2976 C CA . THR B 1 94 ? -2.826 -3.273 -9.391 1 98.12 94 THR B CA 1
ATOM 2977 C C . THR B 1 94 ? -3.477 -4.578 -9.844 1 98.12 94 THR B C 1
ATOM 2979 O O . THR B 1 94 ? -2.793 -5.59 -10.016 1 98.12 94 THR B O 1
ATOM 2982 N N . MET B 1 95 ? -4.781 -4.531 -9.992 1 97.25 95 MET B N 1
ATOM 2983 C CA . MET B 1 95 ? -5.457 -5.75 -10.43 1 97.25 95 MET B CA 1
ATOM 2984 C C . MET B 1 95 ? -5.078 -6.09 -11.867 1 97.25 95 MET B C 1
ATOM 2986 O O . MET B 1 95 ? -5.039 -7.266 -12.242 1 97.25 95 MET B O 1
ATOM 2990 N N . TYR B 1 96 ? -4.727 -5.066 -12.625 1 97.38 96 TYR B N 1
ATOM 2991 C CA . TYR B 1 96 ? -4.492 -5.238 -14.055 1 97.38 96 TYR B CA 1
ATOM 2992 C C . TYR B 1 96 ? -3.072 -5.727 -14.312 1 97.38 96 TYR B C 1
ATOM 2994 O O . TYR B 1 96 ? -2.85 -6.555 -15.203 1 97.38 96 TYR B O 1
ATOM 3002 N N . VAL B 1 97 ? -2.133 -5.289 -13.555 1 98.25 97 VAL B N 1
ATOM 3003 C CA . VAL B 1 97 ? -0.736 -5.504 -13.914 1 98.25 97 VAL B CA 1
ATOM 3004 C C . VAL B 1 97 ? -0.328 -6.934 -13.578 1 98.25 97 VAL B C 1
ATOM 3006 O O . VAL B 1 97 ? 0.552 -7.504 -14.227 1 98.25 97 VAL B O 1
ATOM 3009 N N . THR B 1 98 ? -0.863 -7.508 -12.562 1 98.38 98 THR B N 1
ATOM 3010 C CA . THR B 1 98 ? -0.625 -8.898 -12.18 1 98.38 98 THR B CA 1
ATOM 3011 C C . THR B 1 98 ? -1.927 -9.57 -11.758 1 98.38 98 THR B C 1
ATOM 3013 O O . THR B 1 98 ? -2.592 -9.117 -10.82 1 98.38 98 THR B O 1
ATOM 3016 N N . VAL B 1 99 ? -2.291 -10.633 -12.383 1 97.56 99 VAL B N 1
ATOM 3017 C CA . VAL B 1 99 ? -3.578 -11.273 -12.148 1 97.56 99 VAL B CA 1
ATOM 3018 C C . VAL B 1 99 ? -3.383 -12.523 -11.289 1 97.56 99 VAL B C 1
ATOM 3020 O O . VAL B 1 99 ? -2.682 -13.453 -11.688 1 97.56 99 VAL B O 1
ATOM 3023 N N . LEU B 1 100 ? -3.99 -12.586 -10.117 1 96.88 100 LEU B N 1
ATOM 3024 C CA . LEU B 1 100 ? -3.9 -13.711 -9.195 1 96.88 100 LEU B CA 1
ATOM 3025 C C . LEU B 1 100 ? -4.98 -14.742 -9.492 1 96.88 100 LEU B C 1
ATOM 3027 O O . LEU B 1 100 ? -6.031 -14.406 -10.047 1 96.88 100 LEU B O 1
ATOM 3031 N N . PRO B 1 101 ? -4.691 -15.992 -9.094 1 96 101 PRO B N 1
ATOM 3032 C CA . PRO B 1 101 ? -5.762 -16.984 -9.195 1 96 101 PRO B CA 1
ATOM 3033 C C . PRO B 1 101 ? -6.875 -16.766 -8.18 1 96 101 PRO B C 1
ATOM 3035 O O . PRO B 1 101 ? -6.699 -16.016 -7.219 1 96 101 PRO B O 1
ATOM 3038 N N . MET B 1 102 ? -7.961 -17.438 -8.414 1 95.44 102 MET B N 1
ATOM 3039 C CA . MET B 1 102 ? -9.125 -17.281 -7.543 1 95.44 102 MET B CA 1
ATOM 3040 C C . MET B 1 102 ? -8.82 -17.812 -6.145 1 95.44 102 MET B C 1
ATOM 3042 O O . MET B 1 102 ? -8.164 -18.844 -5.996 1 95.44 102 MET B O 1
ATOM 3046 N N . SER B 1 103 ? -9.281 -17.109 -5.215 1 95.94 103 SER B N 1
ATOM 3047 C CA . SER B 1 103 ? -9.125 -17.516 -3.828 1 95.94 103 SER B CA 1
ATOM 3048 C C . SER B 1 103 ? -10.164 -18.578 -3.449 1 95.94 103 SER B C 1
ATOM 3050 O O . SER B 1 103 ? -10 -19.297 -2.459 1 95.94 103 SER B O 1
ATOM 3052 N N . SER B 1 104 ? -11.18 -18.656 -4.227 1 93.38 104 SER B N 1
ATOM 3053 C CA . SER B 1 104 ? -12.25 -19.625 -4.008 1 93.38 104 SER B CA 1
ATOM 3054 C C . SER B 1 104 ? -12.242 -20.719 -5.082 1 93.38 104 SER B C 1
ATOM 3056 O O . SER B 1 104 ? -12.016 -20.422 -6.262 1 93.38 104 SER B O 1
ATOM 3058 N N . SER B 1 105 ? -12.57 -21.891 -4.664 1 90.81 105 SER B N 1
ATOM 3059 C CA . SER B 1 105 ? -12.648 -23 -5.609 1 90.81 105 SER B CA 1
ATOM 3060 C C . SER B 1 105 ? -14.07 -23.172 -6.133 1 90.81 105 SER B C 1
ATOM 3062 O O . SER B 1 105 ? -14.289 -23.891 -7.113 1 90.81 105 SER B O 1
ATOM 3064 N N . THR B 1 106 ? -14.992 -22.422 -5.551 1 87.5 106 THR B N 1
ATOM 3065 C CA . THR B 1 106 ? -16.375 -22.719 -5.875 1 87.5 106 THR B CA 1
ATOM 3066 C C . THR B 1 106 ? -17.094 -21.484 -6.422 1 87.5 106 THR B C 1
ATOM 3068 O O . THR B 1 106 ? -18.172 -21.594 -7.012 1 87.5 106 THR B O 1
ATOM 3071 N N . TYR B 1 107 ? -16.516 -20.359 -6.266 1 87.56 107 TYR B N 1
ATOM 3072 C CA . TYR B 1 107 ? -17.172 -19.141 -6.719 1 87.56 107 TYR B CA 1
ATOM 3073 C C . TYR B 1 107 ? -17.422 -19.188 -8.227 1 87.56 107 TYR B C 1
ATOM 3075 O O . TYR B 1 107 ? -16.516 -19.531 -8.992 1 87.56 107 TYR B O 1
ATOM 3083 N N . TYR B 1 108 ? -18.578 -18.766 -8.633 1 87 108 TYR B N 1
ATOM 3084 C CA . TYR B 1 108 ? -18.922 -18.828 -10.047 1 87 108 TYR B CA 1
ATOM 3085 C C . TYR B 1 108 ? -18.297 -17.656 -10.812 1 87 108 TYR B C 1
ATOM 3087 O O . TYR B 1 108 ? -18.391 -16.5 -10.391 1 87 108 TYR B O 1
ATOM 3095 N N . CYS B 1 109 ? -17.688 -18 -11.938 1 87.31 109 CYS B N 1
ATOM 3096 C CA . CYS B 1 109 ? -17.109 -17.016 -12.852 1 87.31 109 CYS B CA 1
ATOM 3097 C C . CYS B 1 109 ? -17.703 -17.172 -14.25 1 87.31 109 CYS B C 1
ATOM 3099 O O . CYS B 1 109 ? -17.828 -18.281 -14.758 1 87.31 109 CYS B O 1
ATOM 3101 N N . SER B 1 110 ? -18.031 -16.047 -14.82 1 86.5 110 SER B N 1
ATOM 3102 C CA . SER B 1 110 ? -18.516 -16.078 -16.188 1 86.5 110 SER B CA 1
ATOM 3103 C C . SER B 1 110 ? -17.484 -16.656 -17.141 1 86.5 110 SER B C 1
ATOM 3105 O O . SER B 1 110 ? -16.281 -16.516 -16.922 1 86.5 110 SER B O 1
ATOM 3107 N N . PRO B 1 111 ? -18.016 -17.312 -18.203 1 85.94 111 PRO B N 1
ATOM 3108 C CA . PRO B 1 111 ? -17.062 -17.859 -19.172 1 85.94 111 PRO B CA 1
ATOM 3109 C C . PRO B 1 111 ? -16.234 -16.766 -19.844 1 85.94 111 PRO B C 1
ATOM 3111 O O . PRO B 1 111 ? -16.719 -15.656 -20.078 1 85.94 111 PRO B O 1
ATOM 3114 N N . LYS B 1 112 ? -15.023 -17.125 -20.234 1 86.94 112 LYS B N 1
ATOM 3115 C CA . LYS B 1 112 ? -14.133 -16.219 -20.938 1 86.94 112 LYS B CA 1
ATOM 3116 C C . LYS B 1 112 ? -14.531 -16.078 -22.406 1 86.94 112 LYS B C 1
ATOM 3118 O O . LYS B 1 112 ? -15.094 -17.016 -22.984 1 86.94 112 LYS B O 1
ATOM 3123 N N . ALA B 1 113 ? -14.391 -15 -22.984 1 79.31 113 ALA B N 1
ATOM 3124 C CA . ALA B 1 113 ? -14.742 -14.781 -24.391 1 79.31 113 ALA B CA 1
ATOM 3125 C C . ALA B 1 113 ? -13.555 -15.094 -25.297 1 79.31 113 ALA B C 1
ATOM 3127 O O . ALA B 1 113 ? -13.742 -15.445 -26.469 1 79.31 113 ALA B O 1
ATOM 3128 N N . ASN B 1 114 ? -12.406 -15.172 -24.906 1 68.56 114 ASN B N 1
ATOM 3129 C CA . ASN B 1 114 ? -11.18 -15.422 -25.641 1 68.56 114 ASN B CA 1
ATOM 3130 C C . ASN B 1 114 ? -10.922 -14.336 -26.688 1 68.56 114 ASN B C 1
ATOM 3132 O O . ASN B 1 114 ? -9.836 -14.273 -27.266 1 68.56 114 ASN B O 1
ATOM 3136 N N . ILE B 1 115 ? -12.078 -13.664 -27.172 1 66.44 115 ILE B N 1
ATOM 3137 C CA . ILE B 1 115 ? -11.906 -12.57 -28.125 1 66.44 115 ILE B CA 1
ATOM 3138 C C . ILE B 1 115 ? -12.234 -11.242 -27.453 1 66.44 115 ILE B C 1
ATOM 3140 O O . ILE B 1 115 ? -13.281 -11.102 -26.828 1 66.44 115 ILE B O 1
ATOM 3144 N N . THR B 1 116 ? -11.234 -10.391 -27.344 1 64.5 116 THR B N 1
ATOM 3145 C CA . THR B 1 116 ? -11.445 -9.094 -26.719 1 64.5 116 THR B CA 1
ATOM 3146 C C . THR B 1 116 ? -12.023 -8.094 -27.703 1 64.5 116 THR B C 1
ATOM 3148 O O . THR B 1 116 ? -11.297 -7.547 -28.547 1 64.5 116 THR B O 1
ATOM 3151 N N . SER B 1 117 ? -13.383 -8.227 -27.938 1 77.31 117 SER B N 1
ATOM 3152 C CA . SER B 1 117 ? -14.016 -7.188 -28.75 1 77.31 117 SER B CA 1
ATOM 3153 C C . SER B 1 117 ? -14.547 -6.055 -27.891 1 77.31 117 SER B C 1
ATOM 3155 O O . SER B 1 117 ? -14.852 -6.262 -26.703 1 77.31 117 SER B O 1
ATOM 3157 N N . ILE B 1 118 ? -14.523 -4.867 -28.391 1 79.94 118 ILE B N 1
ATOM 3158 C CA . ILE B 1 118 ? -14.953 -3.654 -27.703 1 79.94 118 ILE B CA 1
ATOM 3159 C C . ILE B 1 118 ? -16.406 -3.807 -27.234 1 79.94 118 ILE B C 1
ATOM 3161 O O . ILE B 1 118 ? -16.766 -3.363 -26.141 1 79.94 118 ILE B O 1
ATOM 3165 N N . SER B 1 119 ? -17.188 -4.477 -28 1 81.06 119 SER B N 1
ATOM 3166 C CA . SER B 1 119 ? -18.609 -4.66 -27.688 1 81.06 119 SER B CA 1
ATOM 3167 C C . SER B 1 119 ? -18.781 -5.574 -26.469 1 81.06 119 SER B C 1
ATOM 3169 O O . SER B 1 119 ? -19.594 -5.301 -25.594 1 81.06 119 SER B O 1
ATOM 3171 N N . ILE B 1 120 ? -18.016 -6.574 -26.406 1 80.88 120 ILE B N 1
ATOM 3172 C CA . ILE B 1 120 ? -18.094 -7.52 -25.297 1 80.88 120 ILE B CA 1
ATOM 3173 C C . ILE B 1 120 ? -17.625 -6.84 -24.016 1 80.88 120 ILE B C 1
ATOM 3175 O O . ILE B 1 120 ? -18.297 -6.957 -22.969 1 80.88 120 ILE B O 1
ATOM 3179 N N . ILE B 1 121 ? -16.641 -6.121 -24.156 1 81.88 121 ILE B N 1
ATOM 3180 C CA . ILE B 1 121 ? -16.094 -5.414 -23 1 81.88 121 ILE B CA 1
ATOM 3181 C C . ILE B 1 121 ? -17.125 -4.395 -22.5 1 81.88 121 ILE B C 1
ATOM 3183 O O . ILE B 1 121 ? -17.344 -4.27 -21.297 1 81.88 121 ILE B O 1
ATOM 3187 N N . GLY B 1 122 ? -17.719 -3.732 -23.438 1 83.25 122 GLY B N 1
ATOM 3188 C CA . GLY B 1 122 ? -18.75 -2.764 -23.062 1 83.25 122 GLY B CA 1
ATOM 3189 C C . GLY B 1 122 ? -19.906 -3.385 -22.328 1 83.25 122 GLY B C 1
ATOM 3190 O O . GLY B 1 122 ? -20.391 -2.824 -21.328 1 83.25 122 GLY B O 1
ATOM 3191 N N . LYS B 1 123 ? -20.375 -4.477 -22.719 1 81.25 123 LYS B N 1
ATOM 3192 C CA . LYS B 1 123 ? -21.469 -5.191 -22.062 1 81.25 123 LYS B CA 1
ATOM 3193 C C . LYS B 1 123 ? -21.078 -5.605 -20.656 1 81.25 123 LYS B C 1
ATOM 3195 O O . LYS B 1 123 ? -21.875 -5.484 -19.719 1 81.25 123 LYS B O 1
ATOM 3200 N N . ARG B 1 124 ? -19.922 -6.039 -20.516 1 80.19 124 ARG B N 1
ATOM 3201 C CA . ARG B 1 124 ? -19.422 -6.453 -19.203 1 80.19 124 ARG B CA 1
ATOM 3202 C C . ARG B 1 124 ? -19.375 -5.273 -18.234 1 80.19 124 ARG B C 1
ATOM 3204 O O . ARG B 1 124 ? -19.781 -5.387 -17.078 1 80.19 124 ARG B O 1
ATOM 3211 N N . VAL B 1 125 ? -18.922 -4.207 -18.797 1 82.56 125 VAL B N 1
ATOM 3212 C CA . VAL B 1 125 ? -18.812 -2.996 -18 1 82.56 125 VAL B CA 1
ATOM 3213 C C . VAL B 1 125 ? -20.203 -2.549 -17.547 1 82.56 125 VAL B C 1
ATOM 3215 O O . VAL B 1 125 ? -20.406 -2.232 -16.359 1 82.56 125 VAL B O 1
ATOM 3218 N N . PHE B 1 126 ? -21.078 -2.602 -18.422 1 82.38 126 PHE B N 1
ATOM 3219 C CA . PHE B 1 126 ? -22.453 -2.195 -18.109 1 82.38 126 PHE B CA 1
ATOM 3220 C C . PHE B 1 126 ? -23.062 -3.115 -17.062 1 82.38 126 PHE B C 1
ATOM 3222 O O . PHE B 1 126 ? -23.719 -2.65 -16.141 1 82.38 126 PHE B O 1
ATOM 3229 N N . GLN B 1 127 ? -22.859 -4.348 -17.156 1 80.81 127 GLN B N 1
ATOM 3230 C CA . GLN B 1 127 ? -23.359 -5.32 -16.188 1 80.81 127 GLN B CA 1
ATOM 3231 C C . GLN B 1 127 ? -22.766 -5.074 -14.805 1 80.81 127 GLN B C 1
ATOM 3233 O O . GLN B 1 127 ? -23.484 -5.09 -13.805 1 80.81 127 GLN B O 1
ATOM 3238 N N . LEU B 1 128 ? -21.578 -4.82 -14.82 1 78.62 128 LEU B N 1
ATOM 3239 C CA . LEU B 1 128 ? -20.891 -4.605 -13.547 1 78.62 128 LEU B CA 1
ATOM 3240 C C . LEU B 1 128 ? -21.391 -3.332 -12.875 1 78.62 128 LEU B C 1
ATOM 3242 O O . LEU B 1 128 ? -21.641 -3.32 -11.664 1 78.62 128 LEU B O 1
ATOM 3246 N N . ILE B 1 129 ? -21.547 -2.354 -13.648 1 79.62 129 ILE B N 1
ATOM 3247 C CA . ILE B 1 129 ? -22 -1.078 -13.117 1 79.62 129 ILE B CA 1
ATOM 3248 C C . ILE B 1 129 ? -23.438 -1.22 -12.594 1 79.62 129 ILE B C 1
ATOM 3250 O O . ILE B 1 129 ? -23.766 -0.713 -11.516 1 79.62 129 ILE B O 1
ATOM 3254 N N . SER B 1 130 ? -24.219 -1.969 -13.281 1 79.31 130 SER B N 1
ATOM 3255 C CA . SER B 1 130 ? -25.609 -2.133 -12.914 1 79.31 130 SER B CA 1
ATOM 3256 C C . SER B 1 130 ? -25.766 -2.945 -11.633 1 79.31 130 SER B C 1
ATOM 3258 O O . SER B 1 130 ? -26.734 -2.787 -10.891 1 79.31 130 SER B O 1
ATOM 3260 N N . GLY B 1 131 ? -24.797 -3.707 -11.312 1 77.44 131 GLY B N 1
ATOM 3261 C CA . GLY B 1 131 ? -24.812 -4.508 -10.094 1 77.44 131 GLY B CA 1
ATOM 3262 C C . GLY B 1 131 ? -24.047 -3.873 -8.945 1 77.44 131 GLY B C 1
ATOM 3263 O O . GLY B 1 131 ? -23.938 -4.457 -7.867 1 77.44 131 GLY B O 1
ATOM 3264 N N . PHE B 1 132 ? -23.516 -2.74 -9.164 1 74.06 132 PHE B N 1
ATOM 3265 C CA . PHE B 1 132 ? -22.75 -2.006 -8.164 1 74.06 132 PHE B CA 1
ATOM 3266 C C . PHE B 1 132 ? -21.531 -2.811 -7.723 1 74.06 132 PHE B C 1
ATOM 3268 O O . PHE B 1 132 ? -21.094 -2.695 -6.578 1 74.06 132 PHE B O 1
ATOM 3275 N N . GLY B 1 133 ? -21.172 -3.791 -8.57 1 72.38 133 GLY B N 1
ATOM 3276 C CA . GLY B 1 133 ? -20 -4.586 -8.289 1 72.38 133 GLY B CA 1
ATOM 3277 C C . GLY B 1 133 ? -20.188 -5.57 -7.152 1 72.38 133 GLY B C 1
ATOM 3278 O O . GLY B 1 133 ? -19.234 -5.988 -6.504 1 72.38 133 GLY B O 1
ATOM 3279 N N . LEU B 1 134 ? -21.422 -5.906 -6.863 1 80.19 134 LEU B N 1
ATOM 3280 C CA . LEU B 1 134 ? -21.75 -6.832 -5.781 1 80.19 134 LEU B CA 1
ATOM 3281 C C . LEU B 1 134 ? -22.297 -8.141 -6.332 1 80.19 134 LEU B C 1
ATOM 3283 O O . LEU B 1 134 ? -23.047 -8.148 -7.312 1 80.19 134 LEU B O 1
ATOM 3287 N N . SER B 1 135 ? -21.906 -9.188 -5.742 1 79.06 135 SER B N 1
ATOM 3288 C CA . SER B 1 135 ? -22.297 -10.516 -6.219 1 79.06 135 SER B CA 1
ATOM 3289 C C . SER B 1 135 ? -23.75 -10.82 -5.852 1 79.06 135 SER B C 1
ATOM 3291 O O . SER B 1 135 ? -24.422 -11.586 -6.547 1 79.06 135 SER B O 1
ATOM 3293 N N . ILE B 1 136 ? -24.203 -10.211 -4.875 1 77.31 136 ILE B N 1
ATOM 3294 C CA . ILE B 1 136 ? -25.531 -10.508 -4.363 1 77.31 136 ILE B CA 1
ATOM 3295 C C . ILE B 1 136 ? -26.594 -10.117 -5.398 1 77.31 136 ILE B C 1
ATOM 3297 O O . ILE B 1 136 ? -27.672 -10.688 -5.43 1 77.31 136 ILE B O 1
ATOM 3301 N N . ASN B 1 137 ? -26.203 -9.297 -6.254 1 76.56 137 ASN B N 1
ATOM 3302 C CA . ASN B 1 137 ? -27.141 -8.844 -7.281 1 76.56 137 ASN B CA 1
ATOM 3303 C C . ASN B 1 137 ? -27.109 -9.766 -8.5 1 76.56 137 ASN B C 1
ATOM 3305 O O . ASN B 1 137 ? -27.875 -9.57 -9.438 1 76.56 137 ASN B O 1
ATOM 3309 N N . GLY B 1 138 ? -26.203 -10.789 -8.438 1 73.12 138 GLY B N 1
ATOM 3310 C CA . GLY B 1 138 ? -26.125 -11.781 -9.492 1 73.12 138 GLY B CA 1
ATOM 3311 C C . GLY B 1 138 ? -25.469 -11.266 -10.758 1 73.12 138 GLY B C 1
ATOM 3312 O O . GLY B 1 138 ? -25.5 -11.93 -11.797 1 73.12 138 GLY B O 1
ATOM 3313 N N . LYS B 1 139 ? -24.969 -10.117 -10.57 1 73.44 139 LYS B N 1
ATOM 3314 C CA . LYS B 1 139 ? -24.438 -9.484 -11.773 1 73.44 139 LYS B CA 1
ATOM 3315 C C . LYS B 1 139 ? -22.922 -9.391 -11.734 1 73.44 139 LYS B C 1
ATOM 3317 O O . LYS B 1 139 ? -22.297 -8.969 -12.703 1 73.44 139 LYS B O 1
ATOM 3322 N N . HIS B 1 140 ? -22.375 -9.625 -10.547 1 73.56 140 HIS B N 1
ATOM 3323 C CA . HIS B 1 140 ? -20.922 -9.641 -10.453 1 73.56 140 HIS B CA 1
ATOM 3324 C C . HIS B 1 140 ? -20.375 -11.047 -10.641 1 73.56 140 HIS B C 1
ATOM 3326 O O . HIS B 1 140 ? -20.172 -11.773 -9.664 1 73.56 140 HIS B O 1
ATOM 3332 N N . THR B 1 141 ? -20.172 -11.32 -12.008 1 78.81 141 THR B N 1
ATOM 3333 C CA . THR B 1 141 ? -19.781 -12.68 -12.352 1 78.81 141 THR B CA 1
ATOM 3334 C C . THR B 1 141 ? -18.391 -12.711 -12.977 1 78.81 141 THR B C 1
ATOM 3336 O O . THR B 1 141 ? -17.906 -13.773 -13.367 1 78.81 141 THR B O 1
ATOM 3339 N N . TYR B 1 142 ? -17.797 -11.492 -13 1 86.25 142 TYR B N 1
ATOM 3340 C CA . TYR B 1 142 ? -16.422 -11.445 -13.5 1 86.25 142 TYR B CA 1
ATOM 3341 C C . TYR B 1 142 ? -15.414 -11.523 -12.359 1 86.25 142 TYR B C 1
ATOM 3343 O O . TYR B 1 142 ? -15.617 -10.906 -11.305 1 86.25 142 TYR B O 1
ATOM 3351 N N . CYS B 1 143 ? -14.43 -12.336 -12.656 1 88.94 143 CYS B N 1
ATOM 3352 C CA . CYS B 1 143 ? -13.531 -12.711 -11.57 1 88.94 143 CYS B CA 1
ATOM 3353 C C . CYS B 1 143 ? -12.133 -12.164 -11.805 1 88.94 143 CYS B C 1
ATOM 3355 O O . CYS B 1 143 ? -11.789 -11.789 -12.922 1 88.94 143 CYS B O 1
ATOM 3357 N N . GLY B 1 144 ? -11.359 -12.023 -10.703 1 92.19 144 GLY B N 1
ATOM 3358 C CA . GLY B 1 144 ? -9.969 -11.617 -10.812 1 92.19 144 GLY B CA 1
ATOM 3359 C C . GLY B 1 144 ? -9.68 -10.297 -10.117 1 92.19 144 GLY B C 1
ATOM 3360 O O . GLY B 1 144 ? -8.625 -9.695 -10.336 1 92.19 144 GLY B O 1
ATOM 3361 N N . ASP B 1 145 ? -10.602 -9.891 -9.32 1 90.94 145 ASP B N 1
ATOM 3362 C CA . ASP B 1 145 ? -10.422 -8.586 -8.695 1 90.94 145 ASP B CA 1
ATOM 3363 C C . ASP B 1 145 ? -9.617 -8.695 -7.402 1 90.94 145 ASP B C 1
ATOM 3365 O O . ASP B 1 145 ? -10.094 -8.305 -6.332 1 90.94 145 ASP B O 1
ATOM 3369 N N . TYR B 1 146 ? -8.359 -9.211 -7.621 1 93.69 146 TYR B N 1
ATOM 3370 C CA . TYR B 1 146 ? -7.445 -9.336 -6.488 1 93.69 146 TYR B CA 1
ATOM 3371 C C . TYR B 1 146 ? -6.383 -8.242 -6.527 1 93.69 146 TYR B C 1
ATOM 3373 O O . TYR B 1 146 ? -6.086 -7.691 -7.594 1 93.69 146 TYR B O 1
ATOM 3381 N N . ILE B 1 147 ? -5.801 -7.965 -5.262 1 94.62 147 ILE B N 1
ATOM 3382 C CA . ILE B 1 147 ? -4.867 -6.887 -4.965 1 94.62 147 ILE B CA 1
ATOM 3383 C C . ILE B 1 147 ? -5.434 -5.559 -5.465 1 94.62 147 ILE B C 1
ATOM 3385 O O . ILE B 1 147 ? -5.156 -5.145 -6.59 1 94.62 147 ILE B O 1
ATOM 3389 N N . TYR B 1 148 ? -6.188 -4.996 -4.773 1 96.94 148 TYR B N 1
ATOM 3390 C CA . TYR B 1 148 ? -6.57 -5.301 -3.4 1 96.94 148 TYR B CA 1
ATOM 3391 C C . TYR B 1 148 ? -8.086 -5.32 -3.248 1 96.94 148 TYR B C 1
ATOM 3393 O O . TYR B 1 148 ? -8.82 -5.027 -4.199 1 96.94 148 TYR B O 1
ATOM 3401 N N . SER B 1 149 ? -8.602 -5.66 -2.152 1 97.75 149 SER B N 1
ATOM 3402 C CA . SER B 1 149 ? -10.008 -5.949 -1.873 1 97.75 149 SER B CA 1
ATOM 3403 C C . SER B 1 149 ? -10.844 -4.676 -1.893 1 97.75 149 SER B C 1
ATOM 3405 O O . SER B 1 149 ? -10.719 -3.828 -1.007 1 97.75 149 SER B O 1
ATOM 3407 N N . GLY B 1 150 ? -11.75 -4.641 -2.848 1 96.44 150 GLY B N 1
ATOM 3408 C CA . GLY B 1 150 ? -12.688 -3.529 -2.885 1 96.44 150 GLY B CA 1
ATOM 3409 C C . GLY B 1 150 ? -13.664 -3.537 -1.725 1 96.44 150 GLY B C 1
ATOM 3410 O O . GLY B 1 150 ? -14.055 -2.477 -1.225 1 96.44 150 GLY B O 1
ATOM 3411 N N . HIS B 1 151 ? -14.133 -4.762 -1.303 1 96.94 151 HIS B N 1
ATOM 3412 C CA . HIS B 1 151 ? -15 -4.887 -0.137 1 96.94 151 HIS B CA 1
ATOM 3413 C C . HIS B 1 151 ? -14.367 -4.242 1.092 1 96.94 151 HIS B C 1
ATOM 3415 O O . HIS B 1 151 ? -15.016 -3.471 1.8 1 96.94 151 HIS B O 1
ATOM 3421 N N . THR B 1 152 ? -13.109 -4.516 1.253 1 98.56 152 THR B N 1
ATOM 3422 C CA . THR B 1 152 ? -12.398 -3.967 2.402 1 98.56 152 THR B CA 1
ATOM 3423 C C . THR B 1 152 ? -12.281 -2.449 2.291 1 98.56 152 THR B C 1
ATOM 3425 O O . THR B 1 152 ? -12.461 -1.734 3.277 1 98.56 152 THR B O 1
ATOM 3428 N N . VAL B 1 153 ? -11.984 -1.979 1.099 1 98.56 153 VAL B N 1
ATOM 3429 C CA . VAL B 1 153 ? -11.867 -0.542 0.879 1 98.56 153 VAL B CA 1
ATOM 3430 C C . VAL B 1 153 ? -13.148 0.159 1.327 1 98.56 153 VAL B C 1
ATOM 3432 O O . VAL B 1 153 ? -13.102 1.11 2.111 1 98.56 153 VAL B O 1
ATOM 3435 N N . ILE B 1 154 ? -14.266 -0.351 0.919 1 98.31 154 ILE B N 1
ATOM 3436 C CA . ILE B 1 154 ? -15.539 0.309 1.183 1 98.31 154 ILE B CA 1
ATOM 3437 C C . ILE B 1 154 ? -15.875 0.204 2.668 1 98.31 154 ILE B C 1
ATOM 3439 O O . ILE B 1 154 ? -16.297 1.186 3.287 1 98.31 154 ILE B O 1
ATOM 3443 N N . LEU B 1 155 ? -15.664 -0.913 3.246 1 98.75 155 LEU B N 1
ATOM 3444 C CA . LEU B 1 155 ? -15.969 -1.103 4.66 1 98.75 155 LEU B CA 1
ATOM 3445 C C . LEU B 1 155 ? -15.102 -0.194 5.527 1 98.75 155 LEU B C 1
ATOM 3447 O O . LEU B 1 155 ? -15.602 0.465 6.441 1 98.75 155 LEU B O 1
ATOM 3451 N N . VAL B 1 156 ? -13.844 -0.095 5.195 1 98.81 156 VAL B N 1
ATOM 3452 C CA . VAL B 1 156 ? -12.906 0.689 5.996 1 98.81 156 VAL B CA 1
ATOM 3453 C C . VAL B 1 156 ? -13.18 2.178 5.797 1 98.81 156 VAL B C 1
ATOM 3455 O O . VAL B 1 156 ? -13.227 2.941 6.766 1 98.81 156 VAL B O 1
ATOM 3458 N N . ILE B 1 157 ? -13.383 2.586 4.555 1 98.81 157 ILE B N 1
ATOM 3459 C CA . ILE B 1 157 ? -13.562 4.012 4.305 1 98.81 157 ILE B CA 1
ATOM 3460 C C . ILE B 1 157 ? -14.875 4.484 4.926 1 98.81 157 ILE B C 1
ATOM 3462 O O . ILE B 1 157 ? -14.969 5.617 5.406 1 98.81 157 ILE B O 1
ATOM 3466 N N . CYS B 1 158 ? -15.914 3.602 4.934 1 98.75 158 CYS B N 1
ATOM 3467 C CA . CYS B 1 158 ? -17.172 3.945 5.594 1 98.75 158 CYS B CA 1
ATOM 3468 C C . CYS B 1 158 ? -16.969 4.184 7.082 1 98.75 158 CYS B C 1
ATOM 3470 O O . CYS B 1 158 ? -17.422 5.184 7.629 1 98.75 158 CYS B O 1
ATOM 3472 N N . TYR B 1 159 ? -16.25 3.334 7.734 1 98.75 159 TYR B N 1
ATOM 3473 C CA . TYR B 1 159 ? -15.961 3.508 9.156 1 98.75 159 TYR B CA 1
ATOM 3474 C C . TYR B 1 159 ? -15.227 4.816 9.398 1 98.75 159 TYR B C 1
ATOM 3476 O O . TYR B 1 159 ? -15.562 5.562 10.328 1 98.75 159 TYR B O 1
ATOM 3484 N N . LEU B 1 160 ? -14.227 5.109 8.562 1 98.56 160 LEU B N 1
ATOM 3485 C CA . LEU B 1 160 ? -13.406 6.305 8.742 1 98.56 160 LEU B CA 1
ATOM 3486 C C . LEU B 1 160 ? -14.242 7.57 8.555 1 98.56 160 LEU B C 1
ATOM 3488 O O . LEU B 1 160 ? -14.094 8.531 9.312 1 98.56 160 LEU B O 1
ATOM 3492 N N . ILE B 1 161 ? -15.133 7.574 7.555 1 98.5 161 ILE B N 1
ATOM 3493 C CA . ILE B 1 161 ? -15.969 8.734 7.277 1 98.5 161 ILE B CA 1
ATOM 3494 C C . ILE B 1 161 ? -16.938 8.953 8.43 1 98.5 161 ILE B C 1
ATOM 3496 O O . ILE B 1 161 ? -17.109 10.078 8.914 1 98.5 161 ILE B O 1
ATOM 3500 N N . ILE B 1 162 ? -17.578 7.895 8.875 1 98.25 162 ILE B N 1
ATOM 3501 C CA . ILE B 1 162 ? -18.531 7.996 9.984 1 98.25 162 ILE B CA 1
ATOM 3502 C C . ILE B 1 162 ? -17.812 8.531 11.227 1 98.25 162 ILE B C 1
ATOM 3504 O O . ILE B 1 162 ? -18.297 9.453 11.883 1 98.25 162 ILE B O 1
ATOM 3508 N N . SER B 1 163 ? -16.641 8.031 11.484 1 96.62 163 SER B N 1
ATOM 3509 C CA . SER B 1 163 ? -15.883 8.43 12.664 1 96.62 163 SER B CA 1
ATOM 3510 C C . SER B 1 163 ? -15.414 9.875 12.555 1 96.62 163 SER B C 1
ATOM 3512 O O . SER B 1 163 ? -15.336 10.586 13.562 1 96.62 163 SER B O 1
ATOM 3514 N N . GLU B 1 164 ? -15.109 10.328 11.383 1 96.5 164 GLU B N 1
ATOM 3515 C CA . GLU B 1 164 ? -14.555 11.656 11.164 1 96.5 164 GLU B CA 1
ATOM 3516 C C . GLU B 1 164 ? -15.641 12.727 11.203 1 96.5 164 GLU B C 1
ATOM 3518 O O . GLU B 1 164 ? -15.438 13.805 11.773 1 96.5 164 GLU B O 1
ATOM 3523 N N . TYR B 1 165 ? -16.875 12.438 10.688 1 96.31 165 TYR B N 1
ATOM 3524 C CA . TYR B 1 165 ? -17.781 13.531 10.391 1 96.31 165 TYR B CA 1
ATOM 3525 C C . TYR B 1 165 ? -19.031 13.453 11.258 1 96.31 165 TYR B C 1
ATOM 3527 O O . TYR B 1 165 ? -19.875 14.352 11.227 1 96.31 165 TYR B O 1
ATOM 3535 N N . SER B 1 166 ? -19.203 12.367 12.016 1 95.5 166 SER B N 1
ATOM 3536 C CA . SER B 1 166 ? -20.281 12.312 12.992 1 95.5 166 SER B CA 1
ATOM 3537 C C . SER B 1 166 ? -19.844 12.898 14.336 1 95.5 166 SER B C 1
ATOM 3539 O O . SER B 1 166 ? -18.656 12.961 14.633 1 95.5 166 SER B O 1
ATOM 3541 N N . PRO B 1 167 ? -20.797 13.383 15.125 1 92.62 167 PRO B N 1
ATOM 3542 C CA . PRO B 1 167 ? -20.438 13.961 16.422 1 92.62 167 PRO B CA 1
ATOM 3543 C C . PRO B 1 167 ? -19.688 12.984 17.312 1 92.62 167 PRO B C 1
ATOM 3545 O O . PRO B 1 167 ? -19.984 11.781 17.328 1 92.62 167 PRO B O 1
ATOM 3548 N N . LYS B 1 168 ? -18.75 13.461 18.094 1 90.12 168 LYS B N 1
ATOM 3549 C CA . LYS B 1 168 ? -17.906 12.641 18.969 1 90.12 168 LYS B CA 1
ATOM 3550 C C . LYS B 1 168 ? -18.75 11.898 20 1 90.12 168 LYS B C 1
ATOM 3552 O O . LYS B 1 168 ? -18.359 10.812 20.453 1 90.12 168 LYS B O 1
ATOM 3557 N N . ARG B 1 169 ? -19.906 12.398 20.328 1 92.25 169 ARG B N 1
ATOM 3558 C CA . ARG B 1 169 ? -20.75 11.82 21.359 1 92.25 169 ARG B CA 1
ATOM 3559 C C . ARG B 1 169 ? -21.453 10.562 20.859 1 92.25 169 ARG B C 1
ATOM 3561 O O . ARG B 1 169 ? -22.016 9.797 21.641 1 92.25 169 ARG B O 1
ATOM 3568 N N . CYS B 1 170 ? -21.469 10.367 19.578 1 93.69 170 CYS B N 1
ATOM 3569 C CA . CYS B 1 170 ? -22.141 9.211 18.984 1 93.69 170 CYS B CA 1
ATOM 3570 C C . CYS B 1 170 ? -21.25 7.973 19.062 1 93.69 170 CYS B C 1
ATOM 3572 O O . CYS B 1 170 ? -20.984 7.328 18.047 1 93.69 170 CYS B O 1
ATOM 3574 N N . TYR B 1 171 ? -20.859 7.574 20.281 1 94.88 171 TYR B N 1
ATOM 3575 C CA . TYR B 1 171 ? -19.938 6.469 20.5 1 94.88 171 TYR B CA 1
ATOM 3576 C C . TYR B 1 171 ? -20.531 5.156 20 1 94.88 171 TYR B C 1
ATOM 3578 O O . TYR B 1 171 ? -19.812 4.309 19.469 1 94.88 171 TYR B O 1
ATOM 3586 N N . LEU B 1 172 ? -21.844 4.984 20.156 1 96.12 172 LEU B N 1
ATOM 3587 C CA . LEU B 1 172 ? -22.484 3.752 19.703 1 96.12 172 LEU B CA 1
ATOM 3588 C C . LEU B 1 172 ? -22.375 3.6 18.188 1 96.12 172 LEU B C 1
ATOM 3590 O O . LEU B 1 172 ? -22.125 2.5 17.688 1 96.12 172 LEU B O 1
ATOM 3594 N N . LEU B 1 173 ? -22.562 4.73 17.469 1 97 173 LEU B N 1
ATOM 3595 C CA . LEU B 1 173 ? -22.453 4.715 16.016 1 97 173 LEU B CA 1
ATOM 3596 C C . LEU B 1 173 ? -21.016 4.391 15.594 1 97 173 LEU B C 1
ATOM 3598 O O . LEU B 1 173 ? -20.812 3.609 14.664 1 97 173 LEU B O 1
ATOM 3602 N N . HIS B 1 174 ? -20.062 4.922 16.281 1 97.69 174 HIS B N 1
ATOM 3603 C CA . HIS B 1 174 ? -18.656 4.684 15.969 1 97.69 174 HIS B CA 1
ATOM 3604 C C . HIS B 1 174 ? -18.281 3.221 16.188 1 97.69 174 HIS B C 1
ATOM 3606 O O . HIS B 1 174 ? -17.672 2.59 15.328 1 97.69 174 HIS B O 1
ATOM 3612 N N . TRP B 1 175 ? -18.734 2.686 17.344 1 97.88 175 TRP B N 1
ATOM 3613 C CA . TRP B 1 175 ? -18.422 1.293 17.672 1 97.88 175 TRP B CA 1
ATOM 3614 C C . TRP B 1 175 ? -19.156 0.346 16.719 1 97.88 175 TRP B C 1
ATOM 3616 O O . TRP B 1 175 ? -18.594 -0.643 16.266 1 97.88 175 TRP B O 1
ATOM 3626 N N . ALA B 1 176 ? -20.391 0.648 16.453 1 98.38 176 ALA B N 1
ATOM 3627 C CA . ALA B 1 176 ? -21.156 -0.177 15.523 1 98.38 176 ALA B CA 1
ATOM 3628 C C . ALA B 1 176 ? -20.516 -0.209 14.141 1 98.38 176 ALA B C 1
ATOM 3630 O O . ALA B 1 176 ? -20.422 -1.266 13.508 1 98.38 176 ALA B O 1
ATOM 3631 N N . SER B 1 177 ? -20.078 0.956 13.688 1 98.56 177 SER B N 1
ATOM 3632 C CA . SER B 1 177 ? -19.438 1.024 12.383 1 98.56 177 SER B CA 1
ATOM 3633 C C . SER B 1 177 ? -18.125 0.26 12.367 1 98.56 177 SER B C 1
ATOM 3635 O O . SER B 1 177 ? -17.812 -0.444 11.406 1 98.56 177 SER B O 1
ATOM 3637 N N . ALA B 1 178 ? -17.344 0.373 13.469 1 98.31 178 ALA B N 1
ATOM 3638 C CA . ALA B 1 178 ? -16.078 -0.342 13.578 1 98.31 178 ALA B CA 1
ATOM 3639 C C . ALA B 1 178 ? -16.297 -1.853 13.555 1 98.31 178 ALA B C 1
ATOM 3641 O O . ALA B 1 178 ? -15.602 -2.576 12.836 1 98.31 178 ALA B O 1
ATOM 3642 N N . ILE B 1 179 ? -17.234 -2.297 14.305 1 98.56 179 ILE B N 1
ATOM 3643 C CA . ILE B 1 179 ? -17.531 -3.723 14.43 1 98.56 179 ILE B CA 1
ATOM 3644 C C . ILE B 1 179 ? -18.078 -4.25 13.109 1 98.56 179 ILE B C 1
ATOM 3646 O O . ILE B 1 179 ? -17.672 -5.316 12.641 1 98.56 179 ILE B O 1
ATOM 3650 N N . THR B 1 180 ? -18.984 -3.49 12.508 1 98.62 180 THR B N 1
ATOM 3651 C CA . THR B 1 180 ? -19.562 -3.893 11.227 1 98.62 180 THR B CA 1
ATOM 3652 C C . THR B 1 180 ? -18.469 -4.023 10.172 1 98.62 180 THR B C 1
ATOM 3654 O O . THR B 1 180 ? -18.438 -4.996 9.414 1 98.62 180 THR B O 1
ATOM 3657 N N . SER B 1 181 ? -17.562 -3.039 10.117 1 98.62 181 SER B N 1
ATOM 3658 C CA . SER B 1 181 ? -16.469 -3.078 9.156 1 98.62 181 SER B CA 1
ATOM 3659 C C . SER B 1 181 ? -15.555 -4.262 9.414 1 98.62 181 SER B C 1
ATOM 3661 O O . SER B 1 181 ? -15.172 -4.977 8.484 1 98.62 181 SER B O 1
ATOM 3663 N N . LEU B 1 182 ? -15.242 -4.512 10.688 1 98.62 182 LEU B N 1
ATOM 3664 C CA . LEU B 1 182 ? -14.367 -5.621 11.047 1 98.62 182 LEU B CA 1
ATOM 3665 C C . LEU B 1 182 ? -15.008 -6.961 10.695 1 98.62 182 LEU B C 1
ATOM 3667 O O . LEU B 1 182 ? -14.375 -7.816 10.078 1 98.62 182 LEU B O 1
ATOM 3671 N N . VAL B 1 183 ? -16.25 -7.125 11.047 1 98.75 183 VAL B N 1
ATOM 3672 C CA . VAL B 1 183 ? -16.984 -8.359 10.773 1 98.75 183 VAL B CA 1
ATOM 3673 C C . VAL B 1 183 ? -17.125 -8.547 9.266 1 98.75 183 VAL B C 1
ATOM 3675 O O . VAL B 1 183 ? -16.953 -9.656 8.758 1 98.75 183 VAL B O 1
ATOM 3678 N N . GLY B 1 184 ? -17.453 -7.469 8.555 1 98.75 184 GLY B N 1
ATOM 3679 C CA . GLY B 1 184 ? -17.562 -7.551 7.105 1 98.75 184 GLY B CA 1
ATOM 3680 C C . GLY B 1 184 ? -16.297 -8.039 6.438 1 98.75 184 GLY B C 1
ATOM 3681 O O . GLY B 1 184 ? -16.344 -8.867 5.527 1 98.75 184 GLY B O 1
ATOM 3682 N N . VAL B 1 185 ? -15.172 -7.531 6.91 1 98.69 185 VAL B N 1
ATOM 3683 C CA . VAL B 1 185 ? -13.883 -7.906 6.344 1 98.69 185 VAL B CA 1
ATOM 3684 C C . VAL B 1 185 ? -13.594 -9.375 6.656 1 98.69 185 VAL B C 1
ATOM 3686 O O . VAL B 1 185 ? -13.141 -10.125 5.789 1 98.69 185 VAL B O 1
ATOM 3689 N N . ILE B 1 186 ? -13.891 -9.805 7.891 1 98.62 186 ILE B N 1
ATOM 3690 C CA . ILE B 1 186 ? -13.664 -11.188 8.289 1 98.62 186 ILE B CA 1
ATOM 3691 C C . ILE B 1 186 ? -14.547 -12.117 7.453 1 98.62 186 ILE B C 1
ATOM 3693 O O . ILE B 1 186 ? -14.094 -13.18 7.02 1 98.62 186 ILE B O 1
ATOM 3697 N N . LEU B 1 187 ? -15.742 -11.719 7.168 1 98.56 187 LEU B N 1
ATOM 3698 C CA . LEU B 1 187 ? -16.656 -12.531 6.383 1 98.56 187 LEU B CA 1
ATOM 3699 C C . LEU B 1 187 ? -16.172 -12.664 4.945 1 98.56 187 LEU B C 1
ATOM 3701 O O . LEU B 1 187 ? -16.359 -13.719 4.32 1 98.56 187 LEU B O 1
ATOM 3705 N N . VAL B 1 188 ? -15.547 -11.602 4.402 1 97.5 188 VAL B N 1
ATOM 3706 C CA . VAL B 1 188 ? -14.961 -11.672 3.066 1 97.5 188 VAL B CA 1
ATOM 3707 C C . VAL B 1 188 ? -13.891 -12.758 3.023 1 97.5 188 VAL B C 1
ATOM 3709 O O . VAL B 1 188 ? -13.82 -13.531 2.062 1 97.5 188 VAL B O 1
ATOM 3712 N N . LEU B 1 189 ? -13.125 -12.883 4.117 1 98.44 189 LEU B N 1
ATOM 3713 C CA . LEU B 1 189 ? -12.055 -13.875 4.195 1 98.44 189 LEU B CA 1
ATOM 3714 C C . LEU B 1 189 ? -12.625 -15.273 4.395 1 98.44 189 LEU B C 1
ATOM 3716 O O . LEU B 1 189 ? -12.195 -16.234 3.738 1 98.44 189 LEU B O 1
ATOM 3720 N N . VAL B 1 190 ? -13.609 -15.367 5.211 1 98.25 190 VAL B N 1
ATOM 3721 C CA . VAL B 1 190 ? -14.227 -16.656 5.516 1 98.25 190 VAL B CA 1
ATOM 3722 C C . VAL B 1 190 ? -14.867 -17.234 4.262 1 98.25 190 VAL B C 1
ATOM 3724 O O . VAL B 1 190 ? -14.852 -18.453 4.047 1 98.25 190 VAL B O 1
ATOM 3727 N N . ALA B 1 191 ? -15.312 -16.422 3.404 1 96.75 191 ALA B N 1
ATOM 3728 C CA . ALA B 1 191 ? -15.969 -16.828 2.166 1 96.75 191 ALA B CA 1
ATOM 3729 C C . ALA B 1 191 ? -14.945 -17.109 1.067 1 96.75 191 ALA B C 1
ATOM 3731 O O . ALA B 1 191 ? -15.305 -17.516 -0.036 1 96.75 191 ALA B O 1
ATOM 3732 N N . ARG B 1 192 ? -13.695 -16.828 1.342 1 96.88 192 ARG B N 1
ATOM 3733 C CA . ARG B 1 192 ? -12.625 -16.922 0.354 1 96.88 192 ARG B CA 1
ATOM 3734 C C . ARG B 1 192 ? -12.844 -15.945 -0.792 1 96.88 192 ARG B C 1
ATOM 3736 O O . ARG B 1 192 ? -12.578 -16.266 -1.951 1 96.88 192 ARG B O 1
ATOM 3743 N N . GLY B 1 193 ? -13.414 -14.805 -0.411 1 94.75 193 GLY B N 1
ATOM 3744 C CA . GLY B 1 193 ? -13.617 -13.781 -1.42 1 94.75 193 GLY B CA 1
ATOM 3745 C C . GLY B 1 193 ? -12.328 -13.094 -1.836 1 94.75 193 GLY B C 1
ATOM 3746 O O . GLY B 1 193 ? -12.203 -12.625 -2.971 1 94.75 193 GLY B O 1
ATOM 3747 N N . HIS B 1 194 ? -11.43 -12.977 -0.924 1 97.38 194 HIS B N 1
ATOM 3748 C CA . HIS B 1 194 ? -10.141 -12.344 -1.139 1 97.38 194 HIS B CA 1
ATOM 3749 C C . HIS B 1 194 ? -9.039 -13.047 -0.35 1 97.38 194 HIS B C 1
ATOM 3751 O O . HIS B 1 194 ? -9.32 -13.758 0.617 1 97.38 194 HIS B O 1
ATOM 3757 N N . TYR B 1 195 ? -7.809 -12.93 -0.799 1 98.38 195 TYR B N 1
ATOM 3758 C CA . TYR B 1 195 ? -6.652 -13.375 -0.027 1 98.38 195 TYR B CA 1
ATOM 3759 C C . TYR B 1 195 ? -6.391 -12.445 1.15 1 98.38 195 TYR B C 1
ATOM 3761 O O . TYR B 1 195 ? -6.781 -11.273 1.124 1 98.38 195 TYR B O 1
ATOM 3769 N N . THR B 1 196 ? -5.734 -12.945 2.148 1 98.75 196 THR B N 1
ATOM 3770 C CA . THR B 1 196 ? -5.402 -12.148 3.326 1 98.75 196 THR B CA 1
ATOM 3771 C C . THR B 1 196 ? -4.57 -10.93 2.936 1 98.75 196 THR B C 1
ATOM 3773 O O . THR B 1 196 ? -4.789 -9.828 3.447 1 98.75 196 THR B O 1
ATOM 3776 N N . VAL B 1 197 ? -3.654 -11.117 1.994 1 98.56 197 VAL B N 1
ATOM 3777 C CA . VAL B 1 197 ? -2.775 -10.023 1.599 1 98.56 197 VAL B CA 1
ATOM 3778 C C . VAL B 1 197 ? -3.592 -8.922 0.923 1 98.56 197 VAL B C 1
ATOM 3780 O O . VAL B 1 197 ? -3.285 -7.734 1.068 1 98.56 197 VAL B O 1
ATOM 3783 N N . ASP B 1 198 ? -4.727 -9.266 0.217 1 98.25 198 ASP B N 1
ATOM 3784 C CA . ASP B 1 198 ? -5.629 -8.297 -0.394 1 98.25 198 ASP B CA 1
ATOM 3785 C C . ASP B 1 198 ? -6.238 -7.375 0.661 1 98.25 198 ASP B C 1
ATOM 3787 O O . ASP B 1 198 ? -6.312 -6.16 0.464 1 98.25 198 ASP B O 1
ATOM 3791 N N . VAL B 1 199 ? -6.602 -8.039 1.677 1 98.69 199 VAL B N 1
ATOM 3792 C CA . VAL B 1 199 ? -7.285 -7.332 2.754 1 98.69 199 VAL B CA 1
ATOM 3793 C C . VAL B 1 199 ? -6.305 -6.406 3.471 1 98.69 199 VAL B C 1
ATOM 3795 O O . VAL B 1 199 ? -6.621 -5.246 3.744 1 98.69 199 VAL B O 1
ATOM 3798 N N . LEU B 1 200 ? -5.121 -6.863 3.695 1 98.56 200 LEU B N 1
ATOM 3799 C CA . LEU B 1 200 ? -4.113 -6.074 4.395 1 98.56 200 LEU B CA 1
ATOM 3800 C C . LEU B 1 200 ? -3.701 -4.863 3.57 1 98.56 200 LEU B C 1
ATOM 3802 O O . LEU B 1 200 ? -3.598 -3.752 4.098 1 98.56 200 LEU B O 1
ATOM 3806 N N . ILE B 1 201 ? -3.477 -5.09 2.314 1 98.56 201 ILE B N 1
ATOM 3807 C CA . ILE B 1 201 ? -3.07 -3.994 1.441 1 98.56 201 ILE B CA 1
ATOM 3808 C C . ILE B 1 201 ? -4.211 -2.986 1.315 1 98.56 201 ILE B C 1
ATOM 3810 O O . ILE B 1 201 ? -3.98 -1.774 1.347 1 98.56 201 ILE B O 1
ATOM 3814 N N . ALA B 1 202 ? -5.457 -3.488 1.212 1 98.75 202 ALA B N 1
ATOM 3815 C CA . ALA B 1 202 ? -6.613 -2.604 1.126 1 98.75 202 ALA B CA 1
ATOM 3816 C C . ALA B 1 202 ? -6.727 -1.725 2.367 1 98.75 202 ALA B C 1
ATOM 3818 O O . ALA B 1 202 ? -6.969 -0.52 2.264 1 98.75 202 ALA B O 1
ATOM 3819 N N . TYR B 1 203 ? -6.559 -2.35 3.492 1 98.69 203 TYR B N 1
ATOM 3820 C CA . TYR B 1 203 ? -6.594 -1.588 4.734 1 98.69 203 TYR B CA 1
ATOM 3821 C C . TYR B 1 203 ? -5.516 -0.513 4.746 1 98.69 203 TYR B C 1
ATOM 3823 O O . TYR B 1 203 ? -5.785 0.644 5.082 1 98.69 203 TYR B O 1
ATOM 3831 N N . PHE B 1 204 ? -4.336 -0.905 4.406 1 98.62 204 PHE B N 1
ATOM 3832 C CA . PHE B 1 204 ? -3.191 0.001 4.438 1 98.62 204 PHE B CA 1
ATOM 3833 C C . PHE B 1 204 ? -3.414 1.182 3.5 1 98.62 204 PHE B C 1
ATOM 3835 O O . PHE B 1 204 ? -3.277 2.338 3.906 1 98.62 204 PHE B O 1
ATOM 3842 N N . VAL B 1 205 ? -3.76 0.923 2.26 1 98.5 205 VAL B N 1
ATOM 3843 C CA . VAL B 1 205 ? -3.9 1.973 1.256 1 98.5 205 VAL B CA 1
ATOM 3844 C C . VAL B 1 205 ? -5.051 2.902 1.637 1 98.5 205 VAL B C 1
ATOM 3846 O O . VAL B 1 205 ? -4.922 4.125 1.55 1 98.5 205 VAL B O 1
ATOM 3849 N N . THR B 1 206 ? -6.141 2.35 2.162 1 98.75 206 THR B N 1
ATOM 3850 C CA . THR B 1 206 ? -7.324 3.139 2.482 1 98.75 206 THR B CA 1
ATOM 3851 C C . THR B 1 206 ? -7.051 4.078 3.654 1 98.75 206 THR B C 1
ATOM 3853 O O . THR B 1 206 ? -7.328 5.273 3.576 1 98.75 206 THR B O 1
ATOM 3856 N N . THR B 1 207 ? -6.426 3.566 4.676 1 98.62 207 THR B N 1
ATOM 3857 C CA . THR B 1 207 ? -6.168 4.387 5.855 1 98.62 207 THR B CA 1
ATOM 3858 C C . THR B 1 207 ? -5.117 5.449 5.555 1 98.62 207 THR B C 1
ATOM 3860 O O . THR B 1 207 ? -5.242 6.594 5.992 1 98.62 207 THR B O 1
ATOM 3863 N N . ARG B 1 208 ? -4.137 5.078 4.758 1 98.38 208 ARG B N 1
ATOM 3864 C CA . ARG B 1 208 ? -3.086 6.043 4.453 1 98.38 208 ARG B CA 1
ATOM 3865 C C . ARG B 1 208 ? -3.623 7.191 3.605 1 98.38 208 ARG B C 1
ATOM 3867 O O . ARG B 1 208 ? -3.295 8.352 3.846 1 98.38 208 ARG B O 1
ATOM 3874 N N . ILE B 1 209 ? -4.43 6.809 2.619 1 98.62 209 ILE B N 1
ATOM 3875 C CA . ILE B 1 209 ? -5 7.855 1.782 1 98.62 209 ILE B CA 1
ATOM 3876 C C . ILE B 1 209 ? -5.898 8.758 2.627 1 98.62 209 ILE B C 1
ATOM 3878 O O . ILE B 1 209 ? -5.82 9.984 2.531 1 98.62 209 ILE B O 1
ATOM 3882 N N . PHE B 1 210 ? -6.719 8.172 3.521 1 98.69 210 PHE B N 1
ATOM 3883 C CA . PHE B 1 210 ? -7.637 8.93 4.367 1 98.69 210 PHE B CA 1
ATOM 3884 C C . PHE B 1 210 ? -6.867 9.82 5.328 1 98.69 210 PHE B C 1
ATOM 3886 O O . PHE B 1 210 ? -7.168 11.016 5.449 1 98.69 210 PHE B O 1
ATOM 3893 N N . TRP B 1 211 ? -5.836 9.32 5.969 1 98.38 211 TRP B N 1
ATOM 3894 C CA . TRP B 1 211 ? -5.098 10.055 6.988 1 98.38 211 TRP B CA 1
ATOM 3895 C C . TRP B 1 211 ? -4.23 11.141 6.355 1 98.38 211 TRP B C 1
ATOM 3897 O O . TRP B 1 211 ? -4.113 12.242 6.895 1 98.38 211 TRP B O 1
ATOM 3907 N N . ILE B 1 212 ? -3.623 10.836 5.211 1 98.06 212 ILE B N 1
ATOM 3908 C CA . ILE B 1 212 ? -2.844 11.852 4.504 1 98.06 212 ILE B CA 1
ATOM 3909 C C . ILE B 1 212 ? -3.756 12.992 4.062 1 98.06 212 ILE B C 1
ATOM 3911 O O . ILE B 1 212 ? -3.467 14.164 4.32 1 98.06 212 ILE B O 1
ATOM 3915 N N . TYR B 1 213 ? -4.883 12.633 3.477 1 98 213 TYR B N 1
ATOM 3916 C CA . TYR B 1 213 ? -5.805 13.641 2.969 1 98 213 TYR B CA 1
ATOM 3917 C C . TYR B 1 213 ? -6.266 14.57 4.086 1 98 213 TYR B C 1
ATOM 3919 O O . TYR B 1 213 ? -6.195 15.797 3.949 1 98 213 TYR B O 1
ATOM 3927 N N . HIS B 1 214 ? -6.695 14.062 5.168 1 97.62 214 HIS B N 1
ATOM 3928 C CA . HIS B 1 214 ? -7.289 14.867 6.227 1 97.62 214 HIS B CA 1
ATOM 3929 C C . HIS B 1 214 ? -6.223 15.641 6.996 1 97.62 214 HIS B C 1
ATOM 3931 O O . HIS B 1 214 ? -6.477 16.75 7.48 1 97.62 214 HIS B O 1
ATOM 3937 N N . THR B 1 215 ? -5.02 15.078 7.086 1 96.44 215 THR B N 1
ATOM 3938 C CA . THR B 1 215 ? -3.934 15.859 7.668 1 96.44 215 THR B CA 1
ATOM 3939 C C . THR B 1 215 ? -3.602 17.062 6.801 1 96.44 215 THR B C 1
ATOM 3941 O O . THR B 1 215 ? -3.426 18.172 7.309 1 96.44 215 THR B O 1
ATOM 3944 N N . LEU B 1 216 ? -3.514 16.844 5.52 1 96.06 216 LEU B N 1
ATOM 3945 C CA . LEU B 1 216 ? -3.283 17.938 4.59 1 96.06 216 LEU B CA 1
ATOM 3946 C C . LEU B 1 216 ? -4.391 18.984 4.699 1 96.06 216 LEU B C 1
ATOM 3948 O O . LEU B 1 216 ? -4.113 20.188 4.738 1 96.06 216 LEU B O 1
ATOM 3952 N N . ALA B 1 217 ? -5.613 18.5 4.801 1 96.06 217 ALA B N 1
ATOM 3953 C CA . ALA B 1 217 ? -6.777 19.391 4.801 1 96.06 217 ALA B CA 1
ATOM 3954 C C . ALA B 1 217 ? -6.863 20.172 6.105 1 96.06 217 ALA B C 1
ATOM 3956 O O . ALA B 1 217 ? -7.348 21.312 6.117 1 96.06 217 ALA B O 1
ATOM 3957 N N . ASN B 1 218 ? -6.363 19.578 7.172 1 94.5 218 ASN B N 1
ATOM 3958 C CA . ASN B 1 218 ? -6.551 20.156 8.5 1 94.5 218 ASN B CA 1
ATOM 3959 C C . ASN B 1 218 ? -5.438 21.141 8.844 1 94.5 218 ASN B C 1
ATOM 3961 O O . ASN B 1 218 ? -5.527 21.875 9.836 1 94.5 218 ASN B O 1
ATOM 3965 N N . HIS B 1 219 ? -4.379 21.203 8.023 1 92.56 219 HIS B N 1
ATOM 3966 C CA . HIS B 1 219 ? -3.25 22.078 8.312 1 92.56 219 HIS B CA 1
ATOM 3967 C C . HIS B 1 219 ? -2.967 23.016 7.141 1 92.56 219 HIS B C 1
ATOM 3969 O O . HIS B 1 219 ? -2.51 22.578 6.086 1 92.56 219 HIS B O 1
ATOM 3975 N N . VAL B 1 220 ? -3.088 24.234 7.383 1 90.31 220 VAL B N 1
ATOM 3976 C CA . VAL B 1 220 ? -2.969 25.25 6.348 1 90.31 220 VAL B CA 1
ATOM 3977 C C . VAL B 1 220 ? -1.565 25.219 5.746 1 90.31 220 VAL B C 1
ATOM 3979 O O . VAL B 1 220 ? -1.396 25.406 4.535 1 90.31 220 VAL B O 1
ATOM 3982 N N . GLN B 1 221 ? -0.595 24.906 6.52 1 89.75 221 GLN B N 1
ATOM 3983 C CA . GLN B 1 221 ? 0.793 24.891 6.066 1 89.75 221 GLN B CA 1
ATOM 3984 C C . GLN B 1 221 ? 1.028 23.781 5.059 1 89.75 221 GLN B C 1
ATOM 3986 O O . GLN B 1 221 ? 1.981 23.828 4.277 1 89.75 221 GLN B O 1
ATOM 3991 N N . LEU B 1 222 ? 0.156 22.797 5.066 1 93.88 222 LEU B N 1
ATOM 3992 C CA . LEU B 1 222 ? 0.348 21.625 4.207 1 93.88 222 LEU B CA 1
ATOM 3993 C C . LEU B 1 222 ? -0.495 21.75 2.941 1 93.88 222 LEU B C 1
ATOM 3995 O O . LEU B 1 222 ? -0.517 20.828 2.121 1 93.88 222 LEU B O 1
ATOM 3999 N N . LYS B 1 223 ? -1.157 22.828 2.824 1 92.19 223 LYS B N 1
ATOM 4000 C CA . LYS B 1 223 ? -1.979 23.031 1.637 1 92.19 223 LYS B CA 1
ATOM 4001 C C . LYS B 1 223 ? -1.165 23.672 0.509 1 92.19 223 LYS B C 1
ATOM 4003 O O . LYS B 1 223 ? -1.646 23.781 -0.62 1 92.19 223 LYS B O 1
ATOM 4008 N N . HIS B 1 224 ? 0.086 24 0.829 1 89.75 224 HIS B N 1
ATOM 4009 C CA . HIS B 1 224 ? 1.018 24.516 -0.166 1 89.75 224 HIS B CA 1
ATOM 4010 C C . HIS B 1 224 ? 2.236 23.609 -0.308 1 89.75 224 HIS B C 1
ATOM 4012 O O . HIS B 1 224 ? 2.729 23.062 0.682 1 89.75 224 HIS B O 1
ATOM 4018 N N . PRO B 1 225 ? 2.613 23.531 -1.553 1 88.75 225 PRO B N 1
ATOM 4019 C CA . PRO B 1 225 ? 3.816 22.719 -1.737 1 88.75 225 PRO B CA 1
ATOM 4020 C C . PRO B 1 225 ? 5.07 23.375 -1.164 1 88.75 225 PRO B C 1
ATOM 4022 O O . PRO B 1 225 ? 5.137 24.609 -1.066 1 88.75 225 PRO B O 1
ATOM 4025 N N . GLY B 1 226 ? 5.98 22.578 -0.671 1 84.75 226 GLY B N 1
ATOM 4026 C CA . GLY B 1 226 ? 7.223 23.094 -0.107 1 84.75 226 GLY B CA 1
ATOM 4027 C C . GLY B 1 226 ? 8.242 22 0.168 1 84.75 226 GLY B C 1
ATOM 4028 O O . GLY B 1 226 ? 7.926 20.812 0.099 1 84.75 226 GLY B O 1
ATOM 4029 N N . SER B 1 227 ? 9.383 22.422 0.498 1 83.75 227 SER B N 1
ATOM 4030 C CA . SER B 1 227 ? 10.484 21.5 0.759 1 83.75 227 SER B CA 1
ATOM 4031 C C . SER B 1 227 ? 10.242 20.688 2.029 1 83.75 227 SER B C 1
ATOM 4033 O O . SER B 1 227 ? 10.695 19.547 2.145 1 83.75 227 SER B O 1
ATOM 4035 N N . ASN B 1 228 ? 9.352 21.281 2.871 1 88.62 228 ASN B N 1
ATOM 4036 C CA . ASN B 1 228 ? 9.117 20.609 4.141 1 88.62 228 ASN B CA 1
ATOM 4037 C C . ASN B 1 228 ? 7.844 19.766 4.109 1 88.62 228 ASN B C 1
ATOM 4039 O O . ASN B 1 228 ? 7.551 19.031 5.055 1 88.62 228 ASN B O 1
ATOM 4043 N N . ASN B 1 229 ? 7.098 19.969 3.059 1 93.12 229 ASN B N 1
ATOM 4044 C CA . ASN B 1 229 ? 5.879 19.188 2.863 1 93.12 229 ASN B CA 1
ATOM 4045 C C . ASN B 1 229 ? 6.094 18.047 1.872 1 93.12 229 ASN B C 1
ATOM 4047 O O . ASN B 1 229 ? 5.723 18.156 0.703 1 93.12 229 ASN B O 1
ATOM 4051 N N . HIS B 1 230 ? 6.586 17 2.377 1 95.88 230 HIS B N 1
ATOM 4052 C CA . HIS B 1 230 ? 6.906 15.859 1.526 1 95.88 230 HIS B CA 1
ATOM 4053 C C . HIS B 1 230 ? 5.641 15.227 0.958 1 95.88 230 HIS B C 1
ATOM 4055 O O . HIS B 1 230 ? 5.684 14.578 -0.093 1 95.88 230 HIS B O 1
ATOM 4061 N N . LEU B 1 231 ? 4.52 15.484 1.622 1 96.69 231 LEU B N 1
ATOM 4062 C CA . LEU B 1 231 ? 3.26 14.898 1.175 1 96.69 231 LEU B CA 1
ATOM 4063 C C . LEU B 1 231 ? 2.756 15.602 -0.083 1 96.69 231 LEU B C 1
ATOM 4065 O O . LEU B 1 231 ? 1.86 15.094 -0.764 1 96.69 231 LEU B O 1
ATOM 4069 N N . SER B 1 232 ? 3.375 16.734 -0.385 1 96.12 232 SER B N 1
ATOM 4070 C CA . SER B 1 232 ? 3.021 17.422 -1.62 1 96.12 232 SER B CA 1
ATOM 4071 C C . SER B 1 232 ? 3.518 16.656 -2.844 1 96.12 232 SER B C 1
ATOM 4073 O O . SER B 1 232 ? 3.129 16.969 -3.973 1 96.12 232 SER B O 1
ATOM 4075 N N . ARG B 1 233 ? 4.25 15.586 -2.605 1 95.69 233 ARG B N 1
ATOM 4076 C CA . ARG B 1 233 ? 4.828 14.82 -3.701 1 95.69 233 ARG B CA 1
ATOM 4077 C C . ARG B 1 233 ? 3.895 13.695 -4.137 1 95.69 233 ARG B C 1
ATOM 4079 O O . ARG B 1 233 ? 4.148 13.023 -5.137 1 95.69 233 ARG B O 1
ATOM 4086 N N . VAL B 1 234 ? 2.797 13.469 -3.377 1 96.69 234 VAL B N 1
ATOM 4087 C CA . VAL B 1 234 ? 1.843 12.461 -3.828 1 96.69 234 VAL B CA 1
ATOM 4088 C C . VAL B 1 234 ? 1.217 12.898 -5.152 1 96.69 234 VAL B C 1
ATOM 4090 O O . VAL B 1 234 ? 0.99 14.094 -5.375 1 96.69 234 VAL B O 1
ATOM 4093 N N . TRP B 1 235 ? 0.885 11.961 -5.996 1 96.38 235 TRP B N 1
ATOM 4094 C CA . TRP B 1 235 ? 0.502 12.266 -7.371 1 96.38 235 TRP B CA 1
ATOM 4095 C C . TRP B 1 235 ? -0.85 12.969 -7.418 1 96.38 235 TRP B C 1
ATOM 4097 O O . TRP B 1 235 ? -1.171 13.648 -8.391 1 96.38 235 TRP B O 1
ATOM 4107 N N . TRP B 1 236 ? -1.654 12.867 -6.41 1 97.06 236 TRP B N 1
ATOM 4108 C CA . TRP B 1 236 ? -2.984 13.469 -6.402 1 97.06 236 TRP B CA 1
ATOM 4109 C C . TRP B 1 236 ? -2.986 14.773 -5.613 1 97.06 236 TRP B C 1
ATOM 4111 O O . TRP B 1 236 ? -4.051 15.32 -5.309 1 97.06 236 TRP B O 1
ATOM 4121 N N . TYR B 1 237 ? -1.812 15.359 -5.277 1 97.62 237 TYR B N 1
ATOM 4122 C CA . TYR B 1 237 ? -1.714 16.578 -4.484 1 97.62 237 TYR B CA 1
ATOM 4123 C C . TYR B 1 237 ? -2.348 17.766 -5.219 1 97.62 237 TYR B C 1
ATOM 4125 O O . TYR B 1 237 ? -3.021 18.594 -4.602 1 97.62 237 TYR B O 1
ATOM 4133 N N . GLY B 1 238 ? -2.133 17.828 -6.547 1 96.38 238 GLY B N 1
ATOM 4134 C CA . GLY B 1 238 ? -2.742 18.906 -7.328 1 96.38 238 GLY B CA 1
ATOM 4135 C C . GLY B 1 238 ? -4.258 18.891 -7.266 1 96.38 238 GLY B C 1
ATOM 4136 O O . GLY B 1 238 ? -4.883 19.953 -7.145 1 96.38 238 GLY B O 1
ATOM 4137 N N . LEU B 1 239 ? -4.859 17.734 -7.359 1 96 239 LEU B N 1
ATOM 4138 C CA . LEU B 1 239 ? -6.309 17.594 -7.234 1 96 239 LEU B CA 1
ATOM 4139 C C . LEU B 1 239 ? -6.773 18 -5.84 1 96 239 LEU B C 1
ATOM 4141 O O . LEU B 1 239 ? -7.797 18.672 -5.691 1 96 239 LEU B O 1
ATOM 4145 N N . PHE B 1 240 ? -6 17.609 -4.906 1 96.81 240 PHE B N 1
ATOM 4146 C CA . PHE B 1 240 ? -6.285 17.984 -3.525 1 96.81 240 PHE B CA 1
ATOM 4147 C C . PHE B 1 240 ? -6.32 19.5 -3.373 1 96.81 240 PHE B C 1
ATOM 4149 O O . PHE B 1 240 ? -7.258 20.047 -2.785 1 96.81 240 PHE B O 1
ATOM 4156 N N . GLN B 1 241 ? -5.301 20.125 -3.889 1 95.81 241 GLN B N 1
ATOM 4157 C CA . GLN B 1 241 ? -5.242 21.578 -3.799 1 95.81 241 GLN B CA 1
ATOM 4158 C C . GLN B 1 241 ? -6.453 22.234 -4.469 1 95.81 241 GLN B C 1
ATOM 4160 O O . GLN B 1 241 ? -7.035 23.172 -3.934 1 95.81 241 GLN B O 1
ATOM 4165 N N . TYR B 1 242 ? -6.758 21.734 -5.57 1 95.25 242 TYR B N 1
ATOM 4166 C CA . TYR B 1 242 ? -7.883 22.25 -6.34 1 95.25 242 TYR B CA 1
ATOM 4167 C C . TYR B 1 242 ? -9.188 22.125 -5.566 1 95.25 242 TYR B C 1
ATOM 4169 O O . TYR B 1 242 ? -9.945 23.078 -5.438 1 95.25 242 TYR B O 1
ATOM 4177 N N . PHE B 1 243 ? -9.477 21.016 -4.93 1 95.06 243 PHE B N 1
ATOM 4178 C CA . PHE B 1 243 ? -10.766 20.719 -4.312 1 95.06 243 PHE B CA 1
ATOM 4179 C C . PHE B 1 243 ? -10.836 21.312 -2.906 1 95.06 243 PHE B C 1
ATOM 4181 O O . PHE B 1 243 ? -11.93 21.516 -2.365 1 95.06 243 PHE B O 1
ATOM 4188 N N . GLU B 1 244 ? -9.664 21.578 -2.33 1 95 244 GLU B N 1
ATOM 4189 C CA . GLU B 1 244 ? -9.633 22.125 -0.975 1 95 244 GLU B CA 1
ATOM 4190 C C . GLU B 1 244 ? -9.336 23.625 -0.986 1 95 244 GLU B C 1
ATOM 4192 O O . GLU B 1 244 ? -9.141 24.234 0.069 1 95 244 GLU B O 1
ATOM 4197 N N . ALA B 1 245 ? -9.32 24.219 -2.078 1 91.81 245 ALA B N 1
ATOM 4198 C CA . ALA B 1 245 ? -8.914 25.609 -2.232 1 91.81 245 ALA B CA 1
ATOM 4199 C C . ALA B 1 245 ? -9.766 26.531 -1.367 1 91.81 245 ALA B C 1
ATOM 4201 O O . ALA B 1 245 ? -9.266 27.516 -0.809 1 91.81 245 ALA B O 1
ATOM 4202 N N . ASN B 1 246 ? -10.984 26.172 -1.162 1 90.06 246 ASN B N 1
ATOM 4203 C CA . ASN B 1 246 ? -11.906 27.062 -0.466 1 90.06 246 ASN B CA 1
ATOM 4204 C C . ASN B 1 246 ? -12.156 26.609 0.966 1 90.06 246 ASN B C 1
ATOM 4206 O O . ASN B 1 246 ? -13.117 27.047 1.604 1 90.06 246 ASN B O 1
ATOM 4210 N N . VAL B 1 247 ? -11.406 25.672 1.418 1 91 247 VAL B N 1
ATOM 4211 C CA . VAL B 1 247 ? -11.602 25.156 2.768 1 91 247 VAL B CA 1
ATOM 4212 C C . VAL B 1 247 ? -10.43 25.562 3.654 1 91 247 VAL B C 1
ATOM 4214 O O . VAL B 1 247 ? -9.273 25.25 3.346 1 91 247 VAL B O 1
ATOM 4217 N N . GLY B 1 248 ? -10.602 26.172 4.699 1 83.56 248 GLY B N 1
ATOM 4218 C CA . GLY B 1 248 ? -9.555 26.781 5.5 1 83.56 248 GLY B CA 1
ATOM 4219 C C . GLY B 1 248 ? -9.031 25.859 6.59 1 83.56 248 GLY B C 1
ATOM 4220 O O . GLY B 1 248 ? -7.977 26.125 7.176 1 83.56 248 GLY B O 1
ATOM 4221 N N . GLY B 1 249 ? -9.789 24.891 6.969 1 85.69 249 GLY B N 1
ATOM 4222 C CA . GLY B 1 249 ? -9.398 24.047 8.086 1 85.69 249 GLY B CA 1
ATOM 4223 C C . GLY B 1 249 ? -10.328 22.875 8.305 1 85.69 249 GLY B C 1
ATOM 4224 O O . GLY B 1 249 ? -11.031 22.453 7.383 1 85.69 249 GLY B O 1
ATOM 4225 N N . PRO B 1 250 ? -10.188 22.391 9.508 1 87.75 250 PRO B N 1
ATOM 4226 C CA . PRO B 1 250 ? -11.055 21.25 9.805 1 87.75 250 PRO B CA 1
ATOM 4227 C C . PRO B 1 250 ? -12.539 21.594 9.656 1 87.75 250 PRO B C 1
ATOM 4229 O O . PRO B 1 250 ? -12.969 22.688 10.008 1 87.75 250 PRO B O 1
ATOM 4232 N N . VAL B 1 251 ? -13.25 20.672 9.086 1 90.75 251 VAL B N 1
ATOM 4233 C CA . VAL B 1 251 ? -14.688 20.828 8.914 1 90.75 251 VAL B CA 1
ATOM 4234 C C . VAL B 1 251 ? -15.398 20.531 10.234 1 90.75 251 VAL B C 1
ATOM 4236 O O . VAL B 1 251 ? -15.25 19.438 10.797 1 90.75 251 VAL B O 1
ATOM 4239 N N . PRO B 1 252 ? -16.125 21.531 10.727 1 87.5 252 PRO B N 1
ATOM 4240 C CA . PRO B 1 252 ? -16.844 21.281 11.984 1 87.5 252 PRO B CA 1
ATOM 4241 C C . PRO B 1 252 ? -17.891 20.203 11.867 1 87.5 252 PRO B C 1
ATOM 4243 O O . PRO B 1 252 ? -18.547 20.062 10.828 1 87.5 252 PRO B O 1
ATOM 4246 N N . ARG B 1 253 ? -18.094 19.438 12.914 1 86.62 253 ARG B N 1
ATOM 4247 C CA . ARG B 1 253 ? -19.094 18.391 12.961 1 86.62 253 ARG B CA 1
ATOM 4248 C C . ARG B 1 253 ? -20.469 18.969 13.32 1 86.62 253 ARG B C 1
ATOM 4250 O O . ARG B 1 253 ? -20.922 18.828 14.461 1 86.62 253 ARG B O 1
ATOM 4257 N N . GLN B 1 254 ? -21.094 19.594 12.398 1 85.38 254 GLN B N 1
ATOM 4258 C CA . GLN B 1 254 ? -22.406 20.219 12.578 1 85.38 254 GLN B CA 1
ATOM 4259 C C . GLN B 1 254 ? -23.438 19.562 11.664 1 85.38 254 GLN B C 1
ATOM 4261 O O . GLN B 1 254 ? -23.125 19.156 10.547 1 85.38 254 GLN B O 1
ATOM 4266 N N . TYR B 1 255 ? -24.578 19.406 12.266 1 84.56 255 TYR B N 1
ATOM 4267 C CA . TYR B 1 255 ? -25.625 18.703 11.523 1 84.56 255 TYR B CA 1
ATOM 4268 C C . TYR B 1 255 ? -26.859 19.562 11.375 1 84.56 255 TYR B C 1
ATOM 4270 O O . TYR B 1 255 ? -27.172 20.375 12.258 1 84.56 255 TYR B O 1
ATOM 4278 N N . ASP B 1 256 ? -27.375 19.594 10.203 1 80.12 256 ASP B N 1
ATOM 4279 C CA . ASP B 1 256 ? -28.609 20.328 9.906 1 80.12 256 ASP B CA 1
ATOM 4280 C C . ASP B 1 256 ? -29.516 19.516 8.984 1 80.12 256 ASP B C 1
ATOM 4282 O O . ASP B 1 256 ? -29.062 18.578 8.312 1 80.12 256 ASP B O 1
ATOM 4286 N N . TRP B 1 257 ? -30.781 19.656 9.266 1 73.56 257 TRP B N 1
ATOM 4287 C CA . TRP B 1 257 ? -31.766 19.016 8.391 1 73.56 257 TRP B CA 1
ATOM 4288 C C . TRP B 1 257 ? -31.562 19.453 6.941 1 73.56 257 TRP B C 1
ATOM 4290 O O . TRP B 1 257 ? -31.562 20.641 6.641 1 73.56 257 TRP B O 1
ATOM 4300 N N . PRO B 1 258 ? -31.266 18.562 6.051 1 72.75 258 PRO B N 1
ATOM 4301 C CA . PRO B 1 258 ? -30.859 18.922 4.691 1 72.75 258 PRO B CA 1
ATOM 4302 C C . PRO B 1 258 ? -32 19.438 3.836 1 72.75 258 PRO B C 1
ATOM 4304 O O . PRO B 1 258 ? -31.781 20.047 2.785 1 72.75 258 PRO B O 1
ATOM 4307 N N . LEU B 1 259 ? -33.25 19.172 4.188 1 67.62 259 LEU B N 1
ATOM 4308 C CA . LEU B 1 259 ? -34.375 19.547 3.342 1 67.62 259 LEU B CA 1
ATOM 4309 C C . LEU B 1 259 ? -35 20.859 3.809 1 67.62 259 LEU B C 1
ATOM 4311 O O . LEU B 1 259 ? -34.969 21.156 5.004 1 67.62 259 LEU B O 1
ATOM 4315 N N . PRO B 1 260 ? -35 21.938 2.867 1 57.91 260 PRO B N 1
ATOM 4316 C CA . PRO B 1 260 ? -35.625 23.188 3.279 1 57.91 260 PRO B CA 1
ATOM 4317 C C . PRO B 1 260 ? -36.875 22.984 4.109 1 57.91 260 PRO B C 1
ATOM 4319 O O . PRO B 1 260 ? -37.219 23.797 4.969 1 57.91 260 PRO B O 1
ATOM 4322 N N . TRP B 1 261 ? -37.875 22.031 3.832 1 50.69 261 TRP B N 1
ATOM 4323 C CA . TRP B 1 261 ? -39.125 21.781 4.566 1 50.69 261 TRP B CA 1
ATOM 4324 C C . TRP B 1 261 ? -38.906 20.75 5.66 1 50.69 261 TRP B C 1
ATOM 4326 O O . TRP B 1 261 ? -38.062 19.859 5.531 1 50.69 261 TRP B O 1
ATOM 4336 N N . PRO B 1 262 ? -39.625 20.938 6.949 1 50.75 262 PRO B N 1
ATOM 4337 C CA . PRO B 1 262 ? -40.375 21.781 7.898 1 50.75 262 PRO B CA 1
ATOM 4338 C C . PRO B 1 262 ? -39.438 22.609 8.789 1 50.75 262 PRO B C 1
ATOM 4340 O O . PRO B 1 262 ? -38.719 22.062 9.609 1 50.75 262 PRO B O 1
ATOM 4343 N N . ARG B 1 263 ? -38.781 23.516 8.336 1 46.78 263 ARG B N 1
ATOM 4344 C CA . ARG B 1 263 ? -38.031 24.5 9.125 1 46.78 263 ARG B CA 1
ATOM 4345 C C . ARG B 1 263 ? -38.812 24.844 10.406 1 46.78 263 ARG B C 1
ATOM 4347 O O . ARG B 1 263 ? -38.25 25.484 11.305 1 46.78 263 ARG B O 1
ATOM 4354 N N . ARG B 1 264 ? -40.094 24.812 10.328 1 45 264 ARG B N 1
ATOM 4355 C CA . ARG B 1 264 ? -40.938 25.344 11.406 1 45 264 ARG B CA 1
ATOM 4356 C C . ARG B 1 264 ? -40.688 24.625 12.719 1 45 264 ARG B C 1
ATOM 4358 O O . ARG B 1 264 ? -40.906 25.172 13.797 1 45 264 ARG B O 1
ATOM 4365 N N . MET B 1 265 ? -40.531 23.375 12.562 1 43.66 265 MET B N 1
ATOM 4366 C CA . MET B 1 265 ? -40.688 22.75 13.875 1 43.66 265 MET B CA 1
ATOM 4367 C C . MET B 1 265 ? -39.5 23.078 14.773 1 43.66 265 MET B C 1
ATOM 4369 O O . MET B 1 265 ? -39.562 22.938 15.992 1 43.66 265 MET B O 1
ATOM 4373 N N . LEU B 1 266 ? -38.25 23.141 14.164 1 40.81 266 LEU B N 1
ATOM 4374 C CA . LEU B 1 266 ? -37.156 23.297 15.109 1 40.81 266 LEU B CA 1
ATOM 4375 C C . LEU B 1 266 ? -36.875 24.781 15.375 1 40.81 266 LEU B C 1
ATOM 4377 O O . LEU B 1 266 ? -35.844 25.125 15.922 1 40.81 266 LEU B O 1
ATOM 4381 N N . ALA B 1 267 ? -37.625 25.781 14.727 1 42.5 267 ALA B N 1
ATOM 4382 C CA . ALA B 1 267 ? -37.406 27.188 15.094 1 42.5 267 ALA B CA 1
ATOM 4383 C C . ALA B 1 267 ? -37.5 27.375 16.609 1 42.5 267 ALA B C 1
ATOM 4385 O O . ALA B 1 267 ? -38.5 27 17.219 1 42.5 267 ALA B O 1
ATOM 4386 N N . LYS B 1 268 ? -36.438 27.422 17.25 1 44.59 268 LYS B N 1
ATOM 4387 C CA . LYS B 1 268 ? -36.375 27.891 18.625 1 44.59 268 LYS B CA 1
ATOM 4388 C C . LYS B 1 268 ? -37.312 29.047 18.859 1 44.59 268 LYS B C 1
ATOM 4390 O O . LYS B 1 268 ? -37.5 29.906 18 1 44.59 268 LYS B O 1
ATOM 4395 N N . HIS B 1 269 ? -38.406 28.984 19.609 1 39.81 269 HIS B N 1
ATOM 4396 C CA . HIS B 1 269 ? -39.25 30.062 20.125 1 39.81 269 HIS B CA 1
ATOM 4397 C C . HIS B 1 269 ? -38.406 31.281 20.531 1 39.81 269 HIS B C 1
ATOM 4399 O O . HIS B 1 269 ? -37.344 31.125 21.094 1 39.81 269 HIS B O 1
ATOM 4405 N N . PRO B 1 270 ? -38.438 32.438 19.797 1 41.25 270 PRO B N 1
ATOM 4406 C CA . PRO B 1 270 ? -37.844 33.688 20.297 1 41.25 270 PRO B CA 1
ATOM 4407 C C . PRO B 1 270 ? -38.062 33.875 21.797 1 41.25 270 PRO B C 1
ATOM 4409 O O . PRO B 1 270 ? -39.188 33.688 22.281 1 41.25 270 PRO B O 1
ATOM 4412 N N . ASN B 1 271 ? -37.25 33.344 22.688 1 37.38 271 ASN B N 1
ATOM 4413 C CA . ASN B 1 271 ? -37.406 33.812 24.062 1 37.38 271 ASN B CA 1
ATOM 4414 C C . ASN B 1 271 ? -37.656 35.344 24.094 1 37.38 271 ASN B C 1
ATOM 4416 O O . ASN B 1 271 ? -36.844 36.125 23.641 1 37.38 271 ASN B O 1
ATOM 4420 N N . ARG B 1 272 ? -38.906 35.844 24 1 37.25 272 ARG B N 1
ATOM 4421 C CA . ARG B 1 272 ? -39.438 37.188 24.281 1 37.25 272 ARG B CA 1
ATOM 4422 C C . ARG B 1 272 ? -38.844 37.781 25.547 1 37.25 272 ARG B C 1
ATOM 4424 O O . ARG B 1 272 ? -39.25 38.812 26.016 1 37.25 272 ARG B O 1
ATOM 4431 N N . ASP B 1 273 ? -38.094 37.031 26.406 1 31.66 273 ASP B N 1
ATOM 4432 C CA . ASP B 1 273 ? -37.812 37.781 27.625 1 31.66 273 ASP B CA 1
ATOM 4433 C C . ASP B 1 273 ? -36.812 38.906 27.359 1 31.66 273 ASP B C 1
ATOM 4435 O O . ASP B 1 273 ? -35.625 38.656 27.094 1 31.66 273 ASP B O 1
ATOM 4439 N N . SER B 1 274 ? -37.094 39.875 26.406 1 23.22 274 SER B N 1
ATOM 4440 C CA . SER B 1 274 ? -36.625 41.188 26.844 1 23.22 274 SER B CA 1
ATOM 4441 C C . SER B 1 274 ? -37.375 41.688 28.078 1 23.22 274 SER B C 1
ATOM 4443 O O . SER B 1 274 ? -38.562 41.406 28.234 1 23.22 274 SER B O 1
#

InterPro domains:
  IPR025749 Sphingomyelin synthase-like domain [PF14360] (143-215)
  IPR045221 Sphingomyelin synthase-like [PTHR21290] (2-259)